Protein AF-A0A9W2YZ20-F1 (afdb_monomer)

InterPro domains:
  IPR019159 CCDC93, coiled-coil domain [PF09762] (128-561)
  IPR039116 Coiled-coil domain-containing protein 93 [PTHR1644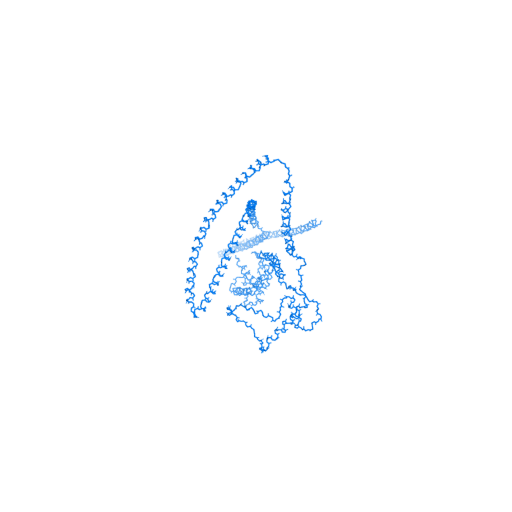1] (6-563)
  IPR048747 CCDC93, N-terminal domain [PF21673] (7-82)

Secondary structure (DSSP, 8-state):
--HHHHHHHHHHHHHHHTT----------TT--HHHHHHHHHHHHHHTTTTT-SS---HHHHHTT-HHHHHHHHHHHHHHHHHHHHHHHHHHHHHHHHHHHHH---HHHHHHHHHHHHHHHHHHHHHHHT-----EEES-STT---HHHHHHHHHHHTT--SS---------S------------------TTHHHHHHHHHHHHHHHTEEE---------GGGTTTTTGGGSHHHHHHHHHHHHHHHHHHSSSS-----HHHHHHHHHHHHHHHHHHHHHHHHHHHHHHHHHHHHHHHHHHHHHHHHHHHHHHHHHHHHHHHH--TTTHHHHHHHHHHHHHHHHHHHHHHHHHHHHHHHHHHHHHHHHHHHHHHHHHHHHHHHHHHHHHHHHHHHHHHHHHHHHHHHHHHHHHHHHHHHHHTS--HHHHHHHHHHHHHHHHHHHHHHHHHHHHHHHHHHHHHHHHHHHHHHHHHHHHHHHHHHHTTSHHHHHHHHHHHHHHHHHHHHHHHHHHHHHHHHHHHHHHHHHHHHHHHHHHHHHHHHHHHHHHHHHHHHHHHHHHHH-

Solvent-accessible surface area (backbone atoms only — not comparable to full-atom values): 32658 Å² total; per-residue (Å²): 139,73,66,63,58,57,57,52,49,53,53,50,50,29,41,50,61,56,74,45,92,69,98,61,88,82,68,88,52,98,77,65,50,73,66,57,54,48,54,48,39,44,50,52,50,63,46,40,63,77,72,64,51,93,65,83,69,56,47,66,41,62,76,66,64,40,59,82,63,48,46,63,46,51,56,49,40,51,53,51,24,50,54,42,44,66,74,44,43,65,58,52,51,53,50,51,52,54,58,44,60,74,81,46,80,54,75,67,56,55,54,46,59,65,47,47,57,60,52,51,50,51,50,50,51,52,53,61,72,69,48,90,60,72,48,38,45,78,80,73,80,88,78,66,87,50,70,66,64,53,52,42,51,54,36,41,20,56,71,38,75,75,88,70,75,83,75,72,90,78,80,95,79,88,82,89,85,81,91,78,89,85,86,86,81,81,88,84,90,84,70,76,68,69,53,50,55,55,49,52,52,54,50,50,56,51,53,74,60,40,49,74,62,82,86,75,88,86,85,85,77,76,74,78,68,61,72,77,65,63,74,68,60,67,65,58,59,57,60,58,56,60,55,57,57,63,54,59,63,59,64,69,73,76,76,81,84,92,87,61,81,68,65,50,48,55,53,49,50,51,50,48,49,52,48,48,52,53,48,48,52,50,45,52,54,50,51,53,49,48,52,55,51,49,53,51,49,52,54,52,47,55,51,47,53,52,50,48,56,50,48,52,51,50,52,51,55,47,52,56,52,57,70,67,62,43,90,83,49,53,66,58,51,52,52,48,52,52,50,50,54,50,49,53,51,49,51,50,51,51,50,53,50,53,49,51,53,52,50,52,51,50,52,52,50,52,52,52,51,51,54,52,57,61,50,58,70,60,48,60,65,52,50,53,50,49,55,53,49,52,52,50,51,52,54,51,51,51,51,50,51,53,51,51,52,52,50,52,51,50,52,51,51,50,54,53,48,49,52,59,51,68,71,48,75,47,75,66,53,51,50,50,50,53,51,51,49,52,53,49,51,51,51,52,50,51,53,49,52,51,52,50,50,51,53,50,52,49,52,52,52,51,52,51,50,52,52,52,52,50,49,52,52,50,51,47,54,49,59,71,45,43,66,66,24,69,72,38,76,70,43,37,53,53,49,51,55,51,48,52,52,51,54,49,51,50,52,52,51,49,53,53,53,53,51,53,51,51,55,54,49,52,51,50,51,54,51,50,52,56,50,52,55,51,51,51,52,51,54,49,52,53,50,53,54,50,52,50,52,52,52,52,52,51,48,52,55,51,52,51,52,66,72,74,106

Foldseek 3Di:
DQPLVVLLLLLVVLCVLLVDDQPADPPPDSDDDPVSLLVSLVSSQVCCVVVVPPAHDDSVCSVVVVCVRSVSSSVVSVVSSVVSCVVCVVVVVVVVVVVCVVPDDDPVRVVVVVVVVVVVVVVVVVCVVPPQDFFKDADDPPPDPDDVLVVQLVCVRSPHGPPDDPPPPDDPDDDDDDDDDDDDDDDDDDDPPVVVVVVVVSVVVSVVRIDGDDDDDDDDDPPVPPPPPPPPPVVVVVVVVVVVVVVVVVVVVPPDDDDDPPVVVVVVVVVVVVVVVVVVVVVVVVVVVVVVVVVVVVVVVVVVVVVVVVVVVVVVVVVVVVVVPDPVCPVVVVVVVVVVVVVVVVVVVVVVVVVVVVVVVVVVVVVVVVVVVVVVVVCPVVVVVVVVVVVVVVVVVVVVVVVVVVVVVVVVVVVVVVVVVVVDDDPVRVVVVVVVVVVVVVVVVVVVVVVVVVVVVVVVVVVVVVVVVVVVVVVVVCVVCVVVLVPDPVSVVVVVVVVVVVVVVVVVVVVVVVVVVVVVVVVVVVVVVVVVVVVVVVVVVVVVVVVVVVVVVVVVVVVVVVVVD

pLDDT: mean 76.67, std 17.97, range [24.78, 97.69]

Mean predicted aligned error: 24.22 Å

Radius of gyration: 71.65 Å; Cα contacts (8 Å, |Δi|>4): 114; chains: 1; bounding box: 175×68×192 Å

Organism: Biomphalaria glabrata (NCBI:txid6526)

Structure (mmCIF, N/CA/C/O backbone):
data_AF-A0A9W2YZ20-F1
#
_entry.id   AF-A0A9W2YZ20-F1
#
loop_
_atom_site.group_PDB
_atom_site.id
_atom_site.type_symbol
_atom_site.label_atom_id
_atom_site.label_alt_id
_atom_site.label_comp_id
_atom_site.label_asym_id
_atom_site.label_entity_id
_atom_site.label_seq_id
_atom_site.pdbx_PDB_ins_code
_atom_site.Cartn_x
_atom_site.Cartn_y
_atom_site.Cartn_z
_atom_site.occupancy
_atom_site.B_iso_or_equiv
_atom_site.auth_seq_id
_atom_site.auth_comp_id
_atom_site.auth_asym_id
_atom_site.auth_atom_id
_atom_site.pdbx_PDB_model_num
ATOM 1 N N . MET A 1 1 ? -12.465 -10.971 7.108 1.00 36.16 1 MET A N 1
ATOM 2 C CA . MET A 1 1 ? -13.712 -10.915 6.308 1.00 36.16 1 MET A CA 1
ATOM 3 C C . MET A 1 1 ? -13.503 -9.853 5.218 1.00 36.16 1 MET A C 1
ATOM 5 O O . MET A 1 1 ? -14.086 -8.783 5.273 1.00 36.16 1 MET A O 1
ATOM 9 N N . GLU A 1 2 ? -12.575 -10.107 4.285 1.00 44.47 2 GLU A N 1
ATOM 10 C CA . GLU A 1 2 ? -12.013 -9.107 3.337 1.00 44.47 2 GLU A CA 1
ATOM 11 C C . GLU A 1 2 ? -12.652 -9.134 1.937 1.00 44.47 2 GLU A C 1
ATOM 13 O O . GLU A 1 2 ? -12.306 -8.355 1.055 1.00 44.47 2 GLU A O 1
ATOM 18 N N . ILE A 1 3 ? -13.650 -9.992 1.744 1.00 47.81 3 ILE A N 1
ATOM 19 C CA . ILE A 1 3 ? -14.278 -10.264 0.448 1.00 47.81 3 ILE A CA 1
ATOM 20 C C . ILE A 1 3 ? -15.093 -9.079 -0.148 1.00 47.81 3 ILE A C 1
ATOM 22 O O . ILE A 1 3 ? -15.121 -8.975 -1.375 1.00 47.81 3 ILE A O 1
ATOM 26 N N . PRO A 1 4 ? -15.714 -8.133 0.606 1.00 61.47 4 PRO A N 1
ATOM 27 C CA . PRO A 1 4 ? -16.614 -7.153 -0.022 1.00 61.47 4 PRO A CA 1
ATOM 28 C C . PRO A 1 4 ? -15.904 -6.106 -0.897 1.00 61.47 4 PRO A C 1
ATOM 30 O O . PRO A 1 4 ? -16.497 -5.615 -1.852 1.00 61.47 4 PRO A O 1
ATOM 33 N N . LEU A 1 5 ? -14.635 -5.776 -0.629 1.00 62.09 5 LEU A N 1
ATOM 34 C CA . LEU A 1 5 ? -13.907 -4.755 -1.399 1.00 62.09 5 LEU A CA 1
ATOM 35 C C . LEU A 1 5 ? -13.444 -5.247 -2.776 1.00 62.09 5 LEU A C 1
ATOM 37 O O . LEU A 1 5 ? -13.383 -4.448 -3.706 1.00 62.09 5 LEU A O 1
ATOM 41 N N . GLN A 1 6 ? -13.153 -6.541 -2.935 1.00 69.38 6 GLN A N 1
ATOM 42 C CA . GLN A 1 6 ? -12.690 -7.087 -4.217 1.00 69.38 6 GLN A CA 1
ATOM 43 C C . GLN A 1 6 ? -13.807 -7.120 -5.262 1.00 69.38 6 GLN A C 1
ATOM 45 O O . GLN A 1 6 ? -13.591 -6.740 -6.410 1.00 69.38 6 GLN A O 1
ATOM 50 N N . VAL A 1 7 ? -15.013 -7.523 -4.855 1.00 74.25 7 VAL A N 1
ATOM 51 C CA . VAL A 1 7 ? -16.184 -7.555 -5.744 1.00 74.25 7 VAL A CA 1
ATOM 52 C C . VAL A 1 7 ? -16.580 -6.137 -6.146 1.00 74.25 7 VAL A C 1
ATOM 54 O O . VAL A 1 7 ? -16.752 -5.853 -7.327 1.00 74.25 7 VAL A O 1
ATOM 57 N N . VAL A 1 8 ? -16.645 -5.228 -5.171 1.00 77.06 8 VAL A N 1
ATOM 58 C CA . VAL A 1 8 ? -16.962 -3.815 -5.399 1.00 77.06 8 VAL A CA 1
ATOM 59 C C . VAL A 1 8 ? -15.910 -3.147 -6.291 1.00 77.06 8 VAL A C 1
ATOM 61 O O . VAL A 1 8 ? -16.271 -2.487 -7.259 1.00 77.06 8 VAL A O 1
ATOM 64 N N . GLY A 1 9 ? -14.618 -3.378 -6.040 1.00 77.50 9 GLY A N 1
ATOM 65 C CA . GLY A 1 9 ? -13.532 -2.870 -6.882 1.00 77.50 9 GLY A CA 1
ATOM 66 C C . GLY A 1 9 ? -13.578 -3.421 -8.310 1.00 77.50 9 GLY A C 1
ATOM 67 O O . GLY A 1 9 ? -13.406 -2.663 -9.264 1.00 77.50 9 GLY A O 1
ATOM 68 N N . GLY A 1 10 ? -13.882 -4.712 -8.472 1.00 80.44 10 GLY A N 1
ATOM 69 C CA . GLY A 1 10 ? -14.071 -5.334 -9.784 1.00 80.44 10 GLY A CA 1
ATOM 70 C C . GLY A 1 10 ? -15.254 -4.743 -10.557 1.00 80.44 10 GLY A C 1
ATOM 71 O O . GLY A 1 10 ? -15.136 -4.481 -11.755 1.00 80.44 10 GLY A O 1
ATOM 72 N N . MET A 1 11 ? -16.372 -4.467 -9.877 1.00 81.12 11 MET A N 1
ATOM 73 C CA . MET A 1 11 ? -17.533 -3.801 -10.479 1.00 81.12 11 MET A CA 1
ATOM 74 C C . MET A 1 11 ? -17.202 -2.369 -10.903 1.00 81.12 11 MET A C 1
ATOM 76 O O . MET A 1 11 ? -17.489 -1.998 -12.040 1.00 81.12 11 MET A O 1
ATOM 80 N N . THR A 1 12 ? -16.544 -1.585 -10.044 1.00 81.12 12 THR A N 1
ATOM 81 C CA . THR A 1 12 ? -16.123 -0.218 -10.381 1.00 81.12 12 THR A CA 1
ATOM 82 C C . THR A 1 12 ? -15.154 -0.202 -11.560 1.00 81.12 12 THR A C 1
ATOM 84 O O . THR A 1 12 ? -15.313 0.618 -12.457 1.00 81.12 12 THR A O 1
ATOM 87 N N . TRP A 1 13 ? -14.196 -1.133 -11.615 1.00 83.44 13 TRP A N 1
ATOM 88 C CA . TRP A 1 13 ? -13.266 -1.245 -12.742 1.00 83.44 13 TRP A CA 1
ATOM 89 C C . TRP A 1 13 ? -13.975 -1.551 -14.068 1.00 83.44 13 TRP A C 1
ATOM 91 O O . TRP A 1 13 ? -13.658 -0.951 -15.094 1.00 83.44 13 TRP A O 1
ATOM 101 N N . CYS A 1 14 ? -14.967 -2.448 -14.066 1.00 83.12 14 CYS A N 1
ATOM 102 C CA . CYS A 1 14 ? -15.756 -2.716 -15.272 1.00 83.12 14 CYS A CA 1
ATOM 103 C C . CYS A 1 14 ? -16.523 -1.465 -15.725 1.00 83.12 14 CYS A C 1
ATOM 105 O O . CYS A 1 14 ? -16.615 -1.192 -16.919 1.00 83.12 14 CYS A O 1
ATOM 107 N N . ILE A 1 15 ? -17.039 -0.687 -14.772 1.00 82.25 15 ILE A N 1
ATOM 108 C CA . ILE A 1 15 ? -17.795 0.538 -15.036 1.00 82.25 15 ILE A CA 1
ATOM 109 C C . ILE A 1 15 ? -16.904 1.648 -15.615 1.00 82.25 15 ILE A C 1
ATOM 111 O O . ILE A 1 15 ? -17.266 2.240 -16.633 1.00 82.25 15 ILE A O 1
ATOM 115 N N . THR A 1 16 ? -15.731 1.897 -15.027 1.00 80.06 16 THR A N 1
ATOM 116 C CA . THR A 1 16 ? -14.780 2.900 -15.537 1.00 80.06 16 THR A CA 1
ATOM 117 C C . THR A 1 16 ? -14.230 2.509 -16.904 1.00 80.06 16 THR A C 1
ATOM 119 O O . THR A 1 16 ? -14.081 3.359 -17.777 1.00 80.06 16 THR A O 1
ATOM 122 N N . THR A 1 17 ? -14.016 1.212 -17.140 1.00 79.56 17 THR A N 1
ATOM 123 C CA . THR A 1 17 ? -13.630 0.691 -18.462 1.00 79.56 17 THR A CA 1
ATOM 124 C C . THR A 1 17 ? -14.706 0.959 -19.521 1.00 79.56 17 THR A C 1
ATOM 126 O O . THR A 1 17 ? -14.380 1.177 -20.684 1.00 79.56 17 THR A O 1
ATOM 129 N N . CYS A 1 18 ? -15.983 1.007 -19.130 1.00 77.88 18 CYS A N 1
ATOM 130 C CA . CYS A 1 18 ? -17.091 1.362 -20.020 1.00 77.88 18 CYS A CA 1
ATOM 131 C C . CYS A 1 18 ? -17.250 2.883 -20.237 1.00 77.88 18 CYS A C 1
ATOM 133 O O . CYS A 1 18 ? -18.244 3.305 -20.824 1.00 77.88 18 CYS A O 1
ATOM 135 N N . ASN A 1 19 ? -16.289 3.703 -19.792 1.00 71.19 19 ASN A N 1
ATOM 136 C CA . ASN A 1 19 ? -16.256 5.158 -19.981 1.00 71.19 19 ASN A CA 1
ATOM 137 C C . ASN A 1 19 ? -17.413 5.918 -19.300 1.00 71.19 19 ASN A C 1
ATOM 139 O O . ASN A 1 19 ? -17.829 6.984 -19.755 1.00 71.19 19 ASN A O 1
ATOM 143 N N . PHE A 1 20 ? -17.944 5.363 -18.210 1.00 74.12 20 PHE A N 1
ATOM 144 C CA . PHE A 1 20 ? -18.898 6.047 -17.343 1.00 74.12 20 PHE A CA 1
ATOM 145 C C . PHE A 1 20 ? -18.199 6.506 -16.068 1.00 74.12 20 PHE A C 1
ATOM 147 O O . PHE A 1 20 ? -17.554 5.706 -15.387 1.00 74.12 20 PHE A O 1
ATOM 154 N N . ASP A 1 21 ? -18.384 7.780 -15.725 1.00 60.78 21 ASP A N 1
ATOM 155 C CA . ASP A 1 21 ? -17.860 8.335 -14.484 1.00 60.78 21 ASP A CA 1
ATOM 156 C C . ASP A 1 21 ? -18.626 7.779 -13.285 1.00 60.78 21 ASP A C 1
ATOM 158 O O . ASP A 1 21 ? -19.819 8.030 -13.082 1.00 60.78 21 ASP A O 1
ATOM 162 N N . VAL A 1 22 ? -17.898 7.019 -12.475 1.00 61.78 22 VAL A N 1
ATOM 163 C CA . VAL A 1 22 ? -18.241 6.756 -11.084 1.00 61.78 22 VAL A CA 1
ATOM 164 C C . VAL A 1 22 ? -17.373 7.696 -10.272 1.00 61.78 22 VAL A C 1
ATOM 166 O O . VAL A 1 22 ? -16.156 7.537 -10.230 1.00 61.78 22 VAL A O 1
ATOM 169 N N . ASP A 1 23 ? -18.016 8.692 -9.670 1.00 55.19 23 ASP A N 1
ATOM 170 C CA . ASP A 1 23 ? -17.395 9.756 -8.879 1.00 55.19 23 ASP A CA 1
ATOM 171 C C . ASP A 1 23 ? -16.921 9.181 -7.531 1.00 55.19 23 ASP A C 1
ATOM 173 O O . ASP A 1 23 ? -17.525 9.372 -6.473 1.00 55.19 23 ASP A O 1
ATOM 177 N N . VAL A 1 24 ? -15.912 8.314 -7.593 1.00 56.03 24 VAL A N 1
ATOM 178 C CA . VAL A 1 24 ? -15.371 7.580 -6.454 1.00 56.03 24 VAL A CA 1
ATOM 179 C C . VAL A 1 24 ? -13.860 7.563 -6.577 1.00 56.03 24 VAL A C 1
ATOM 181 O O . VAL A 1 24 ? -13.289 6.992 -7.504 1.00 56.03 24 VAL A O 1
ATOM 184 N N . ASP A 1 25 ? -13.228 8.164 -5.578 1.00 50.22 25 ASP A N 1
ATOM 185 C CA . ASP A 1 25 ? -11.787 8.193 -5.394 1.00 50.22 25 ASP A CA 1
ATOM 186 C C . ASP A 1 25 ? -11.270 6.753 -5.194 1.00 50.22 25 ASP A C 1
ATOM 188 O O . ASP A 1 25 ? -11.354 6.165 -4.114 1.00 50.22 25 ASP A O 1
ATOM 192 N N . LEU A 1 26 ? -10.806 6.145 -6.288 1.00 52.88 26 LEU A N 1
ATOM 193 C CA . LEU A 1 26 ? -10.355 4.752 -6.425 1.00 52.88 26 LEU A CA 1
ATOM 194 C C . LEU A 1 26 ? -8.972 4.506 -5.796 1.00 52.88 26 LEU A C 1
ATOM 196 O O . LEU A 1 26 ? -8.210 3.644 -6.237 1.00 52.88 26 LEU A O 1
ATOM 200 N N . LEU A 1 27 ? -8.619 5.244 -4.748 1.00 46.66 27 LEU A N 1
ATOM 201 C CA . LEU A 1 27 ? -7.473 4.886 -3.928 1.00 46.66 27 LEU A CA 1
ATOM 202 C C . LEU A 1 27 ? -7.903 3.720 -3.042 1.00 46.66 27 LEU A C 1
ATOM 204 O O . LEU A 1 27 ? -8.630 3.901 -2.067 1.00 46.66 27 LEU A O 1
ATOM 208 N N . PHE A 1 28 ? -7.476 2.510 -3.411 1.00 48.56 28 PHE A N 1
ATOM 209 C CA . PHE A 1 28 ? -7.589 1.316 -2.580 1.00 48.56 28 PHE A CA 1
ATOM 210 C C . PHE A 1 28 ? -7.045 1.631 -1.179 1.00 48.56 28 PHE A C 1
ATOM 212 O O . PHE A 1 28 ? -5.839 1.711 -0.961 1.00 48.56 28 PHE A O 1
ATOM 219 N N . GLN A 1 29 ? -7.954 1.867 -0.238 1.00 53.31 29 GLN A N 1
ATOM 220 C CA . GLN A 1 29 ? -7.653 2.023 1.175 1.00 53.31 29 GLN A CA 1
ATOM 221 C C . GLN A 1 29 ? -8.241 0.798 1.867 1.00 53.31 29 GLN A C 1
ATOM 223 O O . GLN A 1 29 ? -9.459 0.691 1.997 1.00 53.31 29 GLN A O 1
ATOM 228 N N . GLU A 1 30 ? -7.389 -0.127 2.317 1.00 51.31 30 GLU A N 1
ATOM 229 C CA . GLU A 1 30 ? -7.798 -1.368 3.008 1.00 51.31 30 GLU A CA 1
ATOM 230 C C . GLU A 1 30 ? -8.788 -1.114 4.162 1.00 51.31 30 GLU A C 1
ATOM 232 O O . GLU A 1 30 ? -9.662 -1.936 4.443 1.00 51.31 30 GLU A O 1
ATOM 237 N N . ASN A 1 31 ? -8.745 0.088 4.746 1.00 50.69 31 ASN A N 1
ATOM 238 C CA . ASN A 1 31 ? -9.576 0.520 5.864 1.00 50.69 31 ASN A CA 1
ATOM 239 C C . ASN A 1 31 ? -10.623 1.591 5.489 1.00 50.69 31 ASN A C 1
ATOM 241 O O . ASN A 1 31 ? -10.845 2.520 6.269 1.00 50.69 31 ASN A O 1
ATOM 245 N N . SER A 1 32 ? -11.284 1.503 4.322 1.00 60.28 32 SER A N 1
ATOM 246 C CA . SER A 1 32 ? -12.382 2.435 4.000 1.00 60.28 32 SER A CA 1
ATOM 247 C C . SER A 1 32 ? -13.470 2.398 5.081 1.00 60.28 32 SER A C 1
ATOM 249 O O . SER A 1 32 ? -13.939 1.326 5.488 1.00 60.28 32 SER A O 1
ATOM 251 N N . THR A 1 33 ? -13.889 3.578 5.540 1.00 64.75 33 THR A N 1
ATOM 252 C CA . THR A 1 33 ? -14.941 3.715 6.557 1.00 64.75 33 THR A CA 1
ATOM 253 C C . THR A 1 33 ? -16.263 3.118 6.061 1.00 64.75 33 THR A C 1
ATOM 255 O O . THR A 1 33 ? -16.555 3.137 4.865 1.00 64.75 33 THR A O 1
ATOM 258 N N . ILE A 1 34 ? -17.091 2.587 6.970 1.00 64.62 34 ILE A N 1
ATOM 259 C CA . ILE A 1 34 ? -18.379 1.957 6.614 1.00 64.62 34 ILE A CA 1
ATOM 260 C C . ILE A 1 34 ? -19.270 2.897 5.777 1.00 64.62 34 ILE A C 1
ATOM 262 O O . ILE A 1 34 ? -19.920 2.446 4.844 1.00 64.62 34 ILE A O 1
ATOM 266 N N . GLY A 1 35 ? -19.219 4.208 6.044 1.00 67.50 35 GLY A N 1
ATOM 267 C CA . GLY A 1 35 ? -19.945 5.227 5.282 1.00 67.50 35 GLY A CA 1
ATOM 268 C C . GLY A 1 35 ? -19.433 5.405 3.851 1.00 67.50 35 GLY A C 1
ATOM 269 O O . GLY A 1 35 ? -20.239 5.534 2.939 1.00 67.50 35 GLY A O 1
ATOM 270 N N . GLN A 1 36 ? -18.117 5.328 3.622 1.00 71.44 36 GLN A N 1
ATOM 271 C CA . GLN A 1 36 ? -17.555 5.336 2.264 1.00 71.44 36 GLN A CA 1
ATOM 272 C C . GLN A 1 36 ? -17.942 4.071 1.493 1.00 71.44 36 GLN A C 1
ATOM 274 O O . GLN A 1 36 ? -18.260 4.154 0.315 1.00 71.44 36 GLN A O 1
ATOM 279 N N . LYS A 1 37 ? -17.980 2.906 2.155 1.00 70.50 37 LYS A N 1
ATOM 280 C CA . LYS A 1 37 ? -18.425 1.645 1.531 1.00 70.50 37 LYS A CA 1
ATOM 281 C C . LYS A 1 37 ? -19.902 1.698 1.121 1.00 70.50 37 LYS A C 1
ATOM 283 O O . LYS A 1 37 ? -20.254 1.217 0.046 1.00 70.50 37 LYS A O 1
ATOM 288 N N . ILE A 1 38 ? -20.749 2.311 1.949 1.00 72.06 38 ILE A N 1
ATOM 289 C CA . ILE A 1 38 ? -22.172 2.519 1.644 1.00 72.06 38 ILE A CA 1
ATOM 290 C C . ILE A 1 38 ? -22.332 3.515 0.486 1.00 72.06 38 ILE A C 1
ATOM 292 O O . ILE A 1 38 ? -22.959 3.178 -0.510 1.00 72.06 38 ILE A O 1
ATOM 296 N N . ALA A 1 39 ? -21.672 4.674 0.537 1.00 74.56 39 ALA A N 1
ATOM 297 C CA . ALA A 1 39 ? -21.730 5.660 -0.547 1.00 74.56 39 ALA A CA 1
ATOM 298 C C . ALA A 1 39 ? -21.238 5.094 -1.894 1.00 74.56 39 ALA A C 1
ATOM 300 O O . ALA A 1 39 ? -21.798 5.382 -2.950 1.00 74.56 39 ALA A O 1
ATOM 301 N N . LEU A 1 40 ? -20.208 4.244 -1.863 1.00 76.00 40 LEU A N 1
ATOM 302 C CA . LEU A 1 40 ? -19.654 3.600 -3.052 1.00 76.00 40 LEU A CA 1
ATOM 303 C C . LEU A 1 40 ? -20.627 2.566 -3.639 1.00 76.00 40 LEU A C 1
ATOM 305 O O . LEU A 1 40 ? -20.871 2.559 -4.844 1.00 76.00 40 LEU A O 1
ATOM 309 N N . THR A 1 41 ? -21.233 1.728 -2.795 1.00 77.50 41 THR A N 1
ATOM 310 C CA . THR A 1 41 ? -22.243 0.754 -3.244 1.00 77.50 41 THR A CA 1
ATOM 311 C C . THR A 1 41 ? -23.512 1.433 -3.767 1.00 77.50 41 THR A C 1
ATOM 313 O O . THR A 1 41 ? -24.042 1.003 -4.789 1.00 77.50 41 THR A O 1
ATOM 316 N N . GLU A 1 42 ? -23.948 2.540 -3.165 1.00 81.38 42 GLU A N 1
ATOM 317 C CA . GLU A 1 42 ? -25.049 3.370 -3.677 1.00 81.38 42 GLU A CA 1
ATOM 318 C C . GLU A 1 42 ? -24.715 4.020 -5.028 1.00 81.38 42 GLU A C 1
ATOM 320 O O . GLU A 1 42 ? -25.546 4.011 -5.938 1.00 81.38 42 GLU A O 1
ATOM 325 N N . SER A 1 43 ? -23.487 4.519 -5.196 1.00 77.81 43 SER A N 1
ATOM 326 C CA . SER A 1 43 ? -23.016 5.104 -6.457 1.00 77.81 43 SER A CA 1
ATOM 327 C C . SER A 1 43 ? -22.992 4.074 -7.594 1.00 77.81 43 SER A C 1
ATOM 329 O O . SER A 1 43 ? -23.516 4.332 -8.679 1.00 77.81 43 SER A O 1
ATOM 331 N N . ILE A 1 44 ? -22.500 2.855 -7.335 1.00 79.19 44 ILE A N 1
ATOM 332 C CA . ILE A 1 44 ? -22.542 1.745 -8.305 1.00 79.19 44 ILE A CA 1
ATOM 333 C C . ILE A 1 44 ? -23.988 1.432 -8.713 1.00 79.19 44 ILE A C 1
ATOM 335 O O . ILE A 1 44 ? -24.293 1.339 -9.905 1.00 79.19 44 ILE A O 1
ATOM 339 N N . VAL A 1 45 ? -24.895 1.304 -7.739 1.00 81.69 45 VAL A N 1
ATOM 340 C CA . VAL A 1 45 ? -26.317 1.014 -7.989 1.00 81.69 45 VAL A CA 1
ATOM 341 C C . VAL A 1 45 ? -26.989 2.133 -8.792 1.00 81.69 45 VAL A C 1
ATOM 343 O O . VAL A 1 45 ? -27.835 1.848 -9.639 1.00 81.69 45 VAL A O 1
ATOM 346 N N . ALA A 1 46 ? -26.585 3.392 -8.603 1.00 82.00 46 ALA A N 1
ATOM 347 C CA . ALA A 1 46 ? -27.098 4.528 -9.368 1.00 82.00 46 ALA A CA 1
ATOM 348 C C . ALA A 1 46 ? -26.615 4.554 -10.834 1.00 82.00 46 ALA A C 1
ATOM 350 O O . ALA A 1 46 ? -27.325 5.059 -11.710 1.00 82.00 46 ALA A O 1
ATOM 351 N N . VAL A 1 47 ? -25.433 4.000 -11.125 1.00 81.62 47 VAL A N 1
ATOM 352 C CA . VAL A 1 47 ? -24.846 3.986 -12.478 1.00 81.62 47 VAL A CA 1
ATOM 353 C C . VAL A 1 47 ? -25.345 2.811 -13.327 1.00 81.62 47 VAL A C 1
ATOM 355 O O . VAL A 1 47 ? -25.517 2.965 -14.538 1.00 81.62 47 VAL A O 1
ATOM 358 N N . LEU A 1 48 ? -25.679 1.667 -12.725 1.00 82.12 48 LEU A N 1
ATOM 359 C CA . LEU A 1 48 ? -26.174 0.484 -13.450 1.00 82.12 48 LEU A CA 1
ATOM 360 C C . LEU A 1 48 ? -27.409 0.751 -14.349 1.00 82.12 48 LEU A C 1
ATOM 362 O O . LEU A 1 48 ? -27.414 0.291 -15.496 1.00 82.12 48 LEU A O 1
ATOM 366 N N . PRO A 1 49 ? -28.427 1.533 -13.924 1.00 82.25 49 PRO A N 1
ATOM 367 C CA . PRO A 1 49 ? -29.533 1.937 -14.793 1.00 82.25 49 PRO A CA 1
ATOM 368 C C . PRO A 1 49 ? -29.104 2.833 -15.960 1.00 82.25 49 PRO A C 1
ATOM 370 O O . PRO A 1 49 ? -29.669 2.724 -17.048 1.00 82.25 49 PRO A O 1
ATOM 373 N N . ARG A 1 50 ? -28.092 3.692 -15.769 1.00 81.62 50 ARG A N 1
ATOM 374 C CA . ARG A 1 50 ? -27.555 4.559 -16.836 1.00 81.62 50 ARG A CA 1
ATOM 375 C C . ARG A 1 50 ? -26.857 3.744 -17.923 1.00 81.62 50 ARG A C 1
ATOM 377 O O . ARG A 1 50 ? -26.973 4.080 -19.097 1.00 81.62 50 ARG A O 1
ATOM 384 N N . MET A 1 51 ? -26.226 2.631 -17.547 1.00 78.06 51 MET A N 1
ATOM 385 C CA . MET A 1 51 ? -25.647 1.670 -18.491 1.00 78.06 51 MET A CA 1
ATOM 386 C C . MET A 1 51 ? -26.671 0.747 -19.162 1.00 78.06 51 MET A C 1
ATOM 388 O O . MET A 1 51 ? -26.292 -0.068 -20.000 1.00 78.06 51 MET A O 1
ATOM 392 N N . LYS A 1 52 ? -27.962 0.855 -18.813 1.00 83.38 52 LYS A N 1
ATOM 393 C CA . LYS A 1 52 ? -29.027 -0.054 -19.267 1.00 83.38 52 LYS A CA 1
ATOM 394 C C . LYS A 1 52 ? -28.781 -1.516 -18.861 1.00 83.38 52 LYS A C 1
ATOM 396 O O . LYS A 1 52 ? -29.082 -2.431 -19.628 1.00 83.38 52 LYS A O 1
ATOM 401 N N . CYS A 1 53 ? -28.253 -1.746 -17.656 1.00 81.56 53 CYS A N 1
ATOM 402 C CA . CYS A 1 53 ? -28.147 -3.098 -17.109 1.00 81.56 53 CYS A CA 1
ATOM 403 C C . CYS A 1 53 ? -29.559 -3.702 -16.907 1.00 81.56 53 CYS A C 1
ATOM 405 O O . CYS A 1 53 ? -30.410 -3.051 -16.294 1.00 81.56 53 CYS A O 1
ATOM 407 N N . PRO A 1 54 ? -29.833 -4.929 -17.393 1.00 82.94 54 PRO A N 1
ATOM 408 C CA . PRO A 1 54 ? -31.144 -5.575 -17.263 1.00 82.94 54 PRO A CA 1
ATOM 409 C C . PRO A 1 54 ? -31.419 -6.130 -15.855 1.00 82.94 54 PRO A C 1
ATOM 411 O O . PRO A 1 54 ? -32.560 -6.461 -15.536 1.00 82.94 54 PRO A O 1
ATOM 414 N N . HIS A 1 55 ? -30.395 -6.233 -15.007 1.00 84.25 55 HIS A N 1
ATOM 415 C CA . HIS A 1 55 ? -30.492 -6.793 -13.662 1.00 84.25 55 HIS A CA 1
ATOM 416 C C . HIS A 1 55 ? -30.487 -5.678 -12.611 1.00 84.25 55 HIS A C 1
ATOM 418 O O . HIS A 1 55 ? -29.605 -4.818 -12.610 1.00 84.25 55 HIS A O 1
ATOM 424 N N . ARG A 1 56 ? -31.483 -5.688 -11.714 1.00 79.50 56 ARG A N 1
ATOM 425 C CA . ARG A 1 56 ? -31.581 -4.740 -10.596 1.00 79.50 56 ARG A CA 1
ATOM 426 C C . ARG A 1 56 ? -30.907 -5.310 -9.357 1.00 79.50 56 ARG A C 1
ATOM 428 O O . ARG A 1 56 ? -31.068 -6.489 -9.062 1.00 79.50 56 ARG A O 1
ATOM 435 N N . ILE A 1 57 ? -30.182 -4.453 -8.649 1.00 84.31 57 ILE A N 1
ATOM 436 C CA . ILE A 1 57 ? -29.480 -4.791 -7.416 1.00 84.31 57 ILE A CA 1
ATOM 437 C C . ILE A 1 57 ? -29.585 -3.625 -6.438 1.00 84.31 57 ILE A C 1
ATOM 439 O O . ILE A 1 57 ? -29.532 -2.466 -6.853 1.00 84.31 57 ILE A O 1
ATOM 443 N N . GLU A 1 58 ? -29.760 -3.928 -5.158 1.00 83.56 58 GLU A N 1
ATOM 444 C CA . GLU A 1 58 ? -29.846 -2.940 -4.084 1.00 83.56 58 GLU A CA 1
ATOM 445 C C . GLU A 1 58 ? -28.520 -2.827 -3.309 1.00 83.56 58 GLU A C 1
ATOM 447 O O . GLU A 1 58 ? -27.769 -3.806 -3.217 1.00 83.56 58 GLU A O 1
ATOM 452 N N . PRO A 1 59 ? -28.217 -1.668 -2.687 1.00 80.56 59 PRO A N 1
ATOM 453 C CA . PRO A 1 59 ? -26.957 -1.467 -1.961 1.00 80.56 59 PRO A CA 1
ATOM 454 C C . PRO A 1 59 ? -26.733 -2.493 -0.838 1.00 80.56 59 PRO A C 1
ATOM 456 O O . PRO A 1 59 ? -25.619 -2.991 -0.654 1.00 80.56 59 PRO A O 1
ATOM 459 N N . HIS A 1 60 ? -27.803 -2.885 -0.134 1.00 79.50 60 HIS A N 1
ATOM 460 C CA . HIS A 1 60 ? -27.726 -3.870 0.948 1.00 79.50 60 HIS A CA 1
ATOM 461 C C . HIS A 1 60 ? -27.346 -5.274 0.444 1.00 79.50 60 HIS A C 1
ATOM 463 O O . HIS A 1 60 ? -26.749 -6.045 1.194 1.00 79.50 60 HIS A O 1
ATOM 469 N N . GLN A 1 61 ? -27.682 -5.619 -0.804 1.00 80.25 61 GLN A N 1
ATOM 470 C CA . GLN A 1 61 ? -27.384 -6.930 -1.393 1.00 80.25 61 GLN A CA 1
ATOM 471 C C . GLN A 1 61 ? -25.890 -7.055 -1.704 1.00 80.25 61 GLN A C 1
ATOM 473 O O . GLN A 1 61 ? -25.294 -8.106 -1.479 1.00 80.25 61 GLN A O 1
ATOM 478 N N . ILE A 1 62 ? -25.264 -5.954 -2.132 1.00 75.81 62 ILE A N 1
ATOM 479 C CA . ILE A 1 62 ? -23.816 -5.873 -2.367 1.00 75.81 62 ILE A CA 1
ATOM 480 C C . ILE A 1 62 ? -23.057 -5.913 -1.034 1.00 75.81 62 ILE A C 1
ATOM 482 O O . ILE A 1 62 ? -22.072 -6.639 -0.898 1.00 75.81 62 ILE A O 1
ATOM 486 N N . GLN A 1 63 ? -23.540 -5.185 -0.021 1.00 72.56 63 GLN A N 1
ATOM 487 C CA . GLN A 1 63 ? -22.926 -5.171 1.311 1.00 72.56 63 GLN A CA 1
ATOM 488 C C . GLN A 1 63 ? -23.119 -6.497 2.072 1.00 72.56 63 GLN A C 1
ATOM 490 O O . GLN A 1 63 ? -22.233 -6.910 2.819 1.00 72.56 63 GLN A O 1
ATOM 495 N N . GLY A 1 64 ? -24.257 -7.166 1.867 1.00 76.62 64 GLY A N 1
ATOM 496 C CA . GLY A 1 64 ? -24.619 -8.450 2.471 1.00 76.62 64 GLY A CA 1
ATOM 497 C C . GLY A 1 64 ? -24.045 -9.685 1.769 1.00 76.62 64 GLY A C 1
ATOM 498 O O . GLY A 1 64 ? -24.318 -10.792 2.222 1.00 76.62 64 GLY A O 1
ATOM 499 N N . LEU A 1 65 ? -23.247 -9.508 0.703 1.00 74.75 65 LEU A N 1
ATOM 500 C CA . LEU A 1 65 ? -22.660 -10.589 -0.103 1.00 74.75 65 LEU A CA 1
ATOM 501 C C . LEU A 1 65 ? -23.710 -11.562 -0.672 1.00 74.75 65 LEU A C 1
ATOM 503 O O . LEU A 1 65 ? -23.528 -12.780 -0.656 1.00 74.75 65 LEU A O 1
ATOM 507 N N . ASP A 1 66 ? -24.810 -11.030 -1.201 1.00 82.69 66 ASP A N 1
ATOM 508 C CA . ASP A 1 66 ? -25.836 -11.832 -1.864 1.00 82.69 66 ASP A CA 1
ATOM 509 C C . ASP A 1 66 ? -25.393 -12.223 -3.286 1.00 82.69 66 ASP A C 1
ATOM 511 O O . ASP A 1 66 ? -25.738 -11.593 -4.291 1.00 82.69 66 ASP A O 1
ATOM 515 N N . PHE A 1 67 ? -24.577 -13.276 -3.368 1.00 80.25 67 PHE A N 1
ATOM 516 C CA . PHE A 1 67 ? -23.990 -13.753 -4.622 1.00 80.25 67 PHE A CA 1
ATOM 517 C C . PHE A 1 67 ? -25.024 -14.170 -5.675 1.00 80.25 67 PHE A C 1
ATOM 519 O O . PHE A 1 67 ? -24.699 -14.161 -6.861 1.00 80.25 67 PHE A O 1
ATOM 526 N N . ILE A 1 68 ? -26.261 -14.487 -5.278 1.00 83.44 68 ILE A N 1
ATOM 527 C CA . ILE A 1 68 ? -27.335 -14.879 -6.201 1.00 83.44 68 ILE A CA 1
ATOM 528 C C . ILE A 1 68 ? -27.722 -13.692 -7.090 1.00 83.44 68 ILE A C 1
ATOM 530 O O . ILE A 1 68 ? -27.890 -13.849 -8.299 1.00 83.44 68 ILE A O 1
ATOM 534 N N . HIS A 1 69 ? -27.804 -12.497 -6.504 1.00 82.50 69 HIS A N 1
ATOM 535 C CA . HIS A 1 69 ? -28.188 -11.273 -7.210 1.00 82.50 69 HIS A CA 1
ATOM 536 C C . HIS A 1 69 ? -26.981 -10.501 -7.763 1.00 82.50 69 HIS A C 1
ATOM 538 O O . HIS A 1 69 ? -27.091 -9.846 -8.799 1.00 82.50 69 HIS A O 1
ATOM 544 N N . ILE A 1 70 ? -25.809 -10.613 -7.128 1.00 85.44 70 ILE A N 1
ATOM 545 C CA . ILE A 1 70 ? -24.565 -9.984 -7.604 1.00 85.44 70 ILE A CA 1
ATOM 546 C C . ILE A 1 70 ? -24.054 -10.649 -8.891 1.00 85.44 70 ILE A C 1
ATOM 548 O O . ILE A 1 70 ? -23.607 -9.958 -9.809 1.00 85.44 70 ILE A O 1
ATOM 552 N N . PHE A 1 71 ? -24.108 -11.981 -8.979 1.00 86.31 71 PHE A N 1
ATOM 553 C CA . PHE A 1 71 ? -23.470 -12.726 -10.067 1.00 86.31 71 PHE A CA 1
ATOM 554 C C . PHE A 1 71 ? -23.966 -12.337 -11.478 1.00 86.31 71 PHE A C 1
ATOM 556 O O . PHE A 1 71 ? -23.116 -12.044 -12.324 1.00 86.31 71 PHE A O 1
ATOM 563 N N . PRO A 1 72 ? -25.285 -12.226 -11.754 1.00 86.94 72 PRO A N 1
ATOM 564 C CA . PRO A 1 72 ? -25.780 -11.806 -13.070 1.00 86.94 72 PRO A CA 1
ATOM 565 C C . PRO A 1 72 ? -25.324 -10.397 -13.474 1.00 86.94 72 PRO A C 1
ATOM 567 O O . PRO A 1 72 ? -25.026 -10.145 -14.642 1.00 86.94 72 PRO A O 1
ATOM 570 N N . VAL A 1 73 ? -25.228 -9.476 -12.508 1.00 85.81 73 VAL A N 1
ATOM 571 C CA . VAL A 1 73 ? -24.766 -8.099 -12.742 1.00 85.81 73 VAL A CA 1
ATOM 572 C C . VAL A 1 73 ? -23.282 -8.087 -13.103 1.00 85.81 73 VAL A C 1
ATOM 574 O O . VAL A 1 73 ? -22.891 -7.429 -14.065 1.00 85.81 73 VAL A O 1
ATOM 577 N N . VAL A 1 74 ? -22.455 -8.840 -12.372 1.00 86.44 74 VAL A N 1
ATOM 578 C CA . VAL A 1 74 ? -21.013 -8.946 -12.644 1.00 86.44 74 VAL A CA 1
ATOM 579 C C . VAL A 1 74 ? -20.760 -9.611 -13.996 1.00 86.44 74 VAL A C 1
ATOM 581 O O . VAL A 1 74 ? -19.964 -9.104 -14.782 1.00 86.44 74 VAL A O 1
ATOM 584 N N . GLN A 1 75 ? -21.464 -10.701 -14.312 1.00 87.69 75 GLN A N 1
ATOM 585 C CA . GLN A 1 75 ? -21.340 -11.382 -15.603 1.00 87.69 75 GLN A CA 1
ATOM 586 C C . GLN A 1 75 ? -21.674 -10.444 -16.772 1.00 87.69 75 GLN A C 1
ATOM 588 O O . GLN A 1 75 ? -20.966 -10.425 -17.781 1.00 87.69 75 GLN A O 1
ATOM 593 N N . TRP A 1 76 ? -22.728 -9.637 -16.624 1.00 90.44 76 TRP A N 1
ATOM 594 C CA . TRP A 1 76 ? -23.105 -8.643 -17.622 1.00 90.44 76 TRP A CA 1
ATOM 595 C C . TRP A 1 76 ? -22.065 -7.520 -17.747 1.00 90.44 76 TRP A C 1
ATOM 597 O O . TRP A 1 76 ? -21.657 -7.200 -18.861 1.00 90.44 76 TRP A O 1
ATOM 607 N N . LEU A 1 77 ? -21.585 -6.971 -16.625 1.00 87.06 77 LEU A N 1
ATOM 608 C CA . LEU A 1 77 ? -20.560 -5.921 -16.604 1.00 87.06 77 LEU A CA 1
ATOM 609 C C . LEU A 1 77 ? -19.255 -6.369 -17.267 1.00 87.06 77 LEU A C 1
ATOM 611 O O . LEU A 1 77 ? -18.689 -5.619 -18.057 1.00 87.06 77 LEU A O 1
ATOM 615 N N . VAL A 1 78 ? -18.796 -7.592 -16.991 1.00 88.06 78 VAL A N 1
ATOM 616 C CA . VAL A 1 78 ? -17.578 -8.142 -17.605 1.00 88.06 78 VAL A CA 1
ATOM 617 C C . VAL A 1 78 ? -17.762 -8.299 -19.112 1.00 88.06 78 VAL A C 1
ATOM 619 O O . VAL A 1 78 ? -16.890 -7.894 -19.879 1.00 88.06 78 VAL A O 1
ATOM 622 N N . LYS A 1 79 ? -18.911 -8.825 -19.554 1.00 88.75 79 LYS A N 1
ATOM 623 C CA . LYS A 1 79 ? -19.218 -8.940 -20.984 1.00 88.75 79 LYS A CA 1
ATOM 624 C C . LYS A 1 79 ? -19.227 -7.564 -21.661 1.00 88.75 79 LYS A C 1
ATOM 626 O O . LYS A 1 79 ? -18.599 -7.391 -22.700 1.00 88.75 79 LYS A O 1
ATOM 631 N N . LYS A 1 80 ? -19.867 -6.574 -21.034 1.00 85.69 80 LYS A N 1
ATOM 632 C CA . LYS A 1 80 ? -19.947 -5.202 -21.548 1.00 85.69 80 LYS A CA 1
ATOM 633 C C . LYS A 1 80 ? -18.583 -4.503 -21.586 1.00 85.69 80 LYS A C 1
ATOM 635 O O . LYS A 1 80 ? -18.290 -3.796 -22.548 1.00 85.69 80 LYS A O 1
ATOM 640 N N . ALA A 1 81 ? -17.734 -4.729 -20.585 1.00 86.44 81 ALA A N 1
ATOM 641 C CA . ALA A 1 81 ? -16.380 -4.183 -20.536 1.00 86.44 81 ALA A CA 1
ATOM 642 C C . ALA A 1 81 ? -15.480 -4.760 -21.642 1.00 86.44 81 ALA A C 1
ATOM 644 O O . ALA A 1 81 ? -14.684 -4.024 -22.220 1.00 86.44 81 ALA A O 1
ATOM 645 N N . ILE A 1 82 ? -15.625 -6.050 -21.971 1.00 85.81 82 ILE A N 1
ATOM 646 C CA . ILE A 1 82 ? -14.896 -6.679 -23.085 1.00 85.81 82 ILE A CA 1
ATOM 647 C C . ILE A 1 82 ? -15.352 -6.093 -24.427 1.00 85.81 82 ILE A C 1
ATOM 649 O O . ILE A 1 82 ? -14.503 -5.648 -25.192 1.00 85.81 82 ILE A O 1
ATOM 653 N N . GLU A 1 83 ? -16.665 -6.003 -24.668 1.00 86.06 83 GLU A N 1
ATOM 654 C CA . GLU A 1 83 ? -17.226 -5.391 -25.887 1.00 86.06 83 GLU A CA 1
ATOM 655 C C . GLU A 1 83 ? -16.723 -3.947 -26.073 1.00 86.06 83 GLU A C 1
ATOM 657 O O . GLU A 1 83 ? -16.227 -3.576 -27.132 1.00 86.06 83 GLU A O 1
ATOM 662 N N . THR A 1 84 ? -16.760 -3.140 -25.008 1.00 82.12 84 THR A N 1
ATOM 663 C CA . THR A 1 84 ? -16.325 -1.733 -25.068 1.00 82.12 84 THR A CA 1
ATOM 664 C C . THR A 1 84 ? -14.813 -1.610 -25.289 1.00 82.12 84 THR A C 1
ATOM 666 O O . THR A 1 84 ? -14.344 -0.681 -25.946 1.00 82.12 84 THR A O 1
ATOM 669 N N . ARG A 1 85 ? -14.023 -2.557 -24.767 1.00 82.62 85 ARG A N 1
ATOM 670 C CA . ARG A 1 85 ? -12.574 -2.610 -24.990 1.00 82.62 85 ARG A CA 1
ATOM 671 C C . ARG A 1 85 ? -12.223 -3.010 -26.422 1.00 82.62 85 ARG A C 1
ATOM 673 O O . ARG A 1 85 ? -11.225 -2.512 -26.935 1.00 82.62 85 ARG A O 1
ATOM 680 N N . GLU A 1 86 ? -13.004 -3.881 -27.051 1.00 82.75 86 GLU A N 1
ATOM 681 C CA . GLU A 1 86 ? -12.849 -4.211 -28.472 1.00 82.75 86 GLU A CA 1
ATOM 682 C C . GLU A 1 86 ? -13.199 -3.009 -29.360 1.00 82.75 86 GLU A C 1
ATOM 684 O O . GLU A 1 86 ? -12.446 -2.695 -30.276 1.00 82.75 86 GLU A O 1
ATOM 689 N N . GLU A 1 87 ? -14.266 -2.272 -29.039 1.00 81.06 87 GLU A N 1
ATOM 690 C CA . GLU A 1 87 ? -14.681 -1.083 -29.798 1.00 81.06 87 GLU A CA 1
ATOM 691 C C . GLU A 1 87 ? -13.715 0.108 -29.641 1.00 81.06 87 GLU A C 1
ATOM 693 O O . GLU A 1 87 ? -13.417 0.811 -30.606 1.00 81.06 87 GLU A O 1
ATOM 698 N N . MET A 1 88 ? -13.214 0.352 -28.427 1.00 76.06 88 MET A N 1
ATOM 699 C CA . MET A 1 88 ? -12.422 1.548 -28.095 1.00 76.06 88 MET A CA 1
ATOM 700 C C . MET A 1 88 ? -10.904 1.290 -28.063 1.00 76.06 88 MET A C 1
ATOM 702 O O . MET A 1 88 ? -10.107 2.228 -27.969 1.00 76.06 88 MET A O 1
ATOM 706 N N . GLY A 1 89 ? -10.476 0.027 -28.132 1.00 78.06 89 GLY A N 1
ATOM 707 C CA . GLY A 1 89 ? -9.081 -0.381 -27.951 1.00 78.06 89 GLY A CA 1
ATOM 708 C C . GLY A 1 89 ? -8.126 0.235 -28.971 1.00 78.06 89 GLY A C 1
ATOM 709 O O . GLY A 1 89 ? -7.067 0.744 -28.593 1.00 78.06 89 GLY A O 1
ATOM 710 N N . ASP A 1 90 ? -8.521 0.260 -30.244 1.00 81.31 90 ASP A N 1
ATOM 711 C CA . ASP A 1 90 ? -7.712 0.839 -31.321 1.00 81.31 90 ASP A CA 1
ATOM 712 C C . ASP A 1 90 ? -7.579 2.357 -31.179 1.00 81.31 90 ASP A C 1
ATOM 714 O O . ASP A 1 90 ? -6.488 2.915 -31.339 1.00 81.31 90 ASP A O 1
ATOM 718 N N . TYR A 1 91 ? -8.666 3.028 -30.787 1.00 82.25 91 TYR A N 1
ATOM 719 C CA . TYR A 1 91 ? -8.657 4.463 -30.527 1.00 82.25 91 TYR A CA 1
ATOM 720 C C . TYR A 1 91 ? -7.734 4.813 -29.355 1.00 82.25 91 TYR A C 1
ATOM 722 O O . TYR A 1 91 ? -6.837 5.643 -29.512 1.00 82.25 91 TYR A O 1
ATOM 730 N N . ILE A 1 92 ? -7.870 4.129 -28.213 1.00 81.69 92 ILE A N 1
ATOM 731 C CA . ILE A 1 92 ? -7.009 4.343 -27.039 1.00 81.69 92 ILE A CA 1
ATOM 732 C C . ILE A 1 92 ? -5.546 4.083 -27.396 1.00 81.69 92 ILE A C 1
ATOM 734 O O . ILE A 1 92 ? -4.684 4.888 -27.051 1.00 81.69 92 ILE A O 1
ATOM 738 N N . ARG A 1 93 ? -5.253 3.011 -28.141 1.00 83.25 93 ARG A N 1
ATOM 739 C CA . ARG A 1 93 ? -3.890 2.695 -28.581 1.00 83.25 93 ARG A CA 1
ATOM 740 C C . ARG A 1 93 ? -3.310 3.795 -29.467 1.00 83.25 93 ARG A C 1
ATOM 742 O O . ARG A 1 93 ? -2.182 4.226 -29.233 1.00 83.25 93 ARG A O 1
ATOM 749 N N . SER A 1 94 ? -4.072 4.272 -30.451 1.00 83.62 94 SER A N 1
ATOM 750 C CA . SER A 1 94 ? -3.644 5.370 -31.327 1.00 83.62 94 SER A CA 1
ATOM 751 C C . SER A 1 94 ? -3.395 6.664 -30.541 1.00 83.62 94 SER A C 1
ATOM 753 O O . SER A 1 94 ? -2.385 7.339 -30.749 1.00 83.62 94 SER A O 1
ATOM 755 N N . PHE A 1 95 ? -4.254 6.963 -29.563 1.00 84.25 95 PHE A N 1
ATOM 756 C CA . PHE A 1 95 ? -4.116 8.113 -28.680 1.00 84.25 95 PHE A CA 1
ATOM 757 C C . PHE A 1 95 ? -2.879 7.994 -27.779 1.00 84.25 95 PHE A C 1
ATOM 759 O O . PHE A 1 95 ? -2.112 8.949 -27.663 1.00 84.25 95 PHE A O 1
ATOM 766 N N . SER A 1 96 ? -2.625 6.819 -27.194 1.00 83.56 96 SER A N 1
ATOM 767 C CA . SER A 1 96 ? -1.424 6.557 -26.394 1.00 83.56 96 SER A CA 1
ATOM 768 C C . SER A 1 96 ? -0.141 6.690 -27.213 1.00 83.56 96 SER A C 1
ATOM 770 O O . SER A 1 96 ? 0.803 7.319 -26.741 1.00 83.56 96 SER A O 1
ATOM 772 N N . ILE A 1 97 ? -0.112 6.170 -28.446 1.00 84.50 97 ILE A N 1
ATOM 773 C CA . ILE A 1 97 ? 1.031 6.337 -29.360 1.00 84.50 97 ILE A CA 1
ATOM 774 C C . ILE A 1 97 ? 1.239 7.823 -29.678 1.00 84.50 97 ILE A C 1
ATOM 776 O O . ILE A 1 97 ? 2.361 8.315 -29.606 1.00 84.50 97 ILE A O 1
ATOM 780 N N . SER A 1 98 ? 0.165 8.570 -29.953 1.00 83.50 98 SER A N 1
ATOM 781 C CA . SER A 1 98 ? 0.245 10.014 -30.202 1.00 83.50 98 SER A CA 1
ATOM 782 C C . SER A 1 98 ? 0.794 10.790 -29.000 1.00 83.50 98 SER A C 1
ATOM 784 O O . SER A 1 98 ? 1.642 11.662 -29.172 1.00 83.50 98 SER A O 1
ATOM 786 N N . GLN A 1 99 ? 0.346 10.474 -27.782 1.00 83.88 99 GLN A N 1
ATOM 787 C CA . GLN A 1 99 ? 0.834 11.132 -26.567 1.00 83.88 99 GLN A CA 1
ATOM 788 C C . GLN A 1 99 ? 2.287 10.766 -26.260 1.00 83.88 99 GLN A C 1
ATOM 790 O O . GLN A 1 99 ? 3.065 11.639 -25.884 1.00 83.88 99 GLN A O 1
ATOM 795 N N . PHE A 1 100 ? 2.672 9.506 -26.471 1.00 83.81 100 PHE A N 1
ATOM 796 C CA . PHE A 1 100 ? 4.051 9.059 -26.303 1.00 83.81 100 PHE A CA 1
ATOM 797 C C . PHE A 1 100 ? 4.990 9.772 -27.283 1.00 83.81 100 PHE A C 1
ATOM 799 O O . PHE A 1 100 ? 5.973 10.374 -26.856 1.00 83.81 100 PHE A O 1
ATOM 806 N N . ASN A 1 101 ? 4.624 9.815 -28.566 1.00 82.56 101 ASN A N 1
ATOM 807 C CA . ASN A 1 101 ? 5.429 10.431 -29.624 1.00 82.56 101 ASN A CA 1
ATOM 808 C C . ASN A 1 101 ? 5.598 11.955 -29.470 1.00 82.56 101 ASN A C 1
ATOM 810 O O . ASN A 1 101 ? 6.486 12.539 -30.090 1.00 82.56 101 ASN A O 1
ATOM 814 N N . LYS A 1 102 ? 4.771 12.629 -28.654 1.00 81.62 102 LYS A N 1
ATOM 815 C CA . LYS A 1 102 ? 4.955 14.057 -28.330 1.00 81.62 102 LYS A CA 1
ATOM 816 C C . LYS A 1 102 ? 6.113 14.301 -27.365 1.00 81.62 102 LYS A C 1
ATOM 818 O O . LYS A 1 102 ? 6.750 15.347 -27.445 1.00 81.62 102 LYS A O 1
ATOM 823 N N . SER A 1 103 ? 6.350 13.381 -26.433 1.00 79.38 103 SER A N 1
ATOM 824 C CA . SER A 1 103 ? 7.316 13.563 -25.339 1.00 79.38 103 SER A CA 1
ATOM 825 C C . SER A 1 103 ? 8.562 12.694 -25.487 1.00 79.38 103 SER A C 1
ATOM 827 O O . SER A 1 103 ? 9.606 13.027 -24.932 1.00 79.38 103 SER A O 1
ATOM 829 N N . HIS A 1 104 ? 8.470 11.603 -26.246 1.00 75.12 104 HIS A N 1
ATOM 830 C CA . HIS A 1 104 ? 9.535 10.631 -26.434 1.00 75.12 104 HIS A CA 1
ATOM 831 C C . HIS A 1 104 ? 9.667 10.245 -27.907 1.00 75.12 104 HIS A C 1
ATOM 833 O O . HIS A 1 104 ? 8.680 10.152 -28.631 1.00 75.12 104 HIS A O 1
ATOM 839 N N . LYS A 1 105 ? 10.908 10.019 -28.343 1.00 77.38 105 LYS A N 1
ATOM 840 C CA . LYS A 1 105 ? 11.245 9.513 -29.678 1.00 77.38 105 LYS A CA 1
ATOM 841 C C . LYS A 1 105 ? 11.849 8.127 -29.545 1.00 77.38 105 LYS A C 1
ATOM 843 O O . LYS A 1 105 ? 12.612 7.883 -28.608 1.00 77.38 105 LYS A O 1
ATOM 848 N N . MET A 1 106 ? 11.521 7.235 -30.472 1.00 78.00 106 MET A N 1
ATOM 849 C CA . MET A 1 106 ? 12.147 5.920 -30.504 1.00 78.00 106 MET A CA 1
ATOM 850 C C . MET A 1 106 ? 13.542 6.014 -31.144 1.00 78.00 106 MET A C 1
ATOM 852 O O . MET A 1 106 ? 13.770 6.871 -31.999 1.00 78.00 106 MET A O 1
ATOM 856 N N . PRO A 1 107 ? 14.485 5.121 -30.789 1.00 76.56 107 PRO A N 1
ATOM 857 C CA . PRO A 1 107 ? 15.795 5.058 -31.444 1.00 76.56 107 PRO A CA 1
ATOM 858 C C . PRO A 1 107 ? 15.707 4.873 -32.969 1.00 76.56 107 PRO A C 1
ATOM 860 O O . PRO A 1 107 ? 16.542 5.389 -33.707 1.00 76.56 107 PRO A O 1
ATOM 863 N N . GLU A 1 108 ? 14.673 4.174 -33.447 1.00 75.00 108 GLU A N 1
ATOM 864 C CA . GLU A 1 108 ? 14.377 4.013 -34.876 1.00 75.00 108 GLU A CA 1
ATOM 865 C C . GLU A 1 108 ? 13.979 5.344 -35.542 1.00 75.00 108 GLU A C 1
ATOM 867 O O . GLU A 1 108 ? 14.439 5.628 -36.648 1.00 75.00 108 GLU A O 1
ATOM 872 N N . ASP A 1 109 ? 13.224 6.205 -34.848 1.00 77.31 109 ASP A N 1
ATOM 873 C CA . ASP A 1 109 ? 12.829 7.530 -35.350 1.00 77.31 109 ASP A CA 1
ATOM 874 C C . ASP A 1 109 ? 14.037 8.475 -35.467 1.00 77.31 109 ASP A C 1
ATOM 876 O O . ASP A 1 109 ? 14.135 9.266 -36.406 1.00 77.31 109 ASP A O 1
ATOM 880 N N . GLU A 1 110 ? 14.995 8.387 -34.537 1.00 76.56 110 GLU A N 1
ATOM 881 C CA . GLU A 1 110 ? 16.237 9.168 -34.608 1.00 76.56 110 GLU A CA 1
ATOM 882 C C . GLU A 1 110 ? 17.148 8.723 -35.756 1.00 76.56 110 GLU A C 1
ATOM 884 O O . GLU A 1 110 ? 17.781 9.560 -36.405 1.00 76.56 110 GLU A O 1
ATOM 889 N N . LEU A 1 111 ? 17.228 7.415 -36.018 1.00 79.62 111 LEU A N 1
ATOM 890 C CA . LEU A 1 111 ? 17.960 6.881 -37.167 1.00 79.62 111 LEU A CA 1
ATOM 891 C C . LEU A 1 111 ? 17.302 7.305 -38.484 1.00 79.62 111 LEU A C 1
ATOM 893 O O . LEU A 1 111 ? 18.008 7.682 -39.423 1.00 79.62 111 LEU A O 1
ATOM 897 N N . PHE A 1 112 ? 15.969 7.306 -38.538 1.00 79.44 112 PHE A N 1
ATOM 898 C CA . PHE A 1 112 ? 15.213 7.769 -39.696 1.00 79.44 112 PHE A CA 1
ATOM 899 C C . PHE A 1 112 ? 15.431 9.264 -39.969 1.00 79.44 112 PHE A C 1
ATOM 901 O O . PHE A 1 112 ? 15.764 9.628 -41.095 1.00 79.44 112 PHE A O 1
ATOM 908 N N . GLU A 1 113 ? 15.342 10.133 -38.956 1.00 77.44 113 GLU A N 1
ATOM 909 C CA . GLU A 1 113 ? 15.598 11.573 -39.128 1.00 77.44 113 GLU A CA 1
ATOM 910 C C . GLU A 1 113 ? 17.050 11.859 -39.560 1.00 77.44 113 GLU A C 1
ATOM 912 O O . GLU A 1 113 ? 17.272 12.695 -40.433 1.00 77.44 113 GLU A O 1
ATOM 917 N N . LYS A 1 114 ? 18.039 11.102 -39.060 1.00 78.31 114 LYS A N 1
ATOM 918 C CA . LYS A 1 114 ? 19.438 11.197 -39.534 1.00 78.31 114 LYS A CA 1
ATOM 919 C C . LYS A 1 114 ? 19.616 10.726 -40.985 1.00 78.31 114 LYS A C 1
ATOM 921 O O . LYS A 1 114 ? 20.481 11.233 -41.697 1.00 78.31 114 LYS A O 1
ATOM 926 N N . GLY A 1 115 ? 18.837 9.739 -41.432 1.00 79.88 115 GLY A N 1
ATOM 927 C CA . GLY A 1 115 ? 18.865 9.228 -42.809 1.00 79.88 115 GLY A CA 1
ATOM 928 C C . GLY A 1 115 ? 18.092 10.095 -43.810 1.00 79.88 115 GLY A C 1
ATOM 929 O O . GLY A 1 115 ? 18.407 10.104 -45.003 1.00 79.88 115 GLY A O 1
ATOM 930 N N . LYS A 1 116 ? 17.101 10.848 -43.332 1.00 83.19 116 LYS A N 1
ATOM 931 C CA . LYS A 1 116 ? 16.205 11.685 -44.136 1.00 83.19 116 LYS A CA 1
ATOM 932 C C . LYS A 1 116 ? 16.934 12.815 -44.853 1.00 83.19 116 LYS A C 1
ATOM 934 O O . LYS A 1 116 ? 16.683 13.029 -46.033 1.00 83.19 116 LYS A O 1
ATOM 939 N N . GLU A 1 117 ? 17.870 13.486 -44.188 1.00 80.31 117 GLU A N 1
ATOM 940 C CA . GLU A 1 117 ? 18.650 14.577 -44.789 1.00 80.31 117 GLU A CA 1
ATOM 941 C C . GLU A 1 117 ? 19.509 14.077 -45.962 1.00 80.31 117 GLU A C 1
ATOM 943 O O . GLU A 1 117 ? 19.418 14.601 -47.070 1.00 80.31 117 GLU A O 1
ATOM 948 N N . LYS A 1 118 ? 20.217 12.955 -45.772 1.00 82.81 118 LYS A N 1
ATOM 949 C CA . LYS A 1 118 ? 20.982 12.281 -46.838 1.00 82.81 118 LYS A CA 1
ATOM 950 C C . LYS A 1 118 ? 20.089 11.806 -47.988 1.00 82.81 118 LYS A C 1
ATOM 952 O O . LYS A 1 118 ? 20.474 11.852 -49.157 1.00 82.81 118 LYS A O 1
ATOM 957 N N . SER A 1 119 ? 18.882 11.343 -47.668 1.00 82.69 119 SER A N 1
ATOM 958 C CA . SER A 1 119 ? 17.896 10.907 -48.666 1.00 82.69 119 SER A CA 1
ATOM 959 C C . SER A 1 119 ? 17.346 12.086 -49.484 1.00 82.69 119 SER A C 1
ATOM 961 O O . SER A 1 119 ? 17.102 11.955 -50.681 1.00 82.69 119 SER A O 1
ATOM 963 N N . LEU A 1 120 ? 17.190 13.262 -48.870 1.00 83.62 120 LEU A N 1
ATOM 964 C CA . LEU A 1 120 ? 16.793 14.489 -49.565 1.00 83.62 120 LEU A CA 1
ATOM 965 C C . LEU A 1 120 ? 17.922 15.041 -50.445 1.00 83.62 120 LEU A C 1
ATOM 967 O O . LEU A 1 120 ? 17.662 15.435 -51.581 1.00 83.62 120 LEU A O 1
ATOM 971 N N . GLU A 1 121 ? 19.168 15.017 -49.965 1.00 84.88 121 GLU A N 1
ATOM 972 C CA . GLU A 1 121 ? 20.348 15.395 -50.756 1.00 84.88 121 GLU A CA 1
ATOM 973 C C . GLU A 1 121 ? 20.514 14.507 -51.988 1.00 84.88 121 GLU A C 1
ATOM 975 O O . GLU A 1 121 ? 20.684 15.002 -53.100 1.00 84.88 121 GLU A O 1
ATOM 980 N N . THR A 1 122 ? 20.409 13.188 -51.818 1.00 85.25 122 THR A N 1
ATOM 981 C CA . THR A 1 122 ? 20.480 12.246 -52.944 1.00 85.25 122 THR A CA 1
ATOM 982 C C . THR A 1 122 ? 19.350 12.474 -53.945 1.00 85.25 122 THR A C 1
ATOM 984 O O . THR A 1 122 ? 19.611 12.493 -55.147 1.00 85.25 122 THR A O 1
ATOM 987 N N . LEU A 1 123 ? 18.122 12.741 -53.487 1.00 85.69 123 LEU A N 1
ATOM 988 C CA . LEU A 1 123 ? 17.008 13.089 -54.372 1.00 85.69 123 LEU A CA 1
ATOM 989 C C . LEU A 1 123 ? 17.250 14.411 -55.122 1.00 85.69 123 LEU A C 1
ATOM 991 O O . LEU A 1 123 ? 16.932 14.501 -56.308 1.00 85.69 123 LEU A O 1
ATOM 995 N N . SER A 1 124 ? 17.836 15.418 -54.465 1.00 84.50 124 SER A N 1
ATOM 996 C CA . SER A 1 124 ? 18.211 16.688 -55.102 1.00 84.50 124 SER A CA 1
ATOM 997 C C . SER A 1 124 ? 19.306 16.489 -56.148 1.00 84.50 124 SER A C 1
ATOM 999 O O . SER A 1 124 ? 19.169 16.970 -57.269 1.00 84.50 124 SER A O 1
ATOM 1001 N N . ASN A 1 125 ? 20.342 15.712 -55.830 1.00 86.19 125 ASN A N 1
ATOM 1002 C CA . ASN A 1 125 ? 21.439 15.405 -56.747 1.00 86.19 125 ASN A CA 1
ATOM 1003 C C . ASN A 1 125 ? 20.947 14.637 -57.977 1.00 86.19 125 ASN A C 1
ATOM 1005 O O . ASN A 1 125 ? 21.301 14.977 -59.101 1.00 86.19 125 ASN A O 1
ATOM 1009 N N . V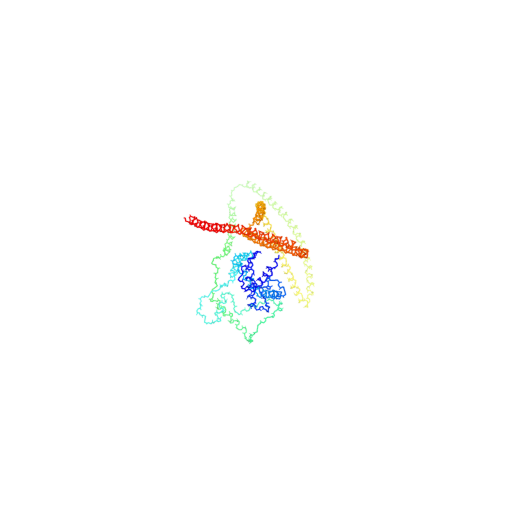AL A 1 126 ? 20.082 13.636 -57.789 1.00 86.50 126 VAL A N 1
ATOM 1010 C CA . VAL A 1 126 ? 19.441 12.925 -58.904 1.00 86.50 126 VAL A CA 1
ATOM 1011 C C . VAL A 1 126 ? 18.606 13.902 -59.729 1.00 86.50 126 VAL A C 1
ATOM 1013 O O . VAL A 1 126 ? 18.748 13.956 -60.948 1.00 86.50 126 VAL A O 1
ATOM 1016 N N . LYS A 1 127 ? 17.782 14.735 -59.084 1.00 83.50 127 LYS A N 1
ATOM 1017 C CA . LYS A 1 127 ? 16.994 15.750 -59.788 1.00 83.50 127 LYS A CA 1
ATOM 1018 C C . LYS A 1 127 ? 17.880 16.682 -60.612 1.00 83.50 127 LYS A C 1
ATOM 1020 O O . LYS A 1 127 ? 17.491 16.980 -61.732 1.00 83.50 127 LYS A O 1
ATOM 1025 N N . ASP A 1 128 ? 19.033 17.100 -60.089 1.00 82.06 128 ASP A N 1
ATOM 1026 C CA . ASP A 1 128 ? 19.994 17.998 -60.736 1.00 82.06 128 ASP A CA 1
ATOM 1027 C C . ASP A 1 128 ? 20.720 17.355 -61.921 1.00 82.06 128 ASP A C 1
ATOM 1029 O O . ASP A 1 128 ? 20.825 17.976 -62.979 1.00 82.06 128 ASP A O 1
ATOM 1033 N N . VAL A 1 129 ? 21.162 16.103 -61.775 1.00 82.88 129 VAL A N 1
ATOM 1034 C CA . VAL A 1 129 ? 21.831 15.333 -62.837 1.00 82.88 129 VAL A CA 1
ATOM 1035 C C . VAL A 1 129 ? 20.892 15.076 -64.014 1.00 82.88 129 VAL A C 1
ATOM 1037 O O . VAL A 1 129 ? 21.306 15.176 -65.166 1.00 82.88 129 VAL A O 1
ATOM 1040 N N . TYR A 1 130 ? 19.618 14.794 -63.740 1.00 77.31 130 TYR A N 1
ATOM 1041 C CA . TYR A 1 130 ? 18.613 14.530 -64.770 1.00 77.31 130 TYR A CA 1
ATOM 1042 C C . TYR A 1 130 ? 17.816 15.784 -65.184 1.00 77.31 130 TYR A C 1
ATOM 1044 O O . TYR A 1 130 ? 16.768 15.659 -65.825 1.00 77.31 130 TYR A O 1
ATOM 1052 N N . LYS A 1 131 ? 18.289 17.004 -64.866 1.00 78.06 131 LYS A N 1
ATOM 1053 C CA . LYS A 1 131 ? 17.663 18.241 -65.367 1.00 78.06 131 LYS A CA 1
ATOM 1054 C C . LYS A 1 131 ? 17.759 18.298 -66.897 1.00 78.06 131 LYS A C 1
ATOM 1056 O O . LYS A 1 131 ? 18.856 18.148 -67.435 1.00 78.06 131 LYS A O 1
ATOM 1061 N N . PRO A 1 132 ? 16.658 18.588 -67.614 1.00 73.50 132 PRO A N 1
ATOM 1062 C CA . PRO A 1 132 ? 16.710 18.813 -69.053 1.00 73.50 132 PRO A CA 1
ATOM 1063 C C . PRO A 1 132 ? 17.656 19.976 -69.382 1.00 73.50 132 PRO A C 1
ATOM 1065 O O . PRO A 1 132 ? 17.400 21.120 -69.003 1.00 73.50 132 PRO A O 1
ATOM 1068 N N . GLN A 1 133 ? 18.753 19.688 -70.083 1.00 71.31 133 GLN A N 1
ATOM 1069 C CA . GLN A 1 133 ? 19.692 20.700 -70.566 1.00 71.31 133 GLN A CA 1
ATOM 1070 C C . GLN A 1 133 ? 19.346 21.089 -72.002 1.00 71.31 133 GLN A C 1
ATOM 1072 O O . GLN A 1 133 ? 19.163 20.233 -72.868 1.00 71.31 133 GLN A O 1
ATOM 1077 N N . ARG A 1 134 ? 19.254 22.396 -72.249 1.00 73.94 134 ARG A N 1
ATOM 1078 C CA . ARG A 1 134 ? 18.978 22.956 -73.574 1.00 73.94 134 ARG A CA 1
ATOM 1079 C C . ARG A 1 134 ? 20.269 22.916 -74.404 1.00 73.94 134 ARG A C 1
ATOM 1081 O O . ARG A 1 134 ? 21.258 23.520 -74.003 1.00 73.94 134 ARG A O 1
ATOM 1088 N N . LYS A 1 135 ? 20.271 22.199 -75.529 1.00 73.69 135 LYS A N 1
ATOM 1089 C CA . LYS A 1 135 ? 21.408 22.066 -76.462 1.00 73.69 135 LYS A CA 1
ATOM 1090 C C . LYS A 1 135 ? 21.450 23.177 -77.512 1.00 73.69 135 LYS A C 1
ATOM 1092 O O . LYS A 1 135 ? 22.530 23.592 -77.926 1.00 73.69 135 LYS A O 1
ATOM 1097 N N . TYR A 1 136 ? 20.285 23.674 -77.917 1.00 76.38 136 TYR A N 1
ATOM 1098 C CA . TYR A 1 136 ? 20.166 24.689 -78.961 1.00 76.38 136 TYR A CA 1
ATOM 1099 C C . TYR A 1 136 ? 19.345 25.880 -78.471 1.00 76.38 136 TYR A C 1
ATOM 1101 O O . TYR A 1 136 ? 18.393 25.718 -77.704 1.00 76.38 136 TYR A O 1
ATOM 1109 N N . ARG A 1 137 ? 19.705 27.090 -78.908 1.00 70.12 137 ARG A N 1
ATOM 1110 C CA . ARG A 1 137 ? 18.988 28.327 -78.570 1.00 70.12 137 ARG A CA 1
ATOM 1111 C C . ARG A 1 137 ? 18.461 28.988 -79.842 1.00 70.12 137 ARG A C 1
ATOM 1113 O O . ARG A 1 137 ? 19.160 29.074 -80.846 1.00 70.12 137 ARG A O 1
ATOM 1120 N N . ARG A 1 138 ? 17.223 29.482 -79.784 1.00 67.81 138 ARG A N 1
ATOM 1121 C CA . ARG A 1 138 ? 16.624 30.281 -80.860 1.00 67.81 138 ARG A CA 1
ATOM 1122 C C . ARG A 1 138 ? 16.980 31.756 -80.730 1.00 67.81 138 ARG A C 1
ATOM 1124 O O . ARG A 1 138 ? 17.040 32.276 -79.614 1.00 67.81 138 ARG A O 1
ATOM 1131 N N . HIS A 1 139 ? 17.144 32.414 -81.874 1.00 55.94 139 HIS A N 1
ATOM 1132 C CA . HIS A 1 139 ? 17.334 33.862 -81.955 1.00 55.94 139 HIS A CA 1
ATOM 1133 C C . HIS A 1 139 ? 16.029 34.633 -82.226 1.00 55.94 139 HIS A C 1
ATOM 1135 O O . HIS A 1 139 ? 15.857 35.701 -81.650 1.00 55.94 139 HIS A O 1
ATOM 1141 N N . ASP A 1 140 ? 15.075 34.060 -82.972 1.00 61.53 140 ASP A N 1
ATOM 1142 C CA . ASP A 1 140 ? 13.836 34.745 -83.373 1.00 61.53 140 ASP A CA 1
ATOM 1143 C C . ASP A 1 140 ? 12.587 34.011 -82.848 1.00 61.53 140 ASP A C 1
ATOM 1145 O O . ASP A 1 140 ? 12.098 33.062 -83.460 1.00 61.53 140 ASP A O 1
ATOM 1149 N N . VAL A 1 141 ? 12.057 34.444 -81.699 1.00 57.31 141 VAL A N 1
ATOM 1150 C CA . VAL A 1 141 ? 10.847 33.858 -81.080 1.00 57.31 141 VAL A CA 1
ATOM 1151 C C . VAL A 1 141 ? 9.560 34.310 -81.797 1.00 57.31 141 VAL A C 1
ATOM 1153 O O . VAL A 1 141 ? 8.579 33.573 -81.823 1.00 57.31 141 VAL A O 1
ATOM 1156 N N . ASP A 1 142 ? 9.587 35.470 -82.460 1.00 58.03 142 ASP A N 1
ATOM 1157 C CA . ASP A 1 142 ? 8.383 36.177 -82.930 1.00 58.03 142 ASP A CA 1
ATOM 1158 C C . ASP A 1 142 ? 7.906 35.810 -84.351 1.00 58.03 142 ASP A C 1
ATOM 1160 O O . ASP A 1 142 ? 6.886 36.322 -84.816 1.00 58.03 142 ASP A O 1
ATOM 1164 N N . LYS A 1 143 ? 8.612 34.925 -85.070 1.00 59.56 143 LYS A N 1
ATOM 1165 C CA . LYS A 1 143 ? 8.283 34.574 -86.471 1.00 59.56 143 LYS A CA 1
ATOM 1166 C C . LYS A 1 143 ? 7.494 33.271 -86.645 1.00 59.56 143 LYS A C 1
ATOM 1168 O O . LYS A 1 143 ? 7.004 33.012 -87.741 1.00 59.56 143 LYS A O 1
ATOM 1173 N N . LEU A 1 144 ? 7.331 32.467 -85.594 1.00 59.97 144 LEU A N 1
ATOM 1174 C CA . LEU A 1 144 ? 6.633 31.176 -85.652 1.00 59.97 144 LEU A CA 1
ATOM 1175 C C . LEU A 1 144 ? 5.189 31.342 -85.158 1.00 59.97 144 LEU A C 1
ATOM 1177 O O . LEU A 1 144 ? 4.942 31.376 -83.955 1.00 59.97 144 LEU A O 1
ATOM 1181 N N . LYS A 1 145 ? 4.239 31.481 -86.092 1.00 58.88 145 LYS A N 1
ATOM 1182 C CA . LYS A 1 145 ? 2.800 31.598 -85.780 1.00 58.88 145 LYS A CA 1
ATOM 1183 C C . LYS A 1 145 ? 2.097 30.249 -85.617 1.00 58.88 145 LYS A C 1
ATOM 1185 O O . LYS A 1 145 ? 1.009 30.215 -85.055 1.00 58.88 145 LYS A O 1
ATOM 1190 N N . ASP A 1 146 ? 2.711 29.179 -86.106 1.00 73.38 146 ASP A N 1
ATOM 1191 C CA . ASP A 1 146 ? 2.119 27.848 -86.167 1.00 73.38 146 ASP A CA 1
ATOM 1192 C C . ASP A 1 146 ? 2.519 26.988 -84.950 1.00 73.38 146 ASP A C 1
ATOM 1194 O O . ASP A 1 146 ? 3.666 27.022 -84.481 1.00 73.38 146 ASP A O 1
ATOM 1198 N N . GLU A 1 147 ? 1.547 26.277 -84.372 1.00 68.81 147 GLU A N 1
ATOM 1199 C CA . GLU A 1 147 ? 1.693 25.620 -83.065 1.00 68.81 147 GLU A CA 1
ATOM 1200 C C . GLU A 1 147 ? 2.582 24.378 -83.142 1.00 68.81 147 GLU A C 1
ATOM 1202 O O . GLU A 1 147 ? 3.417 24.166 -82.256 1.00 68.81 147 GLU A O 1
ATOM 1207 N N . GLU A 1 148 ? 2.470 23.613 -84.226 1.00 72.50 148 GLU A N 1
ATOM 1208 C CA . GLU A 1 148 ? 3.258 22.399 -84.459 1.00 72.50 148 GLU A CA 1
ATOM 1209 C C . GLU A 1 148 ? 4.744 22.724 -84.606 1.00 72.50 148 GLU A C 1
ATOM 1211 O O . GLU A 1 148 ? 5.598 22.130 -83.942 1.00 72.50 148 GLU A O 1
ATOM 1216 N N . THR A 1 149 ? 5.065 23.768 -85.372 1.00 71.62 149 THR A N 1
ATOM 1217 C CA . THR A 1 149 ? 6.444 24.218 -85.575 1.00 71.62 149 THR A CA 1
ATOM 1218 C C . THR A 1 149 ? 7.053 24.741 -84.274 1.00 71.62 149 THR A C 1
ATOM 1220 O O . THR A 1 149 ? 8.249 24.561 -84.032 1.00 71.62 149 THR A O 1
ATOM 1223 N N . ARG A 1 150 ? 6.252 25.353 -83.387 1.00 73.00 150 ARG A N 1
ATOM 1224 C CA . ARG A 1 150 ? 6.692 25.818 -82.060 1.00 73.00 150 ARG A CA 1
ATOM 1225 C C . ARG A 1 150 ? 7.026 24.658 -81.119 1.00 73.00 150 ARG A C 1
ATOM 1227 O O . ARG A 1 150 ? 8.006 24.773 -80.380 1.00 73.00 150 ARG A O 1
ATOM 1234 N N . VAL A 1 151 ? 6.245 23.576 -81.167 1.00 76.56 151 VAL A N 1
ATOM 1235 C CA . VAL A 1 151 ? 6.452 22.345 -80.382 1.00 76.56 151 VAL A CA 1
ATOM 1236 C C . VAL A 1 151 ? 7.666 21.564 -80.885 1.00 76.56 151 VAL A C 1
ATOM 1238 O O . VAL A 1 151 ? 8.537 21.204 -80.092 1.00 76.56 151 VAL A O 1
ATOM 1241 N N . GLN A 1 152 ? 7.782 21.355 -82.198 1.00 71.50 152 GLN A N 1
ATOM 1242 C CA . GLN A 1 152 ? 8.935 20.673 -82.793 1.00 71.50 152 GLN A CA 1
ATOM 1243 C C . GLN A 1 152 ? 10.235 21.400 -82.458 1.00 71.50 152 GLN A C 1
ATOM 1245 O O . GLN A 1 152 ? 11.210 20.798 -82.017 1.00 71.50 152 GLN A O 1
ATOM 1250 N N . SER A 1 153 ? 10.227 22.723 -82.569 1.00 72.62 153 SER A N 1
ATOM 1251 C CA . SER A 1 153 ? 11.394 23.526 -82.240 1.00 72.62 153 SER A CA 1
ATOM 1252 C C . SER A 1 153 ? 11.718 23.540 -80.741 1.00 72.62 153 SER A C 1
ATOM 1254 O O . SER A 1 153 ? 12.883 23.701 -80.396 1.00 72.62 153 SER A O 1
ATOM 1256 N N . THR A 1 154 ? 10.760 23.400 -79.808 1.00 77.19 154 THR A N 1
ATOM 1257 C CA . THR A 1 154 ? 11.087 23.346 -78.361 1.00 77.19 154 THR A CA 1
ATOM 1258 C C . THR A 1 154 ? 11.649 21.986 -78.005 1.00 77.19 154 THR A C 1
ATOM 1260 O O . THR A 1 154 ? 12.575 21.904 -77.208 1.00 77.19 154 THR A O 1
ATOM 1263 N N . LEU A 1 155 ? 11.159 20.921 -78.630 1.00 78.44 155 LEU A N 1
ATOM 1264 C CA . LEU A 1 155 ? 11.753 19.596 -78.493 1.00 78.44 155 LEU A CA 1
ATOM 1265 C C . LEU A 1 155 ? 13.187 19.574 -79.037 1.00 78.44 155 LEU A C 1
ATOM 1267 O O . LEU A 1 155 ? 14.089 19.056 -78.368 1.00 78.44 155 LEU A O 1
ATOM 1271 N N . LEU A 1 156 ? 13.414 20.232 -80.178 1.00 77.62 156 LEU A N 1
ATOM 1272 C CA . LEU A 1 156 ? 14.728 20.343 -80.806 1.00 77.62 156 LEU A CA 1
ATOM 1273 C C . LEU A 1 156 ? 15.730 21.079 -79.908 1.00 77.62 156 LEU A C 1
ATOM 1275 O O . LEU A 1 156 ? 16.874 20.652 -79.788 1.00 77.62 156 LEU A O 1
ATOM 1279 N N . GLU A 1 157 ? 15.294 22.109 -79.174 1.00 79.25 157 GLU A N 1
ATOM 1280 C CA . GLU A 1 157 ? 16.126 22.811 -78.184 1.00 79.25 157 GLU A CA 1
ATOM 1281 C C . GLU A 1 157 ? 16.679 21.901 -77.087 1.00 79.25 157 GLU A C 1
ATOM 1283 O O . GLU A 1 157 ? 17.781 22.145 -76.602 1.00 79.25 157 GLU A O 1
ATOM 1288 N N . TYR A 1 158 ? 15.959 20.842 -76.718 1.00 76.88 158 TYR A N 1
ATOM 1289 C CA . TYR A 1 158 ? 16.403 19.835 -75.749 1.00 76.88 158 TYR A CA 1
ATOM 1290 C C . TYR A 1 158 ? 16.951 18.563 -76.424 1.00 76.88 158 TYR A C 1
ATOM 1292 O O . TYR A 1 158 ? 17.218 17.565 -75.753 1.00 76.88 158 TYR A O 1
ATOM 1300 N N . GLY A 1 159 ? 17.169 18.599 -77.744 1.00 69.69 159 GLY A N 1
ATOM 1301 C CA . GLY A 1 159 ? 17.771 17.517 -78.522 1.00 69.69 159 GLY A CA 1
ATOM 1302 C C . GLY A 1 159 ? 16.839 16.341 -78.819 1.00 69.69 159 GLY A C 1
ATOM 1303 O O . GLY A 1 159 ? 17.337 15.250 -79.083 1.00 69.69 159 GLY A O 1
ATOM 1304 N N . ARG A 1 160 ? 15.515 16.533 -78.751 1.00 66.44 160 ARG A N 1
ATOM 1305 C CA . ARG A 1 160 ? 14.523 15.543 -79.192 1.00 66.44 160 ARG A CA 1
ATOM 1306 C C . ARG A 1 160 ? 13.909 15.987 -80.518 1.00 66.44 160 ARG A C 1
ATOM 1308 O O . ARG A 1 160 ? 13.371 17.082 -80.607 1.00 66.44 160 ARG A O 1
ATOM 1315 N N . GLN A 1 161 ? 13.972 15.136 -81.534 1.00 60.81 161 GLN A N 1
ATOM 1316 C CA . GLN A 1 161 ? 13.254 15.331 -82.794 1.00 60.81 161 GLN A CA 1
ATOM 1317 C C . GLN A 1 161 ? 11.892 14.632 -82.691 1.00 60.81 161 GLN A C 1
ATOM 1319 O O . GLN A 1 161 ? 11.809 13.508 -82.196 1.00 60.81 161 GLN A O 1
ATOM 1324 N N . TYR A 1 162 ? 10.821 15.321 -83.082 1.00 50.28 162 TYR A N 1
ATOM 1325 C CA . TYR A 1 162 ? 9.494 14.724 -83.255 1.00 50.28 162 TYR A CA 1
ATOM 1326 C C . TYR A 1 162 ? 9.443 14.124 -84.670 1.00 50.28 162 TYR A C 1
ATOM 1328 O O . TYR A 1 162 ? 9.978 14.750 -85.578 1.00 50.28 162 TYR A O 1
ATOM 1336 N N . GLY A 1 163 ? 8.871 12.931 -84.853 1.00 56.84 163 GLY A N 1
ATOM 1337 C CA . GLY A 1 163 ? 8.668 12.322 -86.182 1.00 56.84 163 GLY A CA 1
ATOM 1338 C C . GLY A 1 163 ? 9.687 11.259 -86.616 1.00 56.84 163 GLY A C 1
ATOM 1339 O O . GLY A 1 163 ? 9.320 10.334 -87.326 1.00 56.84 163 GLY A O 1
ATOM 1340 N N . VAL A 1 164 ? 10.927 11.261 -86.111 1.00 43.28 164 VAL A N 1
ATOM 1341 C CA . VAL A 1 164 ? 11.887 10.185 -86.431 1.00 43.28 164 VAL A CA 1
ATOM 1342 C C . VAL A 1 164 ? 11.755 9.060 -85.409 1.00 43.28 164 VAL A C 1
ATOM 1344 O O . VAL A 1 164 ? 12.406 9.049 -84.361 1.00 43.28 164 VAL A O 1
ATOM 1347 N N . SER A 1 165 ? 10.893 8.086 -85.703 1.00 34.66 165 SER A N 1
ATOM 1348 C CA . SER A 1 165 ? 11.031 6.759 -85.111 1.00 34.66 165 SER A CA 1
ATOM 1349 C C . SER A 1 165 ? 12.452 6.277 -85.395 1.00 34.66 165 SER A C 1
ATOM 1351 O O . SER A 1 165 ? 12.825 6.121 -86.556 1.00 34.66 165 SER A O 1
ATOM 1353 N N . HIS A 1 166 ? 13.254 6.070 -84.350 1.00 34.75 166 HIS A N 1
ATOM 1354 C CA . HIS A 1 166 ? 14.541 5.389 -84.450 1.00 34.75 166 HIS A CA 1
ATOM 1355 C C . HIS A 1 166 ? 14.250 3.955 -84.917 1.00 34.75 166 HIS A C 1
ATOM 1357 O O . HIS A 1 166 ? 14.001 3.052 -84.119 1.00 34.75 166 HIS A O 1
ATOM 1363 N N . VAL A 1 167 ? 14.169 3.759 -86.233 1.00 31.73 167 VAL A N 1
ATOM 1364 C CA . VAL A 1 167 ? 14.195 2.438 -86.845 1.00 31.73 167 VAL A CA 1
ATOM 1365 C C . VAL A 1 167 ? 15.654 2.019 -86.793 1.00 31.73 167 VAL A C 1
ATOM 1367 O O . VAL A 1 167 ? 16.406 2.198 -87.749 1.00 31.73 167 VAL A O 1
ATOM 1370 N N . ASP A 1 168 ? 16.061 1.494 -85.639 1.00 30.62 168 ASP A N 1
ATOM 1371 C CA . ASP A 1 168 ? 17.269 0.691 -85.541 1.00 30.62 168 ASP A CA 1
ATOM 1372 C C . ASP A 1 168 ? 17.072 -0.526 -86.455 1.00 30.62 168 ASP A C 1
ATOM 1374 O O . ASP A 1 168 ? 16.463 -1.538 -86.098 1.00 30.62 168 ASP A O 1
ATOM 1378 N N . LYS A 1 169 ? 17.560 -0.402 -87.693 1.00 35.06 169 LYS A N 1
ATOM 1379 C CA . LYS A 1 169 ? 17.880 -1.533 -88.561 1.00 35.06 169 LYS A CA 1
ATOM 1380 C C . LYS A 1 169 ? 19.081 -2.240 -87.945 1.00 35.06 169 LYS A C 1
ATOM 1382 O O . LYS A 1 169 ? 20.195 -2.009 -88.377 1.00 35.06 169 LYS A O 1
ATOM 1387 N N . ASP A 1 170 ? 18.833 -3.018 -86.899 1.00 32.09 170 ASP A N 1
ATOM 1388 C CA . ASP A 1 170 ? 19.557 -4.243 -86.563 1.00 32.09 170 ASP A CA 1
ATOM 1389 C C . ASP A 1 170 ? 18.987 -4.827 -85.268 1.00 32.09 170 ASP A C 1
ATOM 1391 O O . ASP A 1 170 ? 19.221 -4.306 -84.183 1.00 32.09 170 ASP A O 1
ATOM 1395 N N . GLN A 1 171 ? 18.234 -5.923 -85.434 1.00 28.28 171 GLN A N 1
ATOM 1396 C CA . GLN A 1 171 ? 17.865 -6.985 -84.476 1.00 28.28 171 GLN A CA 1
ATOM 1397 C C . GLN A 1 171 ? 16.399 -7.405 -84.656 1.00 28.28 171 GLN A C 1
ATOM 1399 O O . GLN A 1 171 ? 15.519 -7.143 -83.838 1.00 28.28 171 GLN A O 1
ATOM 1404 N N . LYS A 1 172 ? 16.133 -8.162 -85.726 1.00 30.84 172 LYS A N 1
ATOM 1405 C CA . LYS A 1 172 ? 15.069 -9.169 -85.681 1.00 30.84 172 LYS A CA 1
ATOM 1406 C C . LYS A 1 172 ? 15.625 -10.382 -84.944 1.00 30.84 172 LYS A C 1
ATOM 1408 O O . LYS A 1 172 ? 16.343 -11.166 -85.544 1.00 30.84 172 LYS A O 1
ATOM 1413 N N . GLU A 1 173 ? 15.309 -10.497 -83.659 1.00 29.39 173 GLU A N 1
ATOM 1414 C CA . GLU A 1 173 ? 14.642 -11.669 -83.075 1.00 29.39 173 GLU A CA 1
ATOM 1415 C C . GLU A 1 173 ? 14.572 -11.560 -81.542 1.00 29.39 173 GLU A C 1
ATOM 1417 O O . GLU A 1 173 ? 15.542 -11.225 -80.872 1.00 29.39 173 GLU A O 1
ATOM 1422 N N . SER A 1 174 ? 13.405 -11.930 -81.003 1.00 29.23 174 SER A N 1
ATOM 1423 C CA . SER A 1 174 ? 13.075 -12.138 -79.582 1.00 29.23 174 SER A CA 1
ATOM 1424 C C . SER A 1 174 ? 12.547 -10.943 -78.762 1.00 29.23 174 SER A C 1
ATOM 1426 O O . SER A 1 174 ? 13.176 -10.427 -77.850 1.00 29.23 174 SER A O 1
ATOM 1428 N N . ALA A 1 175 ? 11.271 -10.606 -78.978 1.00 27.00 175 ALA A N 1
ATOM 1429 C CA . ALA A 1 175 ? 10.415 -10.066 -77.912 1.00 27.00 175 ALA A CA 1
ATOM 1430 C C . ALA A 1 175 ? 8.933 -10.403 -78.156 1.00 27.00 175 ALA A C 1
ATOM 1432 O O . ALA A 1 175 ? 8.073 -9.535 -78.293 1.00 27.00 175 ALA A O 1
ATOM 1433 N N . ALA A 1 176 ? 8.606 -11.696 -78.201 1.00 34.34 176 ALA A N 1
ATOM 1434 C CA . ALA A 1 176 ? 7.230 -12.130 -78.001 1.00 34.34 176 ALA A CA 1
ATOM 1435 C C . ALA A 1 176 ? 6.904 -12.094 -76.496 1.00 34.34 176 ALA A C 1
ATOM 1437 O O . ALA A 1 176 ? 7.536 -12.800 -75.716 1.00 34.34 176 ALA A O 1
ATOM 1438 N N . LYS A 1 177 ? 5.856 -11.331 -76.145 1.00 34.84 177 LYS A N 1
ATOM 1439 C CA . LYS A 1 177 ? 5.133 -11.220 -74.852 1.00 34.84 177 LYS A CA 1
ATOM 1440 C C . LYS A 1 177 ? 5.430 -9.968 -74.015 1.00 34.84 177 LYS A C 1
ATOM 1442 O O . LYS A 1 177 ? 6.154 -10.015 -73.028 1.00 34.84 177 LYS A O 1
ATOM 1447 N N . LYS A 1 178 ? 4.633 -8.925 -74.261 1.00 28.19 178 LYS A N 1
ATOM 1448 C CA . LYS A 1 178 ? 3.753 -8.344 -73.229 1.00 28.19 178 LYS A CA 1
ATOM 1449 C C . LYS A 1 178 ? 2.625 -7.548 -73.893 1.00 28.19 178 LYS A C 1
ATOM 1451 O O . LYS A 1 178 ? 2.812 -6.431 -74.351 1.00 28.19 178 LYS A O 1
ATOM 1456 N N . LYS A 1 179 ? 1.444 -8.171 -73.954 1.00 31.25 179 LYS A N 1
ATOM 1457 C CA . LYS A 1 179 ? 0.160 -7.493 -74.173 1.00 31.25 179 LYS A CA 1
ATOM 1458 C C . LYS A 1 179 ? -0.167 -6.687 -72.913 1.00 31.25 179 LYS A C 1
ATOM 1460 O O . LYS A 1 179 ? -0.183 -7.259 -71.827 1.00 31.25 179 LYS A O 1
ATOM 1465 N N . GLY A 1 180 ? -0.469 -5.405 -73.081 1.00 26.45 180 GLY A N 1
ATOM 1466 C CA . GLY A 1 180 ? -0.995 -4.520 -72.044 1.00 26.45 180 GLY A CA 1
ATOM 1467 C C . GLY A 1 180 ? -1.682 -3.319 -72.691 1.00 26.45 180 GLY A C 1
ATOM 1468 O O . GLY A 1 180 ? -1.013 -2.416 -73.163 1.00 26.45 180 GLY A O 1
ATOM 1469 N N . LEU A 1 181 ? -3.010 -3.416 -72.762 1.00 27.12 181 LEU A N 1
ATOM 1470 C CA . LEU A 1 181 ? -4.046 -2.475 -73.207 1.00 27.12 181 LEU A CA 1
ATOM 1471 C C . LEU A 1 181 ? -3.709 -0.969 -73.222 1.00 27.12 181 LEU A C 1
ATOM 1473 O O . LEU A 1 181 ? -3.316 -0.426 -72.197 1.00 27.12 181 LEU A O 1
ATOM 1477 N N . LEU A 1 182 ? -4.102 -0.296 -74.314 1.00 25.64 182 LEU A N 1
ATOM 1478 C CA . LEU A 1 182 ? -5.067 0.823 -74.335 1.00 25.64 182 LEU A CA 1
ATOM 1479 C C . LEU A 1 182 ? -5.607 1.003 -75.780 1.00 25.64 182 LEU A C 1
ATOM 1481 O O . LEU A 1 182 ? -4.816 0.906 -76.719 1.00 25.64 182 LEU A O 1
ATOM 1485 N N . PRO A 1 183 ? -6.930 1.174 -75.994 1.00 32.59 183 PRO A N 1
ATOM 1486 C CA . PRO A 1 183 ? -7.550 1.147 -77.318 1.00 32.59 183 PRO A CA 1
ATOM 1487 C C . PRO A 1 183 ? -7.818 2.552 -77.878 1.00 32.59 183 PRO A C 1
ATOM 1489 O O . PRO A 1 183 ? -8.223 3.447 -77.143 1.00 32.59 183 PRO A O 1
ATOM 1492 N N . GLY A 1 184 ? -7.719 2.684 -79.203 1.00 24.78 184 GLY A N 1
ATOM 1493 C CA . GLY A 1 184 ? -8.374 3.754 -79.957 1.00 24.78 184 GLY A CA 1
ATOM 1494 C C . GLY A 1 184 ? -7.431 4.785 -80.565 1.00 24.78 184 GLY A C 1
ATOM 1495 O O . GLY A 1 184 ? -7.104 5.774 -79.931 1.00 24.78 184 GLY A O 1
ATOM 1496 N N . MET A 1 185 ? -7.073 4.596 -81.832 1.00 27.17 185 MET A N 1
ATOM 1497 C CA . MET A 1 185 ? -7.487 5.530 -82.878 1.00 27.17 185 MET A CA 1
ATOM 1498 C C . MET A 1 185 ? -7.327 4.838 -84.231 1.00 27.17 185 MET A C 1
ATOM 1500 O O . MET A 1 185 ? -6.426 4.032 -84.454 1.00 27.17 185 MET A O 1
ATOM 1504 N N . THR A 1 186 ? -8.298 5.091 -85.084 1.00 27.72 186 THR A N 1
ATOM 1505 C CA . THR A 1 186 ? -8.485 4.561 -86.424 1.00 27.72 186 THR A CA 1
ATOM 1506 C C . THR A 1 186 ? -7.357 4.952 -87.375 1.00 27.72 186 THR A C 1
ATOM 1508 O O . THR A 1 186 ? -6.988 6.115 -87.454 1.00 27.72 186 THR A O 1
ATOM 1511 N N . LYS A 1 187 ? -6.870 3.940 -88.098 1.00 31.25 187 LYS A N 1
ATOM 1512 C CA . LYS A 1 187 ? -6.498 3.935 -89.519 1.00 31.25 187 LYS A CA 1
ATOM 1513 C C . LYS A 1 187 ? -6.685 5.276 -90.245 1.00 31.25 187 LYS A C 1
ATOM 1515 O O . LYS A 1 187 ? -7.826 5.656 -90.468 1.00 31.25 187 LYS A O 1
ATOM 1520 N N . ASP A 1 188 ? -5.583 5.847 -90.718 1.00 25.47 188 ASP A N 1
ATOM 1521 C CA . ASP A 1 188 ? -5.466 6.291 -92.105 1.00 25.47 188 ASP A CA 1
ATOM 1522 C C . ASP A 1 188 ? -4.040 6.014 -92.589 1.00 25.47 188 ASP A C 1
ATOM 1524 O O . ASP A 1 188 ? -3.058 6.250 -91.894 1.00 25.47 188 ASP A O 1
ATOM 1528 N N . THR A 1 189 ? -3.977 5.366 -93.744 1.00 33.62 189 THR A N 1
ATOM 1529 C CA . THR A 1 189 ? -2.783 4.922 -94.457 1.00 33.62 189 THR A CA 1
ATOM 1530 C C . THR A 1 189 ? -2.820 5.614 -95.805 1.00 33.62 189 THR A C 1
ATOM 1532 O O . THR A 1 189 ? -3.536 5.110 -96.671 1.00 33.62 189 THR A O 1
ATOM 1535 N N . VAL A 1 190 ? -2.115 6.732 -95.980 1.00 34.75 190 VAL A N 1
ATOM 1536 C CA . VAL A 1 190 ? -1.738 7.278 -97.294 1.00 34.75 190 VAL A CA 1
ATOM 1537 C C . VAL A 1 190 ? -0.526 8.214 -97.098 1.00 34.75 190 VAL A C 1
ATOM 1539 O O . VAL A 1 190 ? -0.594 9.082 -96.239 1.00 34.75 190 VAL A O 1
ATOM 1542 N N . ASP A 1 191 ? 0.530 7.996 -97.892 1.00 35.88 191 ASP A N 1
ATOM 1543 C CA . ASP A 1 191 ? 1.684 8.880 -98.183 1.00 35.88 191 ASP A CA 1
ATOM 1544 C C . ASP A 1 191 ? 2.775 9.128 -97.110 1.00 35.88 191 ASP A C 1
ATOM 1546 O O . ASP A 1 191 ? 3.033 10.254 -96.713 1.00 35.88 191 ASP A O 1
ATOM 1550 N N . ASP A 1 192 ? 3.519 8.083 -96.712 1.00 45.12 192 ASP A N 1
ATOM 1551 C CA . ASP A 1 192 ? 4.650 8.197 -95.758 1.00 45.12 192 ASP A CA 1
ATOM 1552 C C . ASP A 1 192 ? 6.031 8.530 -96.385 1.00 45.12 192 ASP A C 1
ATOM 1554 O O . ASP A 1 192 ? 6.981 8.779 -95.644 1.00 45.12 192 ASP A O 1
ATOM 1558 N N . GLU A 1 193 ? 6.206 8.523 -97.715 1.00 45.78 193 GLU A N 1
ATOM 1559 C CA . GLU A 1 193 ? 7.528 8.809 -98.326 1.00 45.78 193 GLU A CA 1
ATOM 1560 C C . GLU A 1 193 ? 7.714 10.295 -98.689 1.00 45.78 193 GLU A C 1
ATOM 1562 O O . GLU A 1 193 ? 8.760 10.862 -98.370 1.00 45.78 193 GLU A O 1
ATOM 1567 N N . ASP A 1 194 ? 6.693 10.962 -99.242 1.00 47.78 194 ASP A N 1
ATOM 1568 C CA . ASP A 1 194 ? 6.780 12.386 -99.616 1.00 47.78 194 ASP A CA 1
ATOM 1569 C C . ASP A 1 194 ? 6.678 13.333 -98.395 1.00 47.78 194 ASP A C 1
ATOM 1571 O O . ASP A 1 194 ? 7.326 14.385 -98.362 1.00 47.78 194 ASP A O 1
ATOM 1575 N N . ASP A 1 195 ? 5.928 12.956 -97.350 1.00 53.66 195 ASP A N 1
ATOM 1576 C CA . ASP A 1 195 ? 5.804 13.753 -96.118 1.00 53.66 195 ASP A CA 1
ATOM 1577 C C . ASP A 1 195 ? 7.054 13.654 -95.220 1.00 53.66 195 ASP A C 1
ATOM 1579 O O . ASP A 1 195 ? 7.413 14.626 -94.549 1.00 53.66 195 ASP A O 1
ATOM 1583 N N . ALA A 1 196 ? 7.782 12.530 -95.258 1.00 55.19 196 ALA A N 1
ATOM 1584 C CA . ALA A 1 196 ? 9.020 12.347 -94.496 1.00 55.19 196 ALA A CA 1
ATOM 1585 C C . ALA A 1 196 ? 10.172 13.217 -95.031 1.00 55.19 196 ALA A C 1
ATOM 1587 O O . ALA A 1 196 ? 10.918 13.810 -94.246 1.00 55.19 196 ALA A O 1
ATOM 1588 N N . GLU A 1 197 ? 10.299 13.345 -96.357 1.00 56.28 197 GLU A N 1
ATOM 1589 C CA . GLU A 1 197 ? 11.291 14.230 -96.982 1.00 56.28 197 GLU A CA 1
ATOM 1590 C C . GLU A 1 197 ? 10.952 15.710 -96.735 1.00 56.28 197 GLU A C 1
ATOM 1592 O O . GLU A 1 197 ? 11.832 16.501 -96.372 1.00 56.28 197 GLU A O 1
ATOM 1597 N N . ALA A 1 198 ? 9.669 16.081 -96.824 1.00 59.19 198 ALA A N 1
ATOM 1598 C CA . ALA A 1 198 ? 9.204 17.434 -96.522 1.00 59.19 198 ALA A CA 1
ATOM 1599 C C . ALA A 1 198 ? 9.395 17.815 -95.038 1.00 59.19 198 ALA A C 1
ATOM 1601 O O . ALA A 1 198 ? 9.731 18.966 -94.726 1.00 59.19 198 ALA A O 1
ATOM 1602 N N . GLU A 1 199 ? 9.219 16.873 -94.104 1.00 58.38 199 GLU A N 1
ATOM 1603 C CA . GLU A 1 199 ? 9.531 17.076 -92.685 1.00 58.38 199 GLU A CA 1
ATOM 1604 C C . GLU A 1 199 ? 11.042 17.175 -92.425 1.00 58.38 199 GLU A C 1
ATOM 1606 O O . GLU A 1 199 ? 11.468 18.041 -91.652 1.00 58.38 199 GLU A O 1
ATOM 1611 N N . GLU A 1 200 ? 11.878 16.371 -93.092 1.00 61.12 200 GLU A N 1
ATOM 1612 C CA . GLU A 1 200 ? 13.338 16.441 -92.941 1.00 61.12 200 GLU A CA 1
ATOM 1613 C C . GLU A 1 200 ? 13.900 17.781 -93.451 1.00 61.12 200 GLU A C 1
ATOM 1615 O O . GLU A 1 200 ? 14.769 18.387 -92.809 1.00 61.12 200 GLU A O 1
ATOM 1620 N N . GLU A 1 201 ? 13.367 18.303 -94.560 1.00 64.00 201 GLU A N 1
ATOM 1621 C CA . GLU A 1 201 ? 13.709 19.636 -95.064 1.00 64.00 201 GLU A CA 1
ATOM 1622 C C . GLU A 1 201 ? 13.264 20.753 -94.110 1.00 64.00 201 GLU A C 1
ATOM 1624 O O . GLU A 1 201 ? 14.043 21.678 -93.837 1.00 64.00 201 GLU A O 1
ATOM 1629 N N . ARG A 1 202 ? 12.062 20.654 -93.519 1.00 65.19 202 ARG A N 1
ATOM 1630 C CA . ARG A 1 202 ? 11.599 21.602 -92.486 1.00 65.19 202 ARG A CA 1
ATOM 1631 C C . ARG A 1 202 ? 12.491 21.568 -91.247 1.00 65.19 202 ARG A C 1
ATOM 1633 O O . ARG A 1 202 ? 12.833 22.631 -90.728 1.00 65.19 202 ARG A O 1
ATOM 1640 N N . ILE A 1 203 ? 12.921 20.386 -90.799 1.00 63.22 203 ILE A N 1
ATOM 1641 C CA . ILE A 1 203 ? 13.836 20.225 -89.658 1.00 63.22 203 ILE A CA 1
ATOM 1642 C C . ILE A 1 203 ? 15.225 20.793 -89.985 1.00 63.22 203 ILE A C 1
ATOM 1644 O O . ILE A 1 203 ? 15.801 21.481 -89.142 1.00 63.22 203 ILE A O 1
ATOM 1648 N N . LYS A 1 204 ? 15.756 20.593 -91.201 1.00 66.56 204 LYS A N 1
ATOM 1649 C CA . LYS A 1 204 ? 17.024 21.211 -91.648 1.00 66.56 204 LYS A CA 1
ATOM 1650 C C . LYS A 1 204 ? 16.939 22.738 -91.698 1.00 66.56 204 LYS A C 1
ATOM 1652 O O . LYS A 1 204 ? 17.857 23.409 -91.221 1.00 66.56 204 LYS A O 1
ATOM 1657 N N . ALA A 1 205 ? 15.835 23.294 -92.197 1.00 67.94 205 ALA A N 1
ATOM 1658 C CA . ALA A 1 205 ? 15.598 24.738 -92.197 1.00 67.94 205 ALA A CA 1
ATOM 1659 C C . ALA A 1 205 ? 15.506 25.306 -90.767 1.00 67.94 205 ALA A C 1
ATOM 1661 O O . ALA A 1 205 ? 16.064 26.367 -90.479 1.00 67.94 205 ALA A O 1
ATOM 1662 N N . LEU A 1 206 ? 14.874 24.571 -89.844 1.00 66.12 206 LEU A N 1
ATOM 1663 C CA . LEU A 1 206 ? 14.798 24.926 -88.423 1.00 66.12 206 LEU A CA 1
ATOM 1664 C C . LEU A 1 206 ? 16.166 24.841 -87.726 1.00 66.12 206 LEU A C 1
ATOM 1666 O O . LEU A 1 206 ? 16.529 25.758 -86.992 1.00 66.12 206 LEU A O 1
ATOM 1670 N N . MET A 1 207 ? 16.954 23.796 -88.003 1.00 62.56 207 MET A N 1
ATOM 1671 C CA . MET A 1 207 ? 18.327 23.632 -87.501 1.00 62.56 207 MET A CA 1
ATOM 1672 C C . MET A 1 207 ? 19.254 24.751 -87.992 1.00 62.56 207 MET A C 1
ATOM 1674 O O . MET A 1 207 ? 20.085 25.231 -87.225 1.00 62.56 207 MET A O 1
ATOM 1678 N N . SER A 1 208 ? 19.078 25.228 -89.229 1.00 67.50 208 SER A N 1
ATOM 1679 C CA . SER A 1 208 ? 19.820 26.377 -89.767 1.00 67.50 208 SER A CA 1
ATOM 1680 C C . SER A 1 208 ? 19.526 27.694 -89.032 1.00 67.50 208 SER A C 1
ATOM 1682 O O . SER A 1 208 ? 20.352 28.605 -89.077 1.00 67.50 208 SER A O 1
ATOM 1684 N N . GLY A 1 209 ? 18.366 27.822 -88.379 1.00 62.72 209 GLY A N 1
ATOM 1685 C CA . GLY A 1 209 ? 17.980 28.997 -87.588 1.00 62.72 209 GLY A CA 1
ATOM 1686 C C . GLY A 1 209 ? 18.391 28.937 -86.110 1.00 62.72 209 GLY A C 1
ATOM 1687 O O . GLY A 1 209 ? 18.091 29.866 -85.354 1.00 62.72 209 GLY A O 1
ATOM 1688 N N . MET A 1 210 ? 19.047 27.855 -85.672 1.00 65.06 210 MET A N 1
ATOM 1689 C CA . MET A 1 210 ? 19.417 27.616 -84.275 1.00 65.06 210 MET A CA 1
ATOM 1690 C C . MET A 1 210 ? 20.934 27.610 -84.094 1.00 65.06 210 MET A C 1
ATOM 1692 O O . MET A 1 210 ? 21.661 26.931 -84.813 1.00 65.06 210 MET A O 1
ATOM 1696 N N . SER A 1 211 ? 21.423 28.329 -83.083 1.00 65.25 211 SER A N 1
ATOM 1697 C CA . SER A 1 211 ? 22.828 28.259 -82.683 1.00 65.25 211 SER A CA 1
ATOM 1698 C C . SER A 1 211 ? 23.020 27.143 -81.652 1.00 65.25 211 SER A C 1
ATOM 1700 O O . SER A 1 211 ? 22.247 27.006 -80.694 1.00 65.25 211 SER A O 1
ATOM 1702 N N . ALA A 1 212 ? 24.042 26.310 -81.866 1.00 58.91 212 ALA A N 1
ATOM 1703 C CA . ALA A 1 212 ? 24.491 25.342 -80.872 1.00 58.91 212 ALA A CA 1
ATOM 1704 C C . ALA A 1 212 ? 25.084 26.103 -79.682 1.00 58.91 212 ALA A C 1
ATOM 1706 O O . ALA A 1 212 ? 25.911 26.998 -79.857 1.00 58.91 212 ALA A O 1
ATOM 1707 N N . MET A 1 213 ? 24.644 25.780 -78.468 1.00 52.84 213 MET A N 1
ATOM 1708 C CA . MET A 1 213 ? 25.147 26.449 -77.275 1.00 52.84 213 MET A CA 1
ATOM 1709 C C . MET A 1 213 ? 26.515 25.860 -76.904 1.00 52.84 213 MET A C 1
ATOM 1711 O O . MET A 1 213 ? 26.601 24.740 -76.404 1.00 52.84 213 MET A O 1
ATOM 1715 N N . GLU A 1 214 ? 27.590 26.610 -77.157 1.00 43.75 214 GLU A N 1
ATOM 1716 C CA . GLU A 1 214 ? 28.941 26.269 -76.703 1.00 43.75 214 GLU A CA 1
ATOM 1717 C C . GLU A 1 214 ? 29.011 26.333 -75.173 1.00 43.75 214 GLU A C 1
ATOM 1719 O O . GLU A 1 214 ? 28.965 27.403 -74.564 1.00 43.75 214 GLU A O 1
ATOM 1724 N N . MET A 1 215 ? 29.153 25.178 -74.525 1.00 42.88 215 MET A N 1
ATOM 1725 C CA . MET A 1 215 ? 29.647 25.136 -73.155 1.00 42.88 215 MET A CA 1
ATOM 1726 C C . MET A 1 215 ? 31.171 25.009 -73.176 1.00 42.88 215 MET A C 1
ATOM 1728 O O . MET A 1 215 ? 31.695 23.917 -73.386 1.00 42.88 215 MET A O 1
ATOM 1732 N N . LYS A 1 216 ? 31.824 26.134 -72.850 1.00 37.00 216 LYS A N 1
ATOM 1733 C CA . LYS A 1 216 ? 33.259 26.371 -72.573 1.00 37.00 216 LYS A CA 1
ATOM 1734 C C . LYS A 1 216 ? 34.074 26.938 -73.740 1.00 37.00 216 LYS A C 1
ATOM 1736 O O . LYS A 1 216 ? 34.580 26.211 -74.586 1.00 37.00 216 LYS A O 1
ATOM 1741 N N . GLU A 1 217 ? 34.299 28.248 -73.672 1.00 35.75 217 GLU A N 1
ATOM 1742 C CA . GLU A 1 217 ? 35.377 28.944 -74.371 1.00 35.75 217 GLU A CA 1
ATOM 1743 C C . GLU A 1 217 ? 36.754 28.348 -74.016 1.00 35.75 217 GLU A C 1
ATOM 1745 O O . GLU A 1 217 ? 37.083 28.145 -72.844 1.00 35.75 217 GLU A O 1
ATOM 1750 N N . GLY A 1 218 ? 37.582 28.145 -75.044 1.00 41.41 218 GLY A N 1
ATOM 1751 C CA . GLY A 1 218 ? 39.039 28.090 -74.924 1.00 41.41 218 GLY A CA 1
ATOM 1752 C C . GLY A 1 218 ? 39.674 26.697 -74.921 1.00 41.41 218 GLY A C 1
ATOM 1753 O O . GLY A 1 218 ? 39.898 26.123 -73.856 1.00 41.41 218 GLY A O 1
ATOM 1754 N N . LYS A 1 219 ? 40.077 26.220 -76.114 1.00 37.25 219 LYS A N 1
ATOM 1755 C CA . LYS A 1 219 ? 41.404 25.622 -76.421 1.00 37.25 219 LYS A CA 1
ATOM 1756 C C . LYS A 1 219 ? 41.459 25.078 -77.859 1.00 37.25 219 LYS A C 1
ATOM 1758 O O . LYS A 1 219 ? 40.766 24.126 -78.194 1.00 37.25 219 LYS A O 1
ATOM 1763 N N . VAL A 1 220 ? 42.353 25.637 -78.677 1.00 38.16 220 VAL A N 1
ATOM 1764 C CA . VAL A 1 220 ? 42.789 25.076 -79.972 1.00 38.16 220 VAL A CA 1
ATOM 1765 C C . VAL A 1 220 ? 44.028 24.198 -79.733 1.00 38.16 220 VAL A C 1
ATOM 1767 O O . VAL A 1 220 ? 44.919 24.586 -78.978 1.00 38.16 220 VAL A O 1
ATOM 1770 N N . ALA A 1 221 ? 44.079 22.999 -80.322 1.00 38.28 221 ALA A N 1
ATOM 1771 C CA . ALA A 1 221 ? 45.100 21.985 -80.041 1.00 38.28 221 ALA A CA 1
ATOM 1772 C C . ALA A 1 221 ? 46.451 22.266 -80.738 1.00 38.28 221 ALA A C 1
ATOM 1774 O O . ALA A 1 221 ? 46.529 22.420 -81.954 1.00 38.28 221 ALA A O 1
ATOM 1775 N N . ALA A 1 222 ? 47.534 22.260 -79.957 1.00 45.41 222 ALA A N 1
ATOM 1776 C CA . ALA A 1 222 ? 48.903 22.600 -80.360 1.00 45.41 222 ALA A CA 1
ATOM 1777 C C . ALA A 1 222 ? 49.602 21.591 -81.303 1.00 45.41 222 ALA A C 1
ATOM 1779 O O . ALA A 1 222 ? 50.741 21.825 -81.704 1.00 45.41 222 ALA A O 1
ATOM 1780 N N . SER A 1 223 ? 48.961 20.480 -81.691 1.00 55.44 223 SER A N 1
ATOM 1781 C CA . SER A 1 223 ? 49.595 19.470 -82.555 1.00 55.44 223 SER A CA 1
ATOM 1782 C C . SER A 1 223 ? 49.691 19.887 -84.030 1.00 55.44 223 SER A C 1
ATOM 1784 O O . SER A 1 223 ? 50.546 19.374 -84.746 1.00 55.44 223 SER A O 1
ATOM 1786 N N . ALA A 1 224 ? 48.900 20.867 -84.483 1.00 47.25 224 ALA A N 1
ATOM 1787 C CA . ALA A 1 224 ? 48.893 21.298 -85.885 1.00 47.25 224 ALA A CA 1
ATOM 1788 C C . ALA A 1 224 ? 50.114 22.157 -86.288 1.00 47.25 224 ALA A C 1
ATOM 1790 O O . ALA A 1 224 ? 50.397 22.305 -87.473 1.00 47.25 224 ALA A O 1
ATOM 1791 N N . VAL A 1 225 ? 50.871 22.698 -85.324 1.00 47.44 225 VAL A N 1
ATOM 1792 C CA . VAL A 1 225 ? 51.994 23.625 -85.591 1.00 47.44 225 VAL A CA 1
ATOM 1793 C C . VAL A 1 225 ? 53.358 22.909 -85.678 1.00 47.44 225 VAL A C 1
ATOM 1795 O O . VAL A 1 225 ? 54.292 23.436 -86.280 1.00 47.44 225 VAL A O 1
ATOM 1798 N N . GLY A 1 226 ? 53.490 21.678 -85.164 1.00 49.88 226 GLY A N 1
ATOM 1799 C CA . GLY A 1 226 ? 54.772 20.950 -85.124 1.00 49.88 226 GLY A CA 1
ATOM 1800 C C . GLY A 1 226 ? 55.234 20.355 -86.463 1.00 49.88 226 GLY A C 1
ATOM 1801 O O . GLY A 1 226 ? 56.432 20.311 -86.744 1.00 49.88 226 GLY A O 1
ATOM 1802 N N . SER A 1 227 ? 54.304 19.941 -87.324 1.00 55.62 227 SER A N 1
ATOM 1803 C CA . SER A 1 227 ? 54.629 19.195 -88.551 1.00 55.62 227 SER A CA 1
ATOM 1804 C C . SER A 1 227 ? 55.224 20.053 -89.677 1.00 55.62 227 SER A C 1
ATOM 1806 O O . SER A 1 227 ? 55.872 19.519 -90.573 1.00 55.62 227 SER A O 1
ATOM 1808 N N . LEU A 1 228 ? 55.067 21.382 -89.637 1.00 46.53 228 LEU A N 1
ATOM 1809 C CA . LEU A 1 228 ? 55.506 22.276 -90.719 1.00 46.53 228 LEU A CA 1
ATOM 1810 C C . LEU A 1 228 ? 56.991 22.690 -90.620 1.00 46.53 228 LEU A C 1
ATOM 1812 O O . LEU A 1 228 ? 57.583 23.115 -91.610 1.00 46.53 228 LEU A O 1
ATOM 1816 N N . VAL A 1 229 ? 57.618 22.548 -89.445 1.00 52.69 229 VAL A N 1
ATOM 1817 C CA . VAL A 1 229 ? 58.996 23.025 -89.187 1.00 52.69 229 VAL A CA 1
ATOM 1818 C C . VAL A 1 229 ? 60.053 21.921 -89.373 1.00 52.69 229 VAL A C 1
ATOM 1820 O O . VAL A 1 229 ? 61.210 22.220 -89.660 1.00 52.69 229 VAL A O 1
ATOM 1823 N N . GLY A 1 230 ? 59.671 20.641 -89.297 1.00 53.34 230 GLY A N 1
ATOM 1824 C CA . GLY A 1 230 ? 60.604 19.508 -89.410 1.00 53.34 230 GLY A CA 1
ATOM 1825 C C . GLY A 1 230 ? 61.120 19.212 -90.826 1.00 53.34 230 GLY A C 1
ATOM 1826 O O . GLY A 1 230 ? 62.216 18.683 -90.979 1.00 53.34 230 GLY A O 1
ATOM 1827 N N . LEU A 1 231 ? 60.373 19.586 -91.869 1.00 53.16 231 LEU A N 1
ATOM 1828 C CA . LEU A 1 231 ? 60.679 19.204 -93.256 1.00 53.16 231 LEU A CA 1
ATOM 1829 C C . LEU A 1 231 ? 61.807 20.024 -93.916 1.00 53.16 231 LEU A C 1
ATOM 1831 O O . LEU A 1 231 ? 62.337 19.596 -94.932 1.00 53.16 231 LEU A O 1
ATOM 1835 N N . LYS A 1 232 ? 62.232 21.163 -93.344 1.00 49.12 232 LYS A N 1
ATOM 1836 C CA . LYS A 1 232 ? 63.252 22.050 -93.953 1.00 49.12 232 LYS A CA 1
ATOM 1837 C C . LYS A 1 232 ? 64.672 21.928 -93.379 1.00 49.12 232 LYS A C 1
ATOM 1839 O O . LYS A 1 232 ? 65.574 22.605 -93.861 1.00 49.12 232 LYS A O 1
ATOM 1844 N N . SER A 1 233 ? 64.906 21.079 -92.374 1.00 54.28 233 SER A N 1
ATOM 1845 C CA . SER A 1 233 ? 66.237 20.928 -91.754 1.00 54.28 233 SER A CA 1
ATOM 1846 C C . SER A 1 233 ? 67.128 19.882 -92.442 1.00 54.28 233 SER A C 1
ATOM 1848 O O . SER A 1 233 ? 68.349 20.030 -92.451 1.00 54.28 233 SER A O 1
ATOM 1850 N N . GLN A 1 234 ? 66.541 18.856 -93.070 1.00 56.66 234 GLN A N 1
ATOM 1851 C CA . GLN A 1 234 ? 67.288 17.744 -93.677 1.00 56.66 234 GLN A CA 1
ATOM 1852 C C . GLN A 1 234 ? 67.930 18.092 -95.032 1.00 56.66 234 GLN A C 1
ATOM 1854 O O . GLN A 1 234 ? 68.961 17.523 -95.390 1.00 56.66 234 GLN A O 1
ATOM 1859 N N . GLU A 1 235 ? 67.379 19.056 -95.772 1.00 51.22 235 GLU A N 1
ATOM 1860 C CA . GLU A 1 235 ? 67.915 19.465 -97.081 1.00 51.22 235 GLU A CA 1
ATOM 1861 C C . GLU A 1 235 ? 69.150 20.378 -96.965 1.00 51.22 235 GLU A C 1
ATOM 1863 O O . GLU A 1 235 ? 70.019 20.360 -97.835 1.00 51.22 235 GLU A O 1
ATOM 1868 N N . ILE A 1 236 ? 69.310 21.100 -95.849 1.00 56.38 236 ILE A N 1
ATOM 1869 C CA . ILE A 1 236 ? 70.447 22.012 -95.622 1.00 56.38 236 ILE A CA 1
ATOM 1870 C C . ILE A 1 236 ? 71.734 21.236 -95.275 1.00 56.38 236 ILE A C 1
ATOM 1872 O O . ILE A 1 236 ? 72.838 21.657 -95.624 1.00 56.38 236 ILE A O 1
ATOM 1876 N N . GLN A 1 237 ? 71.615 20.061 -94.648 1.00 57.72 237 GLN A N 1
ATOM 1877 C CA . GLN A 1 237 ? 72.764 19.258 -94.209 1.00 57.72 237 GLN A CA 1
ATOM 1878 C C . GLN A 1 237 ? 73.491 18.552 -95.366 1.00 57.72 237 GLN A C 1
ATOM 1880 O O . GLN A 1 237 ? 74.714 18.421 -95.336 1.00 57.72 237 GLN A O 1
ATOM 1885 N N . LYS A 1 238 ? 72.761 18.138 -96.412 1.00 60.53 238 LYS A N 1
ATOM 1886 C CA . LYS A 1 238 ? 73.352 17.477 -97.589 1.00 60.53 238 LYS A CA 1
ATOM 1887 C C . LYS A 1 238 ? 74.171 18.454 -98.442 1.00 60.53 238 LYS A C 1
ATOM 1889 O O . LYS A 1 238 ? 75.297 18.131 -98.815 1.00 60.53 238 LYS A O 1
ATOM 1894 N N . ILE A 1 239 ? 73.680 19.681 -98.635 1.00 57.34 239 ILE A N 1
ATOM 1895 C CA . ILE A 1 239 ? 74.338 20.713 -99.461 1.00 57.34 239 ILE A CA 1
ATOM 1896 C C . ILE A 1 239 ? 75.647 21.221 -98.822 1.00 57.34 239 ILE A C 1
ATOM 1898 O O . ILE A 1 239 ? 76.610 21.515 -99.529 1.00 57.34 239 ILE A O 1
ATOM 1902 N N . ALA A 1 240 ? 75.734 21.255 -97.487 1.00 55.69 240 ALA A N 1
ATOM 1903 C CA . ALA A 1 240 ? 76.958 21.647 -96.781 1.00 55.69 240 ALA A CA 1
ATOM 1904 C C . ALA A 1 240 ? 78.106 20.624 -96.929 1.00 55.69 240 ALA A C 1
ATOM 1906 O O . ALA A 1 240 ? 79.275 21.008 -96.977 1.00 55.69 240 ALA A O 1
ATOM 1907 N N . SER A 1 241 ? 77.788 19.328 -97.034 1.00 65.50 241 SER A N 1
ATOM 1908 C CA . SER A 1 241 ? 78.795 18.260 -97.137 1.00 65.50 241 SER A CA 1
ATOM 1909 C C . SER A 1 241 ? 79.462 18.175 -98.518 1.00 65.50 241 SER A C 1
ATOM 1911 O O . SER A 1 241 ? 80.671 17.962 -98.610 1.00 65.50 241 SER A O 1
ATOM 1913 N N . GLU A 1 242 ? 78.715 18.441 -99.593 1.00 58.44 242 GLU A N 1
ATOM 1914 C CA . GLU A 1 242 ? 79.232 18.373 -100.968 1.00 58.44 242 GLU A CA 1
ATOM 1915 C C . GLU A 1 242 ? 80.129 19.570 -101.340 1.00 58.44 242 GLU A C 1
ATOM 1917 O O . GLU A 1 242 ? 81.025 19.440 -102.178 1.00 58.44 242 GLU A O 1
ATOM 1922 N N . PHE A 1 243 ? 79.951 20.727 -100.689 1.00 55.62 243 PHE A N 1
ATOM 1923 C CA . PHE A 1 243 ? 80.812 21.901 -100.889 1.00 55.62 243 PHE A CA 1
ATOM 1924 C C . PHE A 1 243 ? 82.194 21.740 -100.234 1.00 55.62 243 PHE A C 1
ATOM 1926 O O . PHE A 1 243 ? 83.200 22.143 -100.817 1.00 55.62 243 PHE A O 1
ATOM 1933 N N . ALA A 1 244 ? 82.263 21.091 -99.067 1.00 61.97 244 ALA A N 1
ATOM 1934 C CA . ALA A 1 244 ? 83.520 20.845 -98.356 1.00 61.97 244 ALA A CA 1
ATOM 1935 C C . ALA A 1 244 ? 84.432 19.856 -99.105 1.00 61.97 244 ALA A C 1
ATOM 1937 O O . ALA A 1 244 ? 85.652 20.022 -99.136 1.00 61.97 244 ALA A O 1
ATOM 1938 N N . GLN A 1 245 ? 83.843 18.849 -99.756 1.00 58.88 245 GLN A N 1
ATOM 1939 C CA . GLN A 1 245 ? 84.599 17.806 -100.449 1.00 58.88 245 GLN A CA 1
ATOM 1940 C C . GLN A 1 245 ? 85.226 18.309 -101.763 1.00 58.88 245 GLN A C 1
ATOM 1942 O O . GLN A 1 245 ? 86.378 17.996 -102.054 1.00 58.88 245 GLN A O 1
ATOM 1947 N N . LYS A 1 246 ? 84.533 19.183 -102.508 1.00 59.31 246 LYS A N 1
ATOM 1948 C CA . LYS A 1 246 ? 85.058 19.791 -103.749 1.00 59.31 246 LYS A CA 1
ATOM 1949 C C . LYS A 1 246 ? 86.121 20.874 -103.520 1.00 59.31 246 LYS A C 1
ATOM 1951 O O . LYS A 1 246 ? 86.873 21.191 -104.440 1.00 59.31 246 LYS A O 1
ATOM 1956 N N . GLN A 1 247 ? 86.208 21.436 -102.313 1.00 53.56 247 GLN A N 1
ATOM 1957 C CA . GLN A 1 247 ? 87.229 22.428 -101.957 1.00 53.56 247 GLN A CA 1
ATOM 1958 C C . GLN A 1 247 ? 88.570 21.760 -101.591 1.00 53.56 247 GLN A C 1
ATOM 1960 O O . GLN A 1 247 ? 89.627 22.271 -101.955 1.00 53.56 247 GLN A O 1
ATOM 1965 N N . ALA A 1 248 ? 88.529 20.564 -100.990 1.00 56.50 248 ALA A N 1
ATOM 1966 C CA . ALA A 1 248 ? 89.716 19.782 -100.630 1.00 56.50 248 ALA A CA 1
ATOM 1967 C C . ALA A 1 248 ? 90.448 19.160 -101.840 1.00 56.50 248 ALA A C 1
ATOM 1969 O O . ALA A 1 248 ? 91.669 19.001 -101.805 1.00 56.50 248 ALA A O 1
ATOM 1970 N N . GLU A 1 249 ? 89.737 18.847 -102.930 1.00 55.59 249 GLU A N 1
ATOM 1971 C CA . GLU A 1 249 ? 90.344 18.292 -104.154 1.00 55.59 249 GLU A CA 1
ATOM 1972 C C . GLU A 1 249 ? 91.085 19.345 -105.003 1.00 55.59 249 GLU A C 1
ATOM 1974 O O . GLU A 1 249 ? 92.021 18.992 -105.717 1.00 55.59 249 GLU A O 1
ATOM 1979 N N . ARG A 1 250 ? 90.748 20.642 -104.889 1.00 49.75 250 ARG A N 1
ATOM 1980 C CA . ARG A 1 250 ? 91.446 21.733 -105.607 1.00 49.75 250 ARG A CA 1
ATOM 1981 C C . ARG A 1 250 ? 92.753 22.182 -104.942 1.00 49.75 250 ARG A C 1
ATOM 1983 O O . ARG A 1 250 ? 93.666 22.608 -105.643 1.00 49.75 250 ARG A O 1
ATOM 1990 N N . GLU A 1 251 ? 92.884 22.056 -103.620 1.00 53.56 251 GLU A N 1
ATOM 1991 C CA . GLU A 1 251 ? 94.093 22.481 -102.889 1.00 53.56 251 GLU A CA 1
ATOM 1992 C C . GLU A 1 251 ? 95.265 21.488 -102.987 1.00 53.56 251 GLU A C 1
ATOM 1994 O O . GLU A 1 251 ?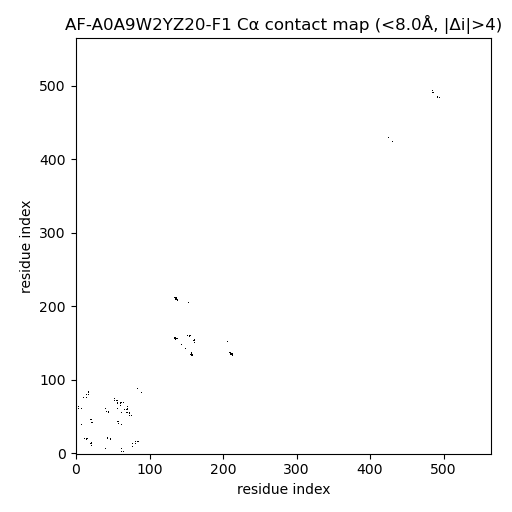 96.421 21.872 -102.789 1.00 53.56 251 GLU A O 1
ATOM 1999 N N . GLN A 1 252 ? 95.007 20.217 -103.317 1.00 51.53 252 GLN A N 1
ATOM 2000 C CA . GLN A 1 252 ? 96.061 19.200 -103.445 1.00 51.53 252 GLN A CA 1
ATOM 2001 C C . GLN A 1 252 ? 96.740 19.191 -104.823 1.00 51.53 252 GLN A C 1
ATOM 2003 O O . GLN A 1 252 ? 97.869 18.713 -104.940 1.00 51.53 252 GLN A O 1
ATOM 2008 N N . THR A 1 253 ? 96.113 19.776 -105.847 1.00 46.72 253 THR A N 1
ATOM 2009 C CA . THR A 1 253 ? 96.659 19.842 -107.212 1.00 46.72 253 THR A CA 1
ATOM 2010 C C . THR A 1 253 ? 97.593 21.035 -107.467 1.00 46.72 253 THR A C 1
ATOM 2012 O O . THR A 1 253 ? 98.337 21.008 -108.440 1.00 46.72 253 THR A O 1
ATOM 2015 N N . GLU A 1 254 ? 97.634 22.050 -106.593 1.00 45.41 254 GLU A N 1
ATOM 2016 C CA . GLU A 1 254 ? 98.423 23.287 -106.801 1.00 45.41 254 GLU A CA 1
ATOM 2017 C C . GLU A 1 254 ? 99.788 23.343 -106.072 1.00 45.41 254 GLU A C 1
ATOM 2019 O O . GLU A 1 254 ? 100.507 24.334 -106.184 1.00 45.41 254 GLU A O 1
ATOM 2024 N N . LYS A 1 255 ? 100.210 22.298 -105.340 1.00 48.03 255 LYS A N 1
ATOM 2025 C CA . LYS A 1 255 ? 101.445 22.324 -104.511 1.00 48.03 255 LYS A CA 1
ATOM 2026 C C . LYS A 1 255 ? 102.493 21.251 -104.832 1.00 48.03 255 LYS A C 1
ATOM 2028 O O . LYS A 1 255 ? 103.181 20.771 -103.930 1.00 48.03 255 LYS A O 1
ATOM 2033 N N . GLN A 1 256 ? 102.674 20.891 -106.103 1.00 41.12 256 GLN A N 1
ATOM 2034 C CA . GLN A 1 256 ? 103.774 20.006 -106.517 1.00 41.12 256 GLN A CA 1
ATOM 2035 C C . GLN A 1 256 ? 104.483 20.476 -107.791 1.00 41.12 256 GLN A C 1
ATOM 2037 O O . GLN A 1 256 ? 104.491 19.787 -108.801 1.00 41.12 256 GLN A O 1
ATOM 2042 N N . GLU A 1 257 ? 105.183 21.609 -107.714 1.00 36.22 257 GLU A N 1
ATOM 2043 C CA . GLU A 1 257 ? 106.298 21.886 -108.622 1.00 36.22 257 GLU A CA 1
ATOM 2044 C C . GLU A 1 257 ? 107.504 22.430 -107.840 1.00 36.22 257 GLU A C 1
ATOM 2046 O O . GLU A 1 257 ? 107.386 23.397 -107.092 1.00 36.22 257 GLU A O 1
ATOM 2051 N N . ARG A 1 258 ? 108.680 21.830 -108.103 1.00 40.25 258 ARG A N 1
ATOM 2052 C CA . ARG A 1 258 ? 110.059 22.241 -107.733 1.00 40.25 258 ARG A CA 1
ATOM 2053 C C . ARG A 1 258 ? 110.644 21.680 -106.418 1.00 40.25 258 ARG A C 1
ATOM 2055 O O . ARG A 1 258 ? 110.468 22.254 -105.353 1.00 40.25 258 ARG A O 1
ATOM 2062 N N . GLN A 1 259 ? 111.460 20.616 -106.557 1.00 38.41 259 GLN A N 1
ATOM 2063 C CA . GLN A 1 259 ? 112.857 20.441 -106.062 1.00 38.41 259 GLN A CA 1
ATOM 2064 C C . GLN A 1 259 ? 113.201 18.991 -105.615 1.00 38.41 259 GLN A C 1
ATOM 2066 O O . GLN A 1 259 ? 112.636 18.470 -104.660 1.00 38.41 259 GLN A O 1
ATOM 2071 N N . GLY A 1 260 ? 114.229 18.388 -106.245 1.00 45.97 260 GLY A N 1
ATOM 2072 C CA . GLY A 1 260 ? 115.124 17.381 -105.631 1.00 45.97 260 GLY A CA 1
ATOM 2073 C C . GLY A 1 260 ? 114.818 15.881 -105.828 1.00 45.97 260 GLY A C 1
ATOM 2074 O O . GLY A 1 260 ? 114.476 15.181 -104.872 1.00 45.97 260 GLY A O 1
ATOM 2075 N N . GLY A 1 261 ? 115.055 15.348 -107.034 1.00 60.72 261 GLY A N 1
ATOM 2076 C CA . GLY A 1 261 ? 114.633 14.010 -107.499 1.00 60.72 261 GLY A CA 1
ATOM 2077 C C . GLY A 1 261 ? 115.135 12.742 -106.778 1.00 60.72 261 GLY A C 1
ATOM 2078 O O . GLY A 1 261 ? 114.647 11.662 -107.088 1.00 60.72 261 GLY A O 1
ATOM 2079 N N . VAL A 1 262 ? 116.042 12.801 -105.794 1.00 58.38 262 VAL A N 1
ATOM 2080 C CA . VAL A 1 262 ? 116.578 11.572 -105.148 1.00 58.38 262 VAL A CA 1
ATOM 2081 C C . VAL A 1 262 ? 116.016 11.332 -103.737 1.00 58.38 262 VAL A C 1
ATOM 2083 O O . VAL A 1 262 ? 115.783 10.188 -103.344 1.00 58.38 262 VAL A O 1
ATOM 2086 N N . GLN A 1 263 ? 115.704 12.389 -102.980 1.00 60.25 263 GLN A N 1
ATOM 2087 C CA . GLN A 1 263 ? 115.027 12.260 -101.678 1.00 60.25 263 GLN A CA 1
ATOM 2088 C C . GLN A 1 263 ? 113.500 12.177 -101.826 1.00 60.25 263 GLN A C 1
ATOM 2090 O O . GLN A 1 263 ? 112.853 11.473 -101.045 1.00 60.25 263 GLN A O 1
ATOM 2095 N N . GLN A 1 264 ? 112.937 12.797 -102.873 1.00 58.69 264 GLN A N 1
ATOM 2096 C CA . GLN A 1 264 ? 111.549 12.582 -103.285 1.00 58.69 264 GLN A CA 1
ATOM 2097 C C . GLN A 1 264 ? 111.315 11.120 -103.672 1.00 58.69 264 GLN A C 1
ATOM 2099 O O . GLN A 1 264 ? 110.391 10.518 -103.147 1.00 58.69 264 GLN A O 1
ATOM 2104 N N . HIS A 1 265 ? 112.196 10.493 -104.463 1.00 61.91 265 HIS A N 1
ATOM 2105 C CA . HIS A 1 265 ? 112.023 9.087 -104.840 1.00 61.91 265 HIS A CA 1
ATOM 2106 C C . HIS A 1 265 ? 112.061 8.137 -103.635 1.00 61.91 265 HIS A C 1
ATOM 2108 O O . HIS A 1 265 ? 111.254 7.218 -103.582 1.00 61.91 265 HIS A O 1
ATOM 2114 N N . LYS A 1 266 ? 112.927 8.355 -102.629 1.00 67.19 266 LYS A N 1
ATOM 2115 C CA . LYS A 1 266 ? 112.943 7.529 -101.399 1.00 67.19 266 LYS A CA 1
ATOM 2116 C C . LYS A 1 266 ? 111.688 7.708 -100.539 1.00 67.19 266 LYS A C 1
ATOM 2118 O O . LYS A 1 266 ? 111.194 6.720 -100.012 1.00 67.19 266 LYS A O 1
ATOM 2123 N N . ARG A 1 267 ? 111.150 8.929 -100.423 1.00 66.12 267 ARG A N 1
ATOM 2124 C CA . ARG A 1 267 ? 109.880 9.183 -99.712 1.00 66.12 267 ARG A CA 1
ATOM 2125 C C . ARG A 1 267 ? 108.665 8.686 -100.497 1.00 66.12 267 ARG A C 1
ATOM 2127 O O . ARG A 1 267 ? 107.737 8.168 -99.896 1.00 66.12 267 ARG A O 1
ATOM 2134 N N . ILE A 1 268 ? 108.699 8.778 -101.825 1.00 69.19 268 ILE A N 1
ATOM 2135 C CA . ILE A 1 268 ? 107.672 8.245 -102.725 1.00 69.19 268 ILE A CA 1
ATOM 2136 C C . ILE A 1 268 ? 107.720 6.717 -102.729 1.00 69.19 268 ILE A C 1
ATOM 2138 O O . ILE A 1 268 ? 106.674 6.103 -102.651 1.00 69.19 268 ILE A O 1
ATOM 2142 N N . THR A 1 269 ? 108.891 6.072 -102.727 1.00 73.12 269 THR A N 1
ATOM 2143 C CA . THR A 1 269 ? 108.976 4.600 -102.651 1.00 73.12 269 THR A CA 1
ATOM 2144 C C . THR A 1 269 ? 108.609 4.053 -101.279 1.00 73.12 269 THR A C 1
ATOM 2146 O O . THR A 1 269 ? 108.005 2.988 -101.226 1.00 73.12 269 THR A O 1
ATOM 2149 N N . THR A 1 270 ? 108.901 4.740 -100.169 1.00 75.25 270 THR A N 1
ATOM 2150 C CA . THR A 1 270 ? 108.384 4.323 -98.852 1.00 75.25 270 THR A CA 1
ATOM 2151 C C . THR A 1 270 ? 106.890 4.602 -98.709 1.00 75.25 270 THR A C 1
ATOM 2153 O O . THR A 1 270 ? 106.183 3.753 -98.175 1.00 75.25 270 THR A O 1
ATOM 2156 N N . ALA A 1 271 ? 106.382 5.722 -99.233 1.00 76.94 271 ALA A N 1
ATOM 2157 C CA . ALA A 1 271 ? 104.947 5.998 -99.286 1.00 76.94 271 ALA A CA 1
ATOM 2158 C C . ALA A 1 271 ? 104.206 5.000 -100.190 1.00 76.94 271 ALA A C 1
ATOM 2160 O O . ALA A 1 271 ? 103.189 4.467 -99.769 1.00 76.94 271 ALA A O 1
ATOM 2161 N N . LEU A 1 272 ? 104.748 4.672 -101.368 1.00 77.81 272 LEU A N 1
ATOM 2162 C CA . LEU A 1 272 ? 104.213 3.660 -102.282 1.00 77.81 272 LEU A CA 1
ATOM 2163 C C . LEU A 1 272 ? 104.299 2.261 -101.678 1.00 77.81 272 LEU A C 1
ATOM 2165 O O . LEU A 1 272 ? 103.332 1.527 -101.778 1.00 77.81 272 LEU A O 1
ATOM 2169 N N . LYS A 1 273 ? 105.393 1.880 -101.001 1.00 80.69 273 LYS A N 1
ATOM 2170 C CA . LYS A 1 273 ? 105.462 0.593 -100.281 1.00 80.69 273 LYS A CA 1
ATOM 2171 C C . LYS A 1 273 ? 104.429 0.515 -99.163 1.00 80.69 273 LYS A C 1
ATOM 2173 O O . LYS A 1 273 ? 103.744 -0.491 -99.054 1.00 80.69 273 LYS A O 1
ATOM 2178 N N . LYS A 1 274 ? 104.251 1.593 -98.398 1.00 81.88 274 LYS A N 1
ATOM 2179 C CA . LYS A 1 274 ? 103.219 1.675 -97.357 1.00 81.88 274 LYS A CA 1
ATOM 2180 C C . LYS A 1 274 ? 101.806 1.688 -97.952 1.00 81.88 274 LYS A C 1
ATOM 2182 O O . LYS A 1 274 ? 100.885 1.142 -97.359 1.00 81.88 274 LYS A O 1
ATOM 2187 N N . GLN A 1 275 ? 101.630 2.273 -99.137 1.00 82.94 275 GLN A N 1
ATOM 2188 C CA . GLN A 1 275 ? 100.380 2.236 -99.892 1.00 82.94 275 GLN A CA 1
ATOM 2189 C C . GLN A 1 275 ? 100.116 0.840 -100.466 1.00 82.94 275 GLN A C 1
ATOM 2191 O O . GLN A 1 275 ? 98.969 0.415 -100.457 1.00 82.94 275 GLN A O 1
ATOM 2196 N N . ILE A 1 276 ? 101.150 0.113 -100.900 1.00 81.81 276 ILE A N 1
ATOM 2197 C CA . ILE A 1 276 ? 101.070 -1.284 -101.342 1.00 81.81 276 ILE A CA 1
ATOM 2198 C C . ILE A 1 276 ? 100.724 -2.192 -100.161 1.00 81.81 276 ILE A C 1
ATOM 2200 O O . ILE A 1 276 ? 99.801 -2.980 -100.297 1.00 81.81 276 ILE A O 1
ATOM 2204 N N . GLU A 1 277 ? 101.364 -2.048 -98.998 1.00 83.94 277 GLU A N 1
ATOM 2205 C CA . GLU A 1 277 ? 100.993 -2.795 -97.783 1.00 83.94 277 GLU A CA 1
ATOM 2206 C C . GLU A 1 277 ? 99.564 -2.469 -97.335 1.00 83.94 277 GLU A C 1
ATOM 2208 O O . GLU A 1 277 ? 98.797 -3.370 -97.009 1.00 83.94 277 GLU A O 1
ATOM 2213 N N . ALA A 1 278 ? 99.154 -1.197 -97.384 1.00 82.25 278 ALA A N 1
ATOM 2214 C CA . ALA A 1 278 ? 97.775 -0.810 -97.093 1.00 82.25 278 ALA A CA 1
ATOM 2215 C C . ALA A 1 278 ? 96.778 -1.363 -98.130 1.00 82.25 278 ALA A C 1
ATOM 2217 O O . ALA A 1 278 ? 95.656 -1.713 -97.774 1.00 82.25 278 ALA A O 1
ATOM 2218 N N . GLN A 1 279 ? 97.159 -1.452 -99.408 1.00 82.06 279 GLN A N 1
ATOM 2219 C CA . GLN A 1 279 ? 96.353 -2.069 -100.468 1.00 82.06 279 GLN A CA 1
ATOM 2220 C C . GLN A 1 279 ? 96.298 -3.595 -100.323 1.00 82.06 279 GLN A C 1
ATOM 2222 O O . GLN A 1 279 ? 95.235 -4.167 -100.525 1.00 82.06 279 GLN A O 1
ATOM 2227 N N . GLN A 1 280 ? 97.3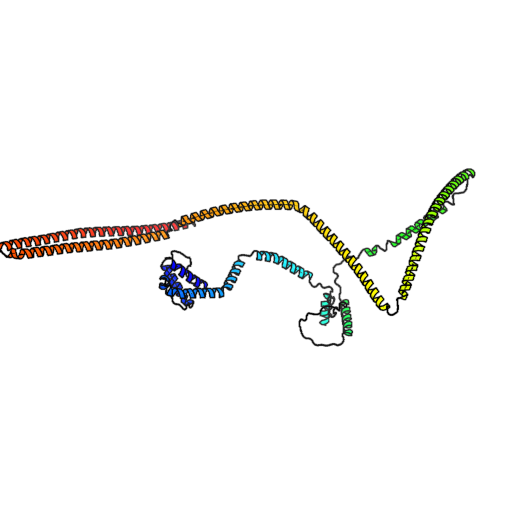93 -4.247 -99.924 1.00 84.94 280 GLN A N 1
ATOM 2228 C CA . GLN A 1 280 ? 97.453 -5.686 -99.655 1.00 84.94 280 GLN A CA 1
ATOM 2229 C C . GLN A 1 280 ? 96.626 -6.049 -98.423 1.00 84.94 280 GLN A C 1
ATOM 2231 O O . GLN A 1 280 ? 95.797 -6.942 -98.506 1.00 84.94 280 GLN A O 1
ATOM 2236 N N . SER A 1 281 ? 96.734 -5.287 -97.331 1.00 82.94 281 SER A N 1
ATOM 2237 C CA . SER A 1 281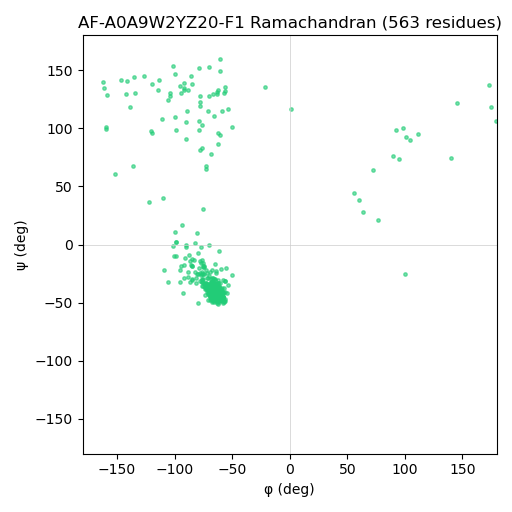 ? 95.870 -5.450 -96.156 1.00 82.94 281 SER A CA 1
ATOM 2238 C C . SER A 1 281 ? 94.390 -5.257 -96.509 1.00 82.94 281 SER A C 1
ATOM 2240 O O . SER A 1 281 ? 93.558 -6.065 -96.103 1.00 82.94 281 SER A O 1
ATOM 2242 N N . LYS A 1 282 ? 94.049 -4.259 -97.339 1.00 85.75 282 LYS A N 1
ATOM 2243 C CA . LYS A 1 282 ? 92.681 -4.101 -97.863 1.00 85.75 282 LYS A CA 1
ATOM 2244 C C . LYS A 1 282 ? 92.258 -5.261 -98.762 1.00 85.75 282 LYS A C 1
ATOM 2246 O O . LYS A 1 282 ? 91.096 -5.652 -98.712 1.00 85.75 282 LYS A O 1
ATOM 2251 N N . TYR A 1 283 ? 93.160 -5.798 -99.582 1.00 87.69 283 TYR A N 1
ATOM 2252 C CA . TYR A 1 283 ? 92.893 -6.950 -100.442 1.00 87.69 283 TYR A CA 1
ATOM 2253 C C . TYR A 1 283 ? 92.653 -8.217 -99.619 1.00 87.69 283 TYR A C 1
ATOM 2255 O O . TYR A 1 283 ? 91.714 -8.950 -99.911 1.00 87.69 283 TYR A O 1
ATOM 2263 N N . ASP A 1 284 ? 93.428 -8.445 -98.560 1.00 86.75 284 ASP A N 1
ATOM 2264 C CA . ASP A 1 284 ? 93.258 -9.585 -97.659 1.00 86.75 284 ASP A CA 1
ATOM 2265 C C . ASP A 1 284 ? 91.950 -9.477 -96.866 1.00 86.75 284 ASP A C 1
ATOM 2267 O O . ASP A 1 284 ? 91.199 -10.451 -96.782 1.00 86.75 284 ASP A O 1
ATOM 2271 N N . GLU A 1 285 ? 91.604 -8.282 -96.374 1.00 87.06 285 GLU A N 1
ATOM 2272 C CA . GLU A 1 285 ? 90.296 -8.021 -95.761 1.00 87.06 285 GLU A CA 1
ATOM 2273 C C . GLU A 1 285 ? 89.138 -8.217 -96.752 1.00 87.06 285 GLU A C 1
ATOM 2275 O O . GLU A 1 285 ? 88.115 -8.809 -96.402 1.00 87.06 285 GLU A O 1
ATOM 2280 N N . LEU A 1 286 ? 89.279 -7.746 -97.995 1.00 86.44 286 LEU A N 1
ATOM 2281 C CA . LEU A 1 286 ? 88.281 -7.934 -99.054 1.00 86.44 286 LEU A CA 1
ATOM 2282 C C . LEU A 1 286 ? 88.153 -9.401 -99.468 1.00 86.44 286 LEU A C 1
ATOM 2284 O O . LEU A 1 286 ? 87.041 -9.875 -99.672 1.00 86.44 286 LEU A O 1
ATOM 2288 N N . SER A 1 287 ? 89.261 -10.133 -99.550 1.00 88.56 287 SER A N 1
ATOM 2289 C CA . SER A 1 287 ? 89.298 -11.562 -99.865 1.00 88.56 287 SER A CA 1
ATOM 2290 C C . SER A 1 287 ? 88.650 -12.388 -98.752 1.00 88.56 287 SER A C 1
ATOM 2292 O O . SER A 1 287 ? 87.849 -13.285 -99.027 1.00 88.56 287 SER A O 1
ATOM 2294 N N . ALA A 1 288 ? 88.906 -12.043 -97.485 1.00 87.69 288 ALA A N 1
ATOM 2295 C CA . ALA A 1 288 ? 88.240 -12.652 -96.338 1.00 87.69 288 ALA A CA 1
ATOM 2296 C C . ALA A 1 288 ? 86.728 -12.373 -96.345 1.00 87.69 288 ALA A C 1
ATOM 2298 O O . ALA A 1 288 ? 85.935 -13.308 -96.210 1.00 87.69 288 ALA A O 1
ATOM 2299 N N . LYS A 1 289 ? 86.318 -11.120 -96.592 1.00 88.50 289 LYS A N 1
ATOM 2300 C CA . LYS A 1 289 ? 84.900 -10.751 -96.741 1.00 88.50 289 LYS A CA 1
ATOM 2301 C C . LYS A 1 289 ? 84.244 -11.463 -97.919 1.00 88.50 289 LYS A C 1
ATOM 2303 O O . LYS A 1 289 ? 83.126 -11.934 -97.774 1.00 88.50 289 LYS A O 1
ATOM 2308 N N . HIS A 1 290 ? 84.931 -11.597 -99.053 1.00 88.38 290 HIS A N 1
ATOM 2309 C CA . HIS A 1 290 ? 84.418 -12.323 -100.212 1.00 88.38 290 HIS A CA 1
ATOM 2310 C C . HIS A 1 290 ? 84.203 -13.802 -99.889 1.00 88.38 290 HIS A C 1
ATOM 2312 O O . HIS A 1 290 ? 83.172 -14.353 -100.251 1.00 88.38 290 HIS A O 1
ATOM 2318 N N . LYS A 1 291 ? 85.137 -14.459 -99.189 1.00 90.12 291 LYS A N 1
ATOM 2319 C CA . LYS A 1 291 ? 84.961 -15.860 -98.772 1.00 90.12 291 LYS A CA 1
ATOM 2320 C C . LYS A 1 291 ? 83.770 -16.031 -97.826 1.00 90.12 291 LYS A C 1
ATOM 2322 O O . LYS A 1 291 ? 82.989 -16.952 -98.030 1.00 90.12 291 LYS A O 1
ATOM 2327 N N . GLN A 1 292 ? 83.609 -15.132 -96.853 1.00 88.88 292 GLN A N 1
ATOM 2328 C CA . GLN A 1 292 ? 82.460 -15.134 -95.937 1.00 88.88 292 GLN A CA 1
ATOM 2329 C C . GLN A 1 292 ? 81.132 -14.869 -96.662 1.00 88.88 292 GLN A C 1
ATOM 2331 O O . GLN A 1 292 ? 80.140 -15.549 -96.418 1.00 88.88 292 GLN A O 1
ATOM 2336 N N . LEU A 1 293 ? 81.107 -13.905 -97.585 1.00 87.00 293 LEU A N 1
ATOM 2337 C CA . LEU A 1 293 ? 79.934 -13.625 -98.416 1.00 87.00 293 LEU A CA 1
ATOM 2338 C C . LEU A 1 293 ? 79.613 -14.783 -99.356 1.00 87.00 293 LEU A C 1
ATOM 2340 O O . LEU A 1 293 ? 78.444 -15.067 -99.580 1.00 87.00 293 LEU A O 1
ATOM 2344 N N . TYR A 1 294 ? 80.625 -15.464 -99.892 1.00 89.25 294 TYR A N 1
ATOM 2345 C CA . TYR A 1 294 ? 80.426 -16.594 -100.788 1.00 89.25 294 TYR A CA 1
ATOM 2346 C C . TYR A 1 294 ? 79.870 -17.815 -100.052 1.00 89.25 294 TYR A C 1
ATOM 2348 O O . TYR A 1 294 ? 78.950 -18.445 -100.562 1.00 89.25 294 TYR A O 1
ATOM 2356 N N . SER A 1 295 ? 80.353 -18.123 -98.840 1.00 91.00 295 SER A N 1
ATOM 2357 C CA . SER A 1 295 ? 79.747 -19.188 -98.028 1.00 91.00 295 SER A CA 1
ATOM 2358 C C . SER A 1 295 ? 78.296 -18.859 -97.671 1.00 91.00 295 SER A C 1
ATOM 2360 O O . SER A 1 295 ? 77.425 -19.699 -97.864 1.00 91.00 295 SER A O 1
ATOM 2362 N N . ALA A 1 296 ? 78.012 -17.614 -97.270 1.00 87.94 296 ALA A N 1
ATOM 2363 C CA . ALA A 1 296 ? 76.643 -17.169 -97.006 1.00 87.94 296 ALA A CA 1
ATOM 2364 C C . ALA A 1 296 ? 75.755 -17.205 -98.266 1.00 87.94 296 ALA A C 1
ATOM 2366 O O . ALA A 1 296 ? 74.583 -17.562 -98.192 1.00 87.94 296 ALA A O 1
ATOM 2367 N N . TYR A 1 297 ? 76.295 -16.862 -99.439 1.00 89.38 297 TYR A N 1
ATOM 2368 C CA . TYR A 1 297 ? 75.587 -16.960 -100.718 1.00 89.38 297 TYR A CA 1
ATOM 2369 C C . TYR A 1 297 ? 75.221 -18.409 -101.067 1.00 89.38 297 TYR A C 1
ATOM 2371 O O . TYR A 1 297 ? 74.107 -18.669 -101.509 1.00 89.38 297 TYR A O 1
ATOM 2379 N N . VAL A 1 298 ? 76.133 -19.360 -100.857 1.00 92.12 298 VAL A N 1
ATOM 2380 C CA . VAL A 1 298 ? 75.858 -20.783 -101.110 1.00 92.12 298 VAL A CA 1
ATOM 2381 C C . VAL A 1 298 ? 74.788 -21.306 -100.151 1.00 92.12 298 VAL A C 1
ATOM 2383 O O . VAL A 1 298 ? 73.822 -21.908 -100.606 1.00 92.12 298 VAL A O 1
ATOM 2386 N N . GLU A 1 299 ? 74.899 -21.001 -98.856 1.00 90.00 299 GLU A N 1
ATOM 2387 C CA . GLU A 1 299 ? 73.895 -21.389 -97.854 1.00 90.00 299 GLU A CA 1
ATOM 2388 C C . GLU A 1 299 ? 72.515 -20.793 -98.169 1.00 90.00 299 GLU A C 1
ATOM 2390 O O . GLU A 1 299 ? 71.502 -21.491 -98.148 1.00 90.00 299 GLU A O 1
ATOM 2395 N N . THR A 1 300 ? 72.457 -19.505 -98.513 1.00 84.12 300 THR A N 1
ATOM 2396 C CA . THR A 1 300 ? 71.193 -18.852 -98.887 1.00 84.12 300 THR A CA 1
ATOM 2397 C C . THR A 1 300 ? 70.620 -19.382 -100.195 1.00 84.12 300 THR A C 1
ATOM 2399 O O . THR A 1 300 ? 69.401 -19.474 -100.311 1.00 84.12 300 THR A O 1
ATOM 2402 N N . LYS A 1 301 ? 71.459 -19.780 -101.156 1.00 90.12 301 LYS A N 1
ATOM 2403 C CA . LYS A 1 301 ? 71.003 -20.408 -102.397 1.00 90.12 301 LYS A CA 1
ATOM 2404 C C . LYS A 1 301 ? 70.410 -21.794 -102.143 1.00 90.12 301 LYS A C 1
ATOM 2406 O O . LYS A 1 301 ? 69.328 -22.072 -102.637 1.00 90.12 301 LYS A O 1
ATOM 2411 N N . GLU A 1 302 ? 71.052 -22.621 -101.320 1.00 90.88 302 GLU A N 1
ATOM 2412 C CA . GLU A 1 302 ? 70.495 -23.926 -100.936 1.00 90.88 302 GLU A CA 1
ATOM 2413 C C . GLU A 1 302 ? 69.168 -23.787 -100.176 1.00 90.88 302 GLU A C 1
ATOM 2415 O O . GLU A 1 302 ? 68.261 -24.600 -100.350 1.00 90.88 302 GLU A O 1
ATOM 2420 N N . MET A 1 303 ? 69.029 -22.755 -99.339 1.00 86.19 303 MET A N 1
ATOM 2421 C CA . MET A 1 303 ? 67.757 -22.447 -98.678 1.00 86.19 303 MET A CA 1
ATOM 2422 C C . MET A 1 303 ? 66.697 -21.962 -99.673 1.00 86.19 303 MET A C 1
ATOM 2424 O O . MET A 1 303 ? 65.538 -22.345 -99.542 1.00 86.19 303 MET A O 1
ATOM 2428 N N . LEU A 1 304 ? 67.076 -21.161 -100.673 1.00 85.81 304 LEU A N 1
ATOM 2429 C CA . LEU A 1 304 ? 66.167 -20.721 -101.732 1.00 85.81 304 LEU A CA 1
ATOM 2430 C C . LEU A 1 304 ? 65.660 -21.908 -102.558 1.00 85.81 304 LEU A C 1
ATOM 2432 O O . LEU A 1 304 ? 64.457 -22.004 -102.776 1.00 85.81 304 LEU A O 1
ATOM 2436 N N . ASP A 1 305 ? 66.551 -22.819 -102.955 1.00 87.81 305 ASP A N 1
ATOM 2437 C CA . ASP A 1 305 ? 66.198 -23.996 -103.753 1.00 87.81 305 ASP A CA 1
ATOM 2438 C C . ASP A 1 305 ? 65.218 -24.903 -102.978 1.00 87.81 305 ASP A C 1
ATOM 2440 O O . ASP A 1 305 ? 64.205 -25.335 -103.526 1.00 87.81 305 ASP A O 1
ATOM 2444 N N . LYS A 1 306 ? 65.433 -25.102 -101.666 1.00 90.69 306 LYS A N 1
ATOM 2445 C CA . LYS A 1 306 ? 64.489 -25.836 -100.797 1.00 90.69 306 LYS A CA 1
ATOM 2446 C C . LYS A 1 306 ? 63.126 -25.153 -100.696 1.00 90.69 306 LYS A C 1
ATOM 2448 O O . LYS A 1 306 ? 62.102 -25.818 -100.813 1.00 90.69 306 LYS A O 1
ATOM 2453 N N . VAL A 1 307 ? 63.104 -23.834 -100.500 1.00 87.12 307 VAL A N 1
ATOM 2454 C CA . VAL A 1 307 ? 61.852 -23.062 -100.441 1.00 87.12 307 VAL A CA 1
ATOM 2455 C C . VAL A 1 307 ? 61.127 -23.094 -101.789 1.00 87.12 307 VAL A C 1
ATOM 2457 O O . VAL A 1 307 ? 59.903 -23.162 -101.814 1.00 87.12 307 VAL A O 1
ATOM 2460 N N . GLN A 1 308 ? 61.848 -23.091 -102.912 1.00 84.44 308 GLN A N 1
ATOM 2461 C CA . GLN A 1 308 ? 61.254 -23.240 -104.242 1.00 84.44 308 GLN A CA 1
ATOM 2462 C C . GLN A 1 308 ? 60.663 -24.637 -104.454 1.00 84.44 308 GLN A C 1
ATOM 2464 O O . GLN A 1 308 ? 59.572 -24.746 -105.005 1.00 84.44 308 GLN A O 1
ATOM 2469 N N . GLU A 1 309 ? 61.325 -25.700 -103.992 1.00 88.62 309 GLU A N 1
ATOM 2470 C CA . GLU A 1 309 ? 60.757 -27.053 -104.026 1.00 88.62 309 GLU A CA 1
ATOM 2471 C C . GLU A 1 309 ? 59.491 -27.177 -103.168 1.00 88.62 309 GLU A C 1
ATOM 2473 O O . GLU A 1 309 ? 58.529 -27.817 -103.589 1.00 88.62 309 GLU A O 1
ATOM 2478 N N . GLU A 1 310 ? 59.470 -26.568 -101.980 1.00 86.12 310 GLU A N 1
ATOM 2479 C CA . GLU A 1 310 ? 58.279 -26.523 -101.124 1.00 86.12 310 GLU A CA 1
ATOM 2480 C C . GLU A 1 310 ? 57.159 -25.679 -101.744 1.00 86.12 310 GLU A C 1
ATOM 2482 O O . GLU A 1 310 ? 56.016 -26.126 -101.765 1.00 86.12 310 GLU A O 1
ATOM 2487 N N . SER A 1 311 ? 57.476 -24.514 -102.318 1.00 79.94 311 SER A N 1
ATOM 2488 C CA . SER A 1 311 ? 56.501 -23.678 -103.031 1.00 79.94 311 SER A CA 1
ATOM 2489 C C . SER A 1 311 ? 55.882 -24.431 -104.203 1.00 79.94 311 SER A C 1
ATOM 2491 O O . SER A 1 311 ? 54.667 -24.466 -104.313 1.00 79.94 311 SER A O 1
ATOM 2493 N N . ASN A 1 312 ? 56.691 -25.113 -105.020 1.00 85.25 312 ASN A N 1
ATOM 2494 C CA . ASN A 1 312 ? 56.188 -25.875 -106.164 1.00 85.25 312 ASN A CA 1
ATOM 2495 C C . ASN A 1 312 ? 55.270 -27.031 -105.739 1.00 85.25 312 ASN A C 1
ATOM 2497 O O . ASN A 1 312 ? 54.326 -27.355 -106.453 1.00 85.25 312 ASN A O 1
ATOM 2501 N N . LYS A 1 313 ? 55.537 -27.667 -104.590 1.00 88.00 313 LYS A N 1
ATOM 2502 C CA . LYS A 1 313 ? 54.638 -28.688 -104.025 1.00 88.00 313 LYS A CA 1
ATOM 2503 C C . LYS A 1 313 ? 53.317 -28.074 -103.576 1.00 88.00 313 LYS A C 1
ATOM 2505 O O . LYS A 1 313 ? 52.270 -28.630 -103.879 1.00 88.00 313 LYS A O 1
ATOM 2510 N N . ILE A 1 314 ? 53.366 -26.926 -102.901 1.00 84.19 314 ILE A N 1
ATOM 2511 C CA . ILE A 1 314 ? 52.163 -26.193 -102.491 1.00 84.19 314 ILE A CA 1
ATOM 2512 C C . ILE A 1 314 ? 51.364 -25.759 -103.723 1.00 84.19 314 ILE A C 1
ATOM 2514 O O . ILE A 1 314 ? 50.153 -25.928 -103.736 1.00 84.19 314 ILE A O 1
ATOM 2518 N N . ASP A 1 315 ? 52.019 -25.264 -104.773 1.00 79.50 315 ASP A N 1
ATOM 2519 C CA . ASP A 1 315 ? 51.356 -24.851 -106.012 1.00 79.50 315 ASP A CA 1
ATOM 2520 C C . ASP A 1 315 ? 50.673 -26.043 -106.708 1.00 79.50 315 ASP A C 1
ATOM 2522 O O . ASP A 1 315 ? 49.541 -25.914 -107.168 1.00 79.50 315 ASP A O 1
ATOM 2526 N N . GLN A 1 316 ? 51.296 -27.228 -106.706 1.00 80.94 316 GLN A N 1
ATOM 2527 C CA . GLN A 1 316 ? 50.674 -28.464 -107.205 1.00 80.94 316 GLN A CA 1
ATOM 2528 C C . GLN A 1 316 ? 49.461 -28.887 -106.366 1.00 80.94 316 GLN A C 1
ATOM 2530 O O . GLN A 1 316 ? 48.415 -29.212 -106.923 1.00 80.94 316 GLN A O 1
ATOM 2535 N N . GLU A 1 317 ? 49.566 -28.847 -105.036 1.00 81.56 317 GLU A N 1
ATOM 2536 C CA . GLU A 1 317 ? 48.441 -29.142 -104.139 1.00 81.56 317 GLU A CA 1
ATOM 2537 C C . GLU A 1 317 ? 47.301 -28.117 -104.298 1.00 81.56 317 GLU A C 1
ATOM 2539 O O . GLU A 1 317 ? 46.126 -28.479 -104.241 1.00 81.56 317 GLU A O 1
ATOM 2544 N N . MET A 1 318 ? 47.622 -26.845 -104.552 1.00 74.19 318 MET A N 1
ATOM 2545 C CA . MET A 1 318 ? 46.641 -25.798 -104.852 1.00 74.19 318 MET A CA 1
ATOM 2546 C C . MET A 1 318 ? 45.950 -26.034 -106.200 1.00 74.19 318 MET A C 1
ATOM 2548 O O . MET A 1 318 ? 44.730 -25.916 -106.267 1.00 74.19 318 MET A O 1
ATOM 2552 N N . GLU A 1 319 ? 46.679 -26.436 -107.246 1.00 76.19 319 GLU A N 1
ATOM 2553 C CA . GLU A 1 319 ? 46.087 -26.812 -108.539 1.00 76.19 319 GLU A CA 1
ATOM 2554 C C . GLU A 1 319 ? 45.173 -28.045 -108.422 1.00 76.19 319 GLU A C 1
ATOM 2556 O O . GLU A 1 319 ? 44.119 -28.096 -109.060 1.00 76.19 319 GLU A O 1
ATOM 2561 N N . GLU A 1 320 ? 45.532 -29.030 -107.592 1.00 76.69 320 GLU A N 1
ATOM 2562 C CA . GLU A 1 320 ? 44.668 -30.178 -107.286 1.00 76.69 320 GLU A CA 1
ATOM 2563 C C . GLU A 1 320 ? 43.386 -29.752 -106.548 1.00 76.69 320 GLU A C 1
ATOM 2565 O O . GLU A 1 320 ? 42.306 -30.274 -106.835 1.00 76.69 320 GLU A O 1
ATOM 2570 N N . ILE A 1 321 ? 43.469 -28.776 -105.637 1.00 69.62 321 ILE A N 1
ATOM 2571 C CA . ILE A 1 321 ? 42.307 -28.217 -104.925 1.00 69.62 321 ILE A CA 1
ATOM 2572 C C . ILE A 1 321 ? 41.421 -27.385 -105.863 1.00 69.62 321 ILE A C 1
ATOM 2574 O O . ILE A 1 321 ? 40.196 -27.518 -105.810 1.00 69.62 321 ILE A O 1
ATOM 2578 N N . ASP A 1 322 ? 42.009 -26.589 -106.755 1.00 65.81 322 ASP A N 1
ATOM 2579 C CA . ASP A 1 322 ? 41.275 -25.793 -107.744 1.00 65.81 322 ASP A CA 1
ATOM 2580 C C . ASP A 1 322 ? 40.521 -26.694 -108.740 1.00 65.81 322 ASP A C 1
ATOM 2582 O O . ASP A 1 322 ? 39.396 -26.389 -109.135 1.00 65.81 322 ASP A O 1
ATOM 2586 N N . GLN A 1 323 ? 41.068 -27.865 -109.087 1.00 69.12 323 GLN A N 1
ATOM 2587 C CA . GLN A 1 323 ? 40.366 -28.869 -109.903 1.00 69.12 323 GLN A CA 1
ATOM 2588 C C . GLN A 1 323 ? 39.160 -29.507 -109.185 1.00 69.12 323 GLN A C 1
ATOM 2590 O O . GLN A 1 323 ? 38.249 -30.016 -109.842 1.00 69.12 323 GLN A O 1
ATOM 2595 N N . ILE A 1 324 ? 39.122 -29.475 -107.848 1.00 65.06 324 ILE A N 1
ATOM 2596 C CA . ILE A 1 324 ? 37.991 -29.951 -107.035 1.00 65.06 324 ILE A CA 1
ATOM 2597 C C . ILE A 1 324 ? 36.889 -28.868 -106.916 1.00 65.06 324 ILE A C 1
ATOM 2599 O O . ILE A 1 324 ? 35.743 -29.189 -106.565 1.00 65.06 324 ILE A O 1
ATOM 2603 N N . GLU A 1 325 ? 37.165 -27.605 -107.281 1.00 60.38 325 GLU A N 1
ATOM 2604 C CA . GLU A 1 325 ? 36.175 -26.517 -107.374 1.00 60.38 325 GLU A CA 1
ATOM 2605 C C . GLU A 1 325 ? 35.243 -26.675 -108.608 1.00 60.38 325 GLU A C 1
ATOM 2607 O O . GLU A 1 325 ? 35.208 -25.855 -109.521 1.00 60.38 325 GLU A O 1
ATOM 2612 N N . ASN A 1 326 ? 34.417 -27.729 -108.639 1.00 64.69 326 ASN A N 1
ATOM 2613 C CA . ASN A 1 326 ? 33.309 -27.851 -109.600 1.00 64.69 326 ASN A CA 1
ATOM 2614 C C . ASN A 1 326 ? 32.183 -26.839 -109.294 1.00 64.69 326 ASN A C 1
ATOM 2616 O O . ASN A 1 326 ? 31.951 -26.478 -108.137 1.00 64.69 326 ASN A O 1
ATOM 2620 N N . SER A 1 327 ? 31.418 -26.430 -110.317 1.00 59.44 327 SER A N 1
ATOM 2621 C CA . SER A 1 327 ? 30.427 -25.332 -110.261 1.00 59.44 327 SER A CA 1
ATOM 2622 C C . SER A 1 327 ? 29.341 -25.448 -109.178 1.00 59.44 327 SER A C 1
ATOM 2624 O O . SER A 1 327 ? 28.733 -24.444 -108.817 1.00 59.44 327 SER A O 1
ATOM 2626 N N . GLU A 1 328 ? 29.083 -26.643 -108.643 1.00 60.78 328 GLU A N 1
ATOM 2627 C CA . GLU A 1 328 ? 28.112 -26.866 -107.558 1.00 60.78 328 GLU A CA 1
ATOM 2628 C C . GLU A 1 328 ? 28.687 -26.572 -106.155 1.00 60.78 328 GLU A C 1
ATOM 2630 O O . GLU A 1 328 ? 27.943 -26.214 -105.242 1.00 60.78 328 GLU A O 1
ATOM 2635 N N . ASN A 1 329 ? 30.011 -26.634 -105.975 1.00 63.28 329 ASN A N 1
ATOM 2636 C CA . ASN A 1 329 ? 30.668 -26.485 -104.669 1.00 63.28 329 ASN A CA 1
ATOM 2637 C C . ASN A 1 329 ? 31.061 -25.035 -104.330 1.00 63.28 329 ASN A C 1
ATOM 2639 O O . ASN A 1 329 ? 31.362 -24.733 -103.173 1.00 63.28 329 ASN A O 1
ATOM 2643 N N . GLN A 1 330 ? 31.010 -24.112 -105.296 1.00 69.56 330 GLN A N 1
ATOM 2644 C CA . GLN A 1 330 ? 31.456 -22.724 -105.119 1.00 69.56 330 GLN A CA 1
ATOM 2645 C C . GLN A 1 330 ? 30.620 -21.951 -104.080 1.00 69.56 330 GLN A C 1
ATOM 2647 O O . GLN A 1 330 ? 31.167 -21.202 -103.268 1.00 69.56 330 GLN A O 1
ATOM 2652 N N . GLY A 1 331 ? 29.299 -22.170 -104.047 1.00 75.12 331 GLY A N 1
ATOM 2653 C CA . GLY A 1 331 ? 28.407 -21.533 -103.070 1.00 75.12 331 GLY A CA 1
ATOM 2654 C C . GLY A 1 331 ? 28.651 -22.019 -101.637 1.00 75.12 331 GLY A C 1
ATOM 2655 O O . GLY A 1 331 ? 28.722 -21.218 -100.704 1.00 75.12 331 GLY A O 1
ATOM 2656 N N . ILE A 1 332 ? 28.866 -23.326 -101.460 1.00 77.44 332 ILE A N 1
ATOM 2657 C CA . ILE A 1 332 ? 29.171 -23.922 -100.151 1.00 77.44 332 ILE A CA 1
ATOM 2658 C C . ILE A 1 332 ? 30.549 -23.446 -99.667 1.00 77.44 332 ILE A C 1
ATOM 2660 O O . ILE A 1 332 ? 30.684 -23.038 -98.512 1.00 77.44 332 ILE A O 1
ATOM 2664 N N . LEU A 1 333 ? 31.552 -23.383 -100.547 1.00 74.44 333 LEU A N 1
ATOM 2665 C CA . LEU A 1 333 ? 32.885 -22.871 -100.214 1.00 74.44 333 LEU A CA 1
ATOM 2666 C C . LEU A 1 333 ? 32.870 -21.394 -99.803 1.00 74.44 333 LEU A C 1
ATOM 2668 O O . LEU A 1 333 ? 33.555 -21.031 -98.849 1.00 74.44 333 LEU A O 1
ATOM 2672 N N . GLN A 1 334 ? 32.058 -20.542 -100.438 1.00 77.38 334 GLN A N 1
ATOM 2673 C CA . GLN A 1 334 ? 31.891 -19.151 -99.996 1.00 77.38 334 GLN A CA 1
ATOM 2674 C C . GLN A 1 334 ? 31.285 -19.064 -98.590 1.00 77.38 334 GLN A C 1
ATOM 2676 O O . GLN A 1 334 ? 31.775 -18.294 -97.760 1.00 77.38 334 GLN A O 1
ATOM 2681 N N . THR A 1 335 ? 30.275 -19.886 -98.281 1.00 81.00 335 THR A N 1
ATOM 2682 C CA . THR A 1 335 ? 29.707 -19.928 -96.922 1.00 81.00 335 THR A CA 1
ATOM 2683 C C . THR A 1 335 ? 30.710 -20.443 -95.889 1.00 81.00 335 THR A C 1
ATOM 2685 O O . THR A 1 335 ? 30.807 -19.873 -94.804 1.00 81.00 335 THR A O 1
ATOM 2688 N N . LEU A 1 336 ? 31.520 -21.451 -96.227 1.00 81.06 336 LEU A N 1
ATOM 2689 C CA . LEU A 1 336 ? 32.575 -21.958 -95.350 1.00 81.06 336 LEU A CA 1
ATOM 2690 C C . LEU A 1 336 ? 33.694 -20.931 -95.146 1.00 81.06 336 LEU A C 1
ATOM 2692 O O . LEU A 1 336 ? 34.093 -20.713 -94.006 1.00 81.06 336 LEU A O 1
ATOM 2696 N N . ARG A 1 337 ? 34.145 -20.231 -96.196 1.00 82.50 337 ARG A N 1
ATOM 2697 C CA . ARG A 1 337 ? 35.128 -19.137 -96.081 1.00 82.50 337 ARG A CA 1
ATOM 2698 C C . ARG A 1 337 ? 34.600 -18.012 -95.184 1.00 82.50 337 ARG A C 1
ATOM 2700 O O . ARG A 1 337 ? 35.324 -17.546 -94.307 1.00 82.50 337 ARG A O 1
ATOM 2707 N N . ALA A 1 338 ? 33.328 -17.633 -95.324 1.00 84.06 338 ALA A N 1
ATOM 2708 C CA . ALA A 1 338 ? 32.694 -16.640 -94.454 1.00 84.06 338 ALA A CA 1
ATOM 2709 C C . ALA A 1 338 ? 32.590 -17.116 -92.991 1.00 84.06 338 ALA A C 1
ATOM 2711 O O . ALA A 1 338 ? 32.853 -16.346 -92.065 1.00 84.06 338 ALA A O 1
ATOM 2712 N N . LEU A 1 339 ? 32.252 -18.390 -92.763 1.00 86.88 339 LEU A N 1
ATOM 2713 C CA . LEU A 1 339 ? 32.201 -18.978 -91.422 1.00 86.88 339 LEU A CA 1
ATOM 2714 C C . LEU A 1 339 ? 33.589 -19.090 -90.781 1.00 86.88 339 LEU A C 1
ATOM 2716 O O . LEU A 1 339 ? 33.716 -18.828 -89.586 1.00 86.88 339 LEU A O 1
ATOM 2720 N N . VAL A 1 340 ? 34.627 -19.425 -91.550 1.00 88.44 340 VAL A N 1
ATOM 2721 C CA . VAL A 1 340 ? 36.020 -19.462 -91.078 1.00 88.44 340 VAL A CA 1
ATOM 2722 C C . VAL A 1 340 ? 36.504 -18.058 -90.733 1.00 88.44 340 VAL A C 1
ATOM 2724 O O . VAL A 1 340 ? 36.994 -17.860 -89.625 1.00 88.44 340 VAL A O 1
ATOM 2727 N N . ALA A 1 341 ? 36.262 -17.065 -91.593 1.00 87.06 341 ALA A N 1
ATOM 2728 C CA . ALA A 1 341 ? 36.588 -15.668 -91.303 1.00 87.06 341 ALA A CA 1
ATOM 2729 C C . ALA A 1 341 ? 35.892 -15.173 -90.022 1.00 87.06 341 ALA A C 1
ATOM 2731 O O . ALA A 1 341 ? 36.515 -14.528 -89.178 1.00 87.06 341 ALA A O 1
ATOM 2732 N N . LYS A 1 342 ? 34.618 -15.543 -89.823 1.00 88.38 342 LYS A N 1
ATOM 2733 C CA . LYS A 1 342 ? 33.878 -15.231 -88.592 1.00 88.38 342 LYS A CA 1
ATOM 2734 C C . LYS A 1 342 ? 34.445 -15.964 -87.370 1.00 88.38 342 LYS A C 1
ATOM 2736 O O . LYS A 1 342 ? 34.511 -15.388 -86.285 1.00 88.38 342 LYS A O 1
ATOM 2741 N N . ASN A 1 343 ? 34.865 -17.219 -87.517 1.00 91.44 343 ASN A N 1
ATOM 2742 C CA . ASN A 1 343 ? 35.487 -17.987 -86.437 1.00 91.44 343 ASN A CA 1
ATOM 2743 C C . ASN A 1 343 ? 36.842 -17.381 -86.037 1.00 91.44 343 ASN A C 1
ATOM 2745 O O . ASN A 1 343 ? 37.113 -17.202 -84.853 1.00 91.44 343 ASN A O 1
ATOM 2749 N N . GLU A 1 344 ? 37.656 -16.972 -87.009 1.00 90.94 344 GLU A N 1
ATOM 2750 C CA . GLU A 1 344 ? 38.916 -16.273 -86.758 1.00 90.94 344 GLU A CA 1
ATOM 2751 C C . GLU A 1 344 ? 38.704 -14.908 -86.104 1.00 90.94 344 GLU A C 1
ATOM 2753 O O . GLU A 1 344 ? 39.413 -14.575 -85.152 1.00 90.94 344 GLU A O 1
ATOM 2758 N N . SER A 1 345 ? 37.702 -14.134 -86.542 1.00 90.56 345 SER A N 1
ATOM 2759 C CA . SER A 1 345 ? 37.374 -12.863 -85.890 1.00 90.56 345 SER A CA 1
ATOM 2760 C C . SER A 1 345 ? 36.899 -13.063 -84.451 1.00 90.56 345 SER A C 1
ATOM 2762 O O . SER A 1 345 ? 37.313 -12.319 -83.566 1.00 90.56 345 SER A O 1
ATOM 2764 N N . LEU A 1 346 ? 36.094 -14.100 -84.188 1.00 90.38 346 LEU A N 1
ATOM 2765 C CA . LEU A 1 346 ? 35.642 -14.431 -82.834 1.00 90.38 346 LEU A CA 1
ATOM 2766 C C . LEU A 1 346 ? 36.800 -14.905 -81.947 1.00 90.38 346 LEU A C 1
ATOM 2768 O O . LEU A 1 346 ? 36.882 -14.494 -80.794 1.00 90.38 346 LEU A O 1
ATOM 2772 N N . LYS A 1 347 ? 37.738 -15.698 -82.481 1.00 91.69 347 LYS A N 1
ATOM 2773 C CA . LYS A 1 347 ? 38.955 -16.094 -81.753 1.00 91.69 347 LYS A CA 1
ATOM 2774 C C . LYS A 1 347 ? 39.825 -14.892 -81.393 1.00 91.69 347 LYS A C 1
ATOM 2776 O O . LYS A 1 347 ? 40.341 -14.845 -80.279 1.00 91.69 347 LYS A O 1
ATOM 2781 N N . LYS A 1 348 ? 39.974 -13.918 -82.298 1.00 91.50 348 LYS A N 1
ATOM 2782 C CA . LYS A 1 348 ? 40.693 -12.664 -82.010 1.00 91.50 348 LYS A CA 1
ATOM 2783 C C . LYS A 1 348 ? 40.000 -11.868 -80.905 1.00 91.50 348 LYS A C 1
ATOM 2785 O O . LYS A 1 348 ? 40.649 -11.521 -79.924 1.00 91.50 348 LYS A O 1
ATOM 2790 N N . GLN A 1 349 ? 38.683 -11.681 -81.001 1.00 89.31 349 GLN A N 1
ATOM 2791 C CA . GLN A 1 349 ? 37.901 -10.995 -79.967 1.00 89.31 349 GLN A CA 1
ATOM 2792 C C . GLN A 1 349 ? 37.975 -11.708 -78.608 1.00 89.31 349 GLN A C 1
ATOM 2794 O O . GLN A 1 349 ? 38.107 -11.054 -77.577 1.00 89.31 349 GLN A O 1
ATOM 2799 N N . GLU A 1 350 ? 37.953 -13.043 -78.576 1.00 88.94 350 GLU A N 1
ATOM 2800 C CA . GLU A 1 350 ? 38.109 -13.811 -77.337 1.00 88.94 350 GLU A CA 1
ATOM 2801 C C . GLU A 1 350 ? 39.513 -13.641 -76.731 1.00 88.94 350 GLU A C 1
ATOM 2803 O O . GLU A 1 350 ? 39.650 -13.500 -75.513 1.00 88.94 350 GLU A O 1
ATOM 2808 N N . GLN A 1 351 ? 40.562 -13.639 -77.560 1.00 91.25 351 GLN A N 1
ATOM 2809 C CA . GLN A 1 351 ? 41.935 -13.399 -77.106 1.00 91.25 351 GLN A CA 1
ATOM 2810 C C . GLN A 1 351 ? 42.109 -11.983 -76.548 1.00 91.25 351 GLN A C 1
ATOM 2812 O O . GLN A 1 351 ? 42.665 -11.827 -75.459 1.00 91.25 351 GLN A O 1
ATOM 2817 N N . GLU A 1 352 ? 41.592 -10.970 -77.245 1.00 91.62 352 GLU A N 1
ATOM 2818 C CA . GLU A 1 352 ? 41.612 -9.574 -76.800 1.00 91.62 352 GLU A CA 1
ATOM 2819 C C . GLU A 1 352 ? 40.825 -9.390 -75.498 1.00 91.62 352 GLU A C 1
ATOM 2821 O O . GLU A 1 352 ? 41.325 -8.779 -74.554 1.00 91.62 352 GLU A O 1
ATOM 2826 N N . PHE A 1 353 ? 39.642 -9.997 -75.386 1.00 88.81 353 PHE A N 1
ATOM 2827 C CA . PHE A 1 353 ? 38.832 -9.941 -74.171 1.00 88.81 353 PHE A CA 1
ATOM 2828 C C . PHE A 1 353 ? 39.519 -10.633 -72.985 1.00 88.81 353 PHE A C 1
ATOM 2830 O O . PHE A 1 353 ? 39.580 -10.079 -71.888 1.00 88.81 353 PHE A O 1
ATOM 2837 N N . LYS A 1 354 ? 40.119 -11.815 -73.188 1.00 91.25 354 LYS A N 1
ATOM 2838 C CA . LYS A 1 354 ? 40.910 -12.487 -72.141 1.00 91.25 354 LYS A CA 1
ATOM 2839 C C . LYS A 1 354 ? 42.117 -11.652 -71.715 1.00 91.25 354 LYS A C 1
ATOM 2841 O O . LYS A 1 354 ? 42.431 -11.627 -70.524 1.00 91.25 354 LYS A O 1
ATOM 2846 N N . ALA A 1 355 ? 42.783 -10.979 -72.654 1.00 91.69 355 ALA A N 1
ATOM 2847 C CA . ALA A 1 355 ? 43.891 -10.081 -72.348 1.00 91.69 355 ALA A CA 1
ATOM 2848 C C . ALA A 1 355 ? 43.420 -8.891 -71.498 1.00 91.69 355 ALA A C 1
ATOM 2850 O O . ALA A 1 355 ? 43.999 -8.647 -70.440 1.00 91.69 355 ALA A O 1
ATOM 2851 N N . GLN A 1 356 ? 42.317 -8.242 -71.885 1.00 89.94 356 GLN A N 1
ATOM 2852 C CA . GLN A 1 356 ? 41.705 -7.147 -71.124 1.00 89.94 356 GLN A CA 1
ATOM 2853 C C . GLN A 1 356 ? 41.284 -7.591 -69.715 1.00 89.94 356 GLN A C 1
ATOM 2855 O O . GLN A 1 356 ? 41.643 -6.944 -68.734 1.00 89.94 356 GLN A O 1
ATOM 2860 N N . CYS A 1 357 ? 40.608 -8.736 -69.567 1.00 87.88 357 CYS A N 1
ATOM 2861 C CA . CYS A 1 357 ? 40.240 -9.259 -68.246 1.00 87.88 357 CYS A CA 1
ATOM 2862 C C . CYS A 1 357 ? 41.462 -9.575 -67.372 1.00 87.88 357 CYS A C 1
ATOM 2864 O O . CYS A 1 357 ? 41.422 -9.374 -66.158 1.00 87.88 357 CYS A O 1
ATOM 2866 N N . LYS A 1 358 ? 42.551 -10.082 -67.962 1.00 92.12 358 LYS A N 1
ATOM 2867 C CA . LYS A 1 358 ? 43.789 -10.378 -67.230 1.00 92.12 358 LYS A CA 1
ATOM 2868 C C . LYS A 1 358 ? 44.487 -9.098 -66.771 1.00 92.12 358 LYS A C 1
ATOM 2870 O O . LYS A 1 358 ? 45.005 -9.066 -65.655 1.00 92.12 358 LYS A O 1
ATOM 2875 N N . GLU A 1 359 ? 44.474 -8.059 -67.600 1.00 90.69 359 GLU A N 1
ATOM 2876 C CA . GLU A 1 359 ? 45.017 -6.744 -67.265 1.00 90.69 359 GLU A CA 1
ATOM 2877 C C . GLU A 1 359 ? 44.211 -6.074 -66.143 1.00 90.69 359 GLU A C 1
ATOM 2879 O O . GLU A 1 359 ? 44.787 -5.650 -65.142 1.00 90.69 359 GLU A O 1
ATOM 2884 N N . GLU A 1 360 ? 42.881 -6.068 -66.242 1.00 87.25 360 GLU A N 1
ATOM 2885 C CA . GLU A 1 360 ? 42.000 -5.532 -65.197 1.00 87.25 360 GLU A CA 1
ATOM 2886 C C . GLU A 1 360 ? 42.118 -6.320 -63.886 1.00 87.25 360 GLU A C 1
ATOM 2888 O O . GLU A 1 360 ? 42.200 -5.736 -62.805 1.00 87.25 360 GLU A O 1
ATOM 2893 N N . MET A 1 361 ? 42.240 -7.651 -63.950 1.00 85.50 361 MET A N 1
ATOM 2894 C CA . MET A 1 361 ? 42.514 -8.464 -62.763 1.00 85.50 361 MET A CA 1
ATOM 2895 C C . MET A 1 361 ? 43.864 -8.106 -62.123 1.00 85.50 361 MET A C 1
ATOM 2897 O O . MET A 1 361 ? 43.964 -8.075 -60.895 1.00 85.50 361 MET A O 1
ATOM 2901 N N . ALA A 1 362 ? 44.902 -7.843 -62.920 1.00 91.06 362 ALA A N 1
ATOM 2902 C CA . ALA A 1 362 ? 46.207 -7.429 -62.408 1.00 91.06 362 ALA A CA 1
ATOM 2903 C C . ALA A 1 362 ? 46.145 -6.038 -61.756 1.00 91.06 362 ALA A C 1
ATOM 2905 O O . ALA A 1 362 ? 46.653 -5.874 -60.647 1.00 91.06 362 ALA A O 1
ATOM 2906 N N . LYS A 1 363 ? 45.454 -5.074 -62.380 1.00 92.44 363 LYS A N 1
ATOM 2907 C CA . LYS A 1 363 ? 45.215 -3.736 -61.809 1.00 92.44 363 LYS A CA 1
ATOM 2908 C C . LYS A 1 363 ? 44.465 -3.815 -60.481 1.00 92.44 363 LYS A C 1
ATOM 2910 O O . LYS A 1 363 ? 44.888 -3.212 -59.499 1.00 92.44 363 LYS A O 1
ATOM 2915 N N . LEU A 1 364 ? 43.384 -4.596 -60.417 1.00 89.06 364 LEU A N 1
ATOM 2916 C CA . LEU A 1 364 ? 42.606 -4.769 -59.188 1.00 89.06 364 LEU A CA 1
ATOM 2917 C C . LEU A 1 364 ? 43.422 -5.445 -58.081 1.00 89.06 364 LEU A C 1
ATOM 2919 O O . LEU A 1 364 ? 43.347 -5.018 -56.932 1.00 89.06 364 LEU A O 1
ATOM 2923 N N . LYS A 1 365 ? 44.240 -6.454 -58.409 1.00 87.62 365 LYS A N 1
ATOM 2924 C CA . LYS A 1 365 ? 45.149 -7.081 -57.436 1.00 87.62 365 LYS A CA 1
ATOM 2925 C C . LYS A 1 365 ? 46.184 -6.092 -56.901 1.00 87.62 365 LYS A C 1
ATOM 2927 O O . LYS A 1 365 ? 46.351 -6.025 -55.690 1.00 87.62 365 LYS A O 1
ATOM 2932 N N . GLN A 1 366 ? 46.796 -5.285 -57.769 1.00 89.62 366 GLN A N 1
ATOM 2933 C CA . GLN A 1 366 ? 47.722 -4.228 -57.349 1.00 89.62 366 GLN A CA 1
ATOM 2934 C C . GLN A 1 366 ? 47.038 -3.178 -56.466 1.00 89.62 366 GLN A C 1
ATOM 2936 O O . GLN A 1 366 ? 47.620 -2.737 -55.481 1.00 89.62 366 GLN A O 1
ATOM 2941 N N . ASN A 1 367 ? 45.798 -2.793 -56.774 1.00 87.12 367 ASN A N 1
ATOM 2942 C CA . ASN A 1 367 ? 45.048 -1.850 -55.942 1.00 87.12 367 ASN A CA 1
ATOM 2943 C C . ASN A 1 367 ? 44.707 -2.440 -54.565 1.00 87.12 367 ASN A C 1
ATOM 2945 O O . ASN A 1 367 ? 44.810 -1.740 -53.565 1.00 87.12 367 ASN A O 1
ATOM 2949 N N . ILE A 1 368 ? 44.344 -3.724 -54.492 1.00 82.50 368 ILE A N 1
ATOM 2950 C CA . ILE A 1 368 ? 44.111 -4.415 -53.212 1.00 82.50 368 ILE A CA 1
ATOM 2951 C C . ILE A 1 368 ? 45.403 -4.499 -52.391 1.00 82.50 368 ILE A C 1
ATOM 2953 O O . ILE A 1 368 ? 45.356 -4.358 -51.173 1.00 82.50 368 ILE A O 1
ATOM 2957 N N . GLU A 1 369 ? 46.540 -4.749 -53.036 1.00 84.88 369 GLU A N 1
ATOM 2958 C CA . GLU A 1 369 ? 47.840 -4.840 -52.367 1.00 84.88 369 GLU A CA 1
ATOM 2959 C C . GLU A 1 369 ? 48.273 -3.482 -51.799 1.00 84.88 369 GLU A C 1
ATOM 2961 O O . GLU A 1 369 ? 48.564 -3.399 -50.609 1.00 84.88 369 GLU A O 1
ATOM 2966 N N . LYS A 1 370 ? 48.140 -2.400 -52.577 1.00 82.12 370 LYS A N 1
ATOM 2967 C CA . LYS A 1 370 ? 48.363 -1.023 -52.097 1.00 82.12 370 LYS A CA 1
ATOM 2968 C C . LYS A 1 370 ? 47.461 -0.654 -50.918 1.00 82.12 370 LYS A C 1
ATOM 2970 O O . LYS A 1 370 ? 47.944 -0.147 -49.917 1.00 82.12 370 LYS A O 1
ATOM 2975 N N . LEU A 1 371 ? 46.166 -0.977 -50.990 1.00 77.69 371 LEU A N 1
ATOM 2976 C CA . LEU A 1 371 ? 45.227 -0.717 -49.889 1.00 77.69 371 LEU A CA 1
ATOM 2977 C C . LEU A 1 371 ? 45.555 -1.522 -48.620 1.00 77.69 371 LEU A C 1
ATOM 2979 O O . LEU A 1 371 ? 45.278 -1.067 -47.513 1.00 77.69 371 LEU A O 1
ATOM 2983 N N . LYS A 1 372 ? 46.133 -2.722 -48.756 1.00 76.00 372 LYS A N 1
ATOM 2984 C CA . LYS A 1 372 ? 46.595 -3.517 -47.607 1.00 76.00 372 LYS A CA 1
ATOM 2985 C C . LYS A 1 372 ? 47.862 -2.945 -46.976 1.00 76.00 372 LYS A C 1
ATOM 2987 O O . LYS A 1 372 ? 47.995 -3.008 -45.758 1.00 76.00 372 LYS A O 1
ATOM 2992 N N . GLU A 1 373 ? 48.775 -2.414 -47.780 1.00 69.88 373 GLU A N 1
ATOM 2993 C CA . GLU A 1 373 ? 49.981 -1.739 -47.289 1.00 69.88 373 GLU A CA 1
ATOM 2994 C C . GLU A 1 373 ? 49.620 -0.431 -46.570 1.00 69.88 373 GLU A C 1
ATOM 2996 O O . GLU A 1 373 ? 50.039 -0.231 -45.432 1.00 69.88 373 GLU A O 1
ATOM 3001 N N . GLU A 1 374 ? 48.736 0.382 -47.156 1.00 65.38 374 GLU A N 1
ATOM 3002 C CA . GLU A 1 374 ? 48.211 1.612 -46.541 1.00 65.38 374 GLU A CA 1
ATOM 3003 C C . GLU A 1 374 ? 47.413 1.335 -45.248 1.00 65.38 374 GLU A C 1
ATOM 3005 O O . GLU A 1 374 ? 47.467 2.117 -44.299 1.00 65.38 374 GLU A O 1
ATOM 3010 N N . GLY A 1 375 ? 46.709 0.200 -45.164 1.00 59.44 375 GLY A N 1
ATOM 3011 C CA . GLY A 1 375 ? 45.976 -0.210 -43.960 1.00 59.44 375 GLY A CA 1
ATOM 3012 C C . GLY A 1 375 ? 46.860 -0.670 -42.793 1.00 59.44 375 GLY A C 1
ATOM 3013 O O . GLY A 1 375 ? 46.441 -0.573 -41.642 1.00 59.44 375 GLY A O 1
ATOM 3014 N N . ASN A 1 376 ? 48.084 -1.141 -43.054 1.00 57.66 376 ASN A N 1
ATOM 3015 C CA . ASN A 1 376 ? 48.979 -1.645 -42.006 1.00 57.66 376 ASN A CA 1
ATOM 3016 C C . ASN A 1 376 ? 49.728 -0.533 -41.249 1.00 57.66 376 ASN A C 1
ATOM 3018 O O . ASN A 1 376 ? 50.094 -0.743 -40.092 1.00 57.66 376 ASN A O 1
ATOM 3022 N N . GLU A 1 377 ? 49.942 0.642 -41.851 1.00 54.53 377 GLU A N 1
ATOM 3023 C CA . GLU A 1 377 ? 50.598 1.775 -41.173 1.00 54.53 377 GLU A CA 1
ATOM 3024 C C . GLU A 1 377 ? 49.649 2.524 -40.216 1.00 54.53 377 GLU A C 1
ATOM 3026 O O . GLU A 1 377 ? 50.082 2.984 -39.160 1.00 54.53 377 GLU A O 1
ATOM 3031 N N . ALA A 1 378 ? 48.343 2.569 -40.510 1.00 53.66 378 ALA A N 1
ATOM 3032 C CA . ALA A 1 378 ? 47.325 3.144 -39.616 1.00 53.66 378 ALA A CA 1
ATOM 3033 C C . ALA A 1 378 ? 46.996 2.247 -38.400 1.00 53.66 378 ALA A C 1
ATOM 3035 O O . ALA A 1 378 ? 46.499 2.706 -37.372 1.00 53.66 378 ALA A O 1
ATOM 3036 N N . ASP A 1 379 ? 47.317 0.957 -38.490 1.00 57.25 379 ASP A N 1
ATOM 3037 C CA . ASP A 1 379 ? 46.870 -0.078 -37.561 1.00 57.25 379 ASP A CA 1
ATOM 3038 C C . ASP A 1 379 ? 47.622 -0.095 -36.213 1.00 57.25 379 ASP A C 1
ATOM 3040 O O . ASP A 1 379 ? 47.151 -0.722 -35.267 1.00 57.25 379 ASP A O 1
ATOM 3044 N N . SER A 1 380 ? 48.788 0.551 -36.081 1.00 60.94 380 SER A N 1
ATOM 3045 C CA . SER A 1 380 ? 49.580 0.509 -34.834 1.00 60.94 380 SER A CA 1
ATOM 3046 C C . SER A 1 380 ? 49.048 1.467 -33.762 1.00 60.94 380 SER A C 1
ATOM 3048 O O . SER A 1 380 ? 48.812 1.054 -32.626 1.00 60.94 380 SER A O 1
ATOM 3050 N N . GLU A 1 381 ? 48.813 2.735 -34.109 1.00 62.22 381 GLU A N 1
ATOM 3051 C CA . GLU A 1 381 ? 48.298 3.736 -33.161 1.00 62.22 381 GLU A CA 1
ATOM 3052 C C . GLU A 1 381 ? 46.822 3.498 -32.818 1.00 62.22 381 GLU A C 1
ATOM 3054 O O . GLU A 1 381 ? 46.400 3.677 -31.671 1.00 62.22 381 GLU A O 1
ATOM 3059 N N . ASP A 1 382 ? 46.031 3.037 -33.789 1.00 64.81 382 ASP A N 1
ATOM 3060 C CA . ASP A 1 382 ? 44.615 2.758 -33.570 1.00 64.81 382 ASP A CA 1
ATOM 3061 C C . ASP A 1 382 ? 44.398 1.491 -32.731 1.00 64.81 382 ASP A C 1
ATOM 3063 O O . ASP A 1 382 ? 43.507 1.476 -31.877 1.00 64.81 382 ASP A O 1
ATOM 3067 N N . LYS A 1 383 ? 45.262 0.468 -32.835 1.00 68.81 383 LYS A N 1
ATOM 3068 C CA . LYS A 1 383 ? 45.244 -0.675 -31.900 1.00 68.81 383 LYS A CA 1
ATOM 3069 C C . LYS A 1 383 ? 45.581 -0.244 -30.474 1.00 68.81 383 LYS A C 1
ATOM 3071 O O . LYS A 1 383 ? 44.899 -0.659 -29.536 1.00 68.81 383 LYS A O 1
ATOM 3076 N N . GLU A 1 384 ? 46.574 0.622 -30.282 1.00 72.81 384 GLU A N 1
ATOM 3077 C CA . GLU A 1 384 ? 46.900 1.149 -28.952 1.00 72.81 384 GLU A CA 1
ATOM 3078 C C . GLU A 1 384 ? 45.748 1.978 -28.365 1.00 72.81 384 GLU A C 1
ATOM 3080 O O . GLU A 1 384 ? 45.370 1.765 -27.206 1.00 72.81 384 GLU A O 1
ATOM 3085 N N . ARG A 1 385 ? 45.100 2.837 -29.165 1.00 75.88 385 ARG A N 1
ATOM 3086 C CA . ARG A 1 385 ? 43.892 3.570 -28.743 1.00 75.88 385 ARG A CA 1
ATOM 3087 C C . ARG A 1 385 ? 42.748 2.639 -28.361 1.00 75.88 385 ARG A C 1
ATOM 3089 O O . ARG A 1 385 ? 42.149 2.841 -27.306 1.00 75.88 385 ARG A O 1
ATOM 3096 N N . VAL A 1 386 ? 42.465 1.608 -29.156 1.00 79.44 386 VAL A N 1
ATOM 3097 C CA . VAL A 1 386 ? 41.408 0.628 -28.853 1.00 79.44 386 VAL A CA 1
ATOM 3098 C C . VAL A 1 386 ? 41.701 -0.097 -27.538 1.00 79.44 386 VAL A C 1
ATOM 3100 O O . VAL A 1 386 ? 40.822 -0.184 -26.684 1.00 79.44 386 VAL A O 1
ATOM 3103 N N . THR A 1 387 ? 42.948 -0.510 -27.289 1.00 81.88 387 THR A N 1
ATOM 3104 C CA . THR A 1 387 ? 43.297 -1.155 -26.008 1.00 81.88 387 THR A CA 1
ATOM 3105 C C . THR A 1 387 ? 43.174 -0.218 -24.802 1.00 81.88 387 THR A C 1
ATOM 3107 O O . THR A 1 387 ? 42.825 -0.663 -23.705 1.00 81.88 387 THR A O 1
ATOM 3110 N N . LEU A 1 388 ? 43.447 1.081 -24.969 1.00 84.00 388 LEU A N 1
ATOM 3111 C CA . LEU A 1 388 ? 43.238 2.087 -23.924 1.00 84.00 388 LEU A CA 1
ATOM 3112 C C . LEU A 1 388 ? 41.746 2.321 -23.662 1.00 84.00 388 LEU A C 1
ATOM 3114 O O . LEU A 1 388 ? 41.344 2.397 -22.498 1.00 84.00 388 LEU A O 1
ATOM 3118 N N . ILE A 1 389 ? 40.929 2.370 -24.717 1.00 84.62 389 ILE A N 1
ATOM 3119 C CA . ILE A 1 389 ? 39.468 2.481 -24.628 1.00 84.62 389 ILE A CA 1
ATOM 3120 C C . ILE A 1 389 ? 38.885 1.256 -23.916 1.00 84.62 389 ILE A C 1
ATOM 3122 O O . ILE A 1 389 ? 38.089 1.421 -22.995 1.00 84.62 389 ILE A O 1
ATOM 3126 N N . ASP A 1 390 ? 39.333 0.043 -24.241 1.00 87.31 390 ASP A N 1
ATOM 3127 C CA . ASP A 1 390 ? 38.874 -1.185 -23.580 1.00 87.31 390 ASP A CA 1
ATOM 3128 C C . ASP A 1 390 ? 39.243 -1.216 -22.091 1.00 87.31 390 ASP A C 1
ATOM 3130 O O . ASP A 1 390 ? 38.445 -1.629 -21.243 1.00 87.31 390 ASP A O 1
ATOM 3134 N N . LYS A 1 391 ? 40.441 -0.739 -21.734 1.00 91.69 391 LYS A N 1
ATOM 3135 C CA . LYS A 1 391 ? 40.854 -0.601 -20.328 1.00 91.69 391 LYS A CA 1
ATOM 3136 C C . LYS A 1 391 ? 39.977 0.404 -19.580 1.00 91.69 391 LYS A C 1
ATOM 3138 O O . LYS A 1 391 ? 39.542 0.109 -18.465 1.00 91.69 391 LYS A O 1
ATOM 3143 N N . GLN A 1 392 ? 39.693 1.562 -20.179 1.00 90.69 392 GLN A N 1
ATOM 3144 C CA . GLN A 1 392 ? 38.805 2.572 -19.592 1.00 90.69 392 GLN A CA 1
ATOM 3145 C C . GLN A 1 392 ? 37.373 2.047 -19.451 1.00 90.69 392 GLN A C 1
ATOM 3147 O O . GLN A 1 392 ? 36.787 2.142 -18.373 1.00 90.69 392 GLN A O 1
ATOM 3152 N N . TYR A 1 393 ? 36.847 1.404 -20.493 1.00 92.56 393 TYR A N 1
ATOM 3153 C CA . TYR A 1 393 ? 35.525 0.790 -20.497 1.00 92.56 393 TYR A CA 1
ATOM 3154 C C . TYR A 1 393 ? 35.379 -0.256 -19.387 1.00 92.56 393 TYR A C 1
ATOM 3156 O O . TYR A 1 393 ? 34.399 -0.240 -18.639 1.00 92.56 393 TYR A O 1
ATOM 3164 N N . ASN A 1 394 ? 36.368 -1.136 -19.223 1.00 93.50 394 ASN A N 1
ATOM 3165 C CA . ASN A 1 394 ? 36.350 -2.140 -18.161 1.00 93.50 394 ASN A CA 1
ATOM 3166 C C . ASN A 1 394 ? 36.424 -1.503 -16.765 1.00 93.50 394 ASN A C 1
ATOM 3168 O O . ASN A 1 394 ? 35.654 -1.885 -15.882 1.00 93.50 394 ASN A O 1
ATOM 3172 N N . ALA A 1 395 ? 37.268 -0.484 -16.574 1.00 94.81 395 ALA A N 1
ATOM 3173 C CA . ALA A 1 395 ? 37.338 0.250 -15.311 1.00 94.81 395 ALA A CA 1
ATOM 3174 C C . ALA A 1 395 ? 36.003 0.936 -14.966 1.00 94.81 395 ALA A C 1
ATOM 3176 O O . ALA A 1 395 ? 35.550 0.886 -13.819 1.00 94.81 395 ALA A O 1
ATOM 3177 N N . ASP A 1 396 ? 35.336 1.543 -15.945 1.00 92.75 396 ASP A N 1
ATOM 3178 C CA . ASP A 1 396 ? 34.046 2.202 -15.737 1.00 92.75 396 ASP A CA 1
ATOM 3179 C C . ASP A 1 396 ? 32.904 1.199 -15.539 1.00 92.75 396 ASP A C 1
ATOM 3181 O O . ASP A 1 396 ? 32.024 1.423 -14.704 1.00 92.75 396 ASP A O 1
ATOM 3185 N N . LYS A 1 397 ? 32.958 0.036 -16.196 1.00 94.69 397 LYS A N 1
ATOM 3186 C CA . LYS A 1 397 ? 32.039 -1.085 -15.955 1.00 94.69 397 LYS A CA 1
ATOM 3187 C C . LYS A 1 397 ? 32.153 -1.608 -14.522 1.00 94.69 397 LYS A C 1
ATOM 3189 O O . LYS A 1 397 ? 31.131 -1.848 -13.873 1.00 94.69 397 LYS A O 1
ATOM 3194 N N . GLU A 1 398 ? 33.368 -1.735 -13.992 1.00 95.31 398 GLU A N 1
ATOM 3195 C CA . GLU A 1 398 ? 33.590 -2.112 -12.593 1.00 95.31 398 GLU A CA 1
ATOM 3196 C C . GLU A 1 398 ? 33.093 -1.044 -11.613 1.00 95.31 398 GLU A C 1
ATOM 3198 O O . GLU A 1 398 ? 32.446 -1.377 -10.614 1.00 95.31 398 GLU A O 1
ATOM 3203 N N . LYS A 1 399 ? 33.348 0.243 -11.888 1.00 95.44 399 LYS A N 1
ATOM 3204 C CA . LYS A 1 399 ? 32.809 1.352 -11.079 1.00 95.44 399 LYS A CA 1
ATOM 3205 C C . LYS A 1 399 ? 31.282 1.330 -11.075 1.00 95.44 399 LYS A C 1
ATOM 3207 O O . LYS A 1 399 ? 30.678 1.409 -10.006 1.00 95.44 399 LYS A O 1
ATOM 3212 N N . LEU A 1 400 ? 30.655 1.150 -12.237 1.00 93.94 400 LEU A N 1
ATOM 3213 C CA . LEU A 1 400 ? 29.204 1.039 -12.363 1.00 93.94 400 LEU A CA 1
ATOM 3214 C C . LEU A 1 400 ? 28.665 -0.153 -11.566 1.00 93.94 400 LEU A C 1
ATOM 3216 O O . LEU A 1 400 ? 27.655 -0.024 -10.873 1.00 93.94 400 LEU A O 1
ATOM 3220 N N . HIS A 1 401 ? 29.345 -1.301 -11.611 1.00 95.19 401 HIS A N 1
ATOM 3221 C CA . HIS A 1 401 ? 28.968 -2.466 -10.814 1.00 95.19 401 HIS A CA 1
ATOM 3222 C C . HIS A 1 401 ? 29.044 -2.177 -9.304 1.00 95.19 401 HIS A C 1
ATOM 3224 O O . HIS A 1 401 ? 28.095 -2.469 -8.574 1.00 95.19 401 HIS A O 1
ATOM 3230 N N . LYS A 1 402 ? 30.115 -1.519 -8.835 1.00 96.50 402 LYS A N 1
ATOM 3231 C CA . LYS A 1 402 ? 30.260 -1.087 -7.432 1.00 96.50 402 LYS A CA 1
ATOM 3232 C C . LYS A 1 402 ? 29.155 -0.112 -7.014 1.00 96.50 402 LYS A C 1
ATOM 3234 O O . LYS A 1 402 ? 28.568 -0.285 -5.948 1.00 96.50 402 LYS A O 1
ATOM 3239 N N . ILE A 1 403 ? 28.818 0.866 -7.856 1.00 95.31 403 ILE A N 1
ATOM 3240 C CA . ILE A 1 403 ? 27.732 1.824 -7.590 1.00 95.31 403 ILE A CA 1
ATOM 3241 C C . ILE A 1 403 ? 26.379 1.107 -7.520 1.00 95.31 403 ILE A C 1
ATOM 3243 O O . ILE A 1 403 ? 25.609 1.351 -6.593 1.00 95.31 403 ILE A O 1
ATOM 3247 N N . ARG A 1 404 ? 26.100 0.166 -8.431 1.00 93.50 404 ARG A N 1
ATOM 3248 C CA . ARG A 1 404 ? 24.874 -0.651 -8.388 1.00 93.50 404 ARG A CA 1
ATOM 3249 C C . ARG A 1 404 ? 24.777 -1.472 -7.103 1.00 93.50 404 ARG A C 1
ATOM 3251 O O . ARG A 1 404 ? 23.699 -1.551 -6.519 1.00 93.50 404 ARG A O 1
ATOM 3258 N N . LEU A 1 405 ? 25.888 -2.036 -6.625 1.00 95.06 405 LEU A N 1
ATOM 3259 C CA . LEU A 1 405 ? 25.928 -2.744 -5.342 1.00 95.06 405 LEU A CA 1
ATOM 3260 C C . LEU A 1 405 ? 25.643 -1.812 -4.156 1.00 95.06 405 LEU A C 1
ATOM 3262 O O . LEU A 1 405 ? 24.905 -2.194 -3.249 1.00 95.06 405 LEU A O 1
ATOM 3266 N N . LEU A 1 406 ? 26.192 -0.594 -4.154 1.00 96.31 406 LEU A N 1
ATOM 3267 C CA . LEU A 1 406 ? 25.906 0.402 -3.115 1.00 96.31 406 LEU A CA 1
ATOM 3268 C C . LEU A 1 406 ? 24.440 0.845 -3.141 1.00 96.31 406 LEU A C 1
ATOM 3270 O O . LEU A 1 406 ? 23.806 0.899 -2.089 1.00 96.31 406 LEU A O 1
ATOM 3274 N N . LEU A 1 407 ? 23.880 1.082 -4.328 1.00 93.94 407 LEU A N 1
ATOM 3275 C CA . LEU A 1 407 ? 22.466 1.406 -4.501 1.00 93.94 407 LEU A CA 1
ATOM 3276 C C . LEU A 1 407 ? 21.578 0.264 -3.997 1.00 93.94 407 LEU A C 1
ATOM 3278 O O . LEU A 1 407 ? 20.636 0.507 -3.251 1.00 93.94 407 LEU A O 1
ATOM 3282 N N . ALA A 1 408 ? 21.910 -0.990 -4.315 1.00 94.88 408 ALA A N 1
ATOM 3283 C CA . ALA A 1 408 ? 21.180 -2.149 -3.808 1.00 94.88 408 ALA A CA 1
ATOM 3284 C C . ALA A 1 408 ? 21.239 -2.252 -2.273 1.00 94.88 408 ALA A C 1
ATOM 3286 O O . ALA A 1 408 ? 20.227 -2.564 -1.644 1.00 94.88 408 ALA A O 1
ATOM 3287 N N . LYS A 1 409 ? 22.392 -1.955 -1.653 1.00 96.81 409 LYS A N 1
ATOM 3288 C CA . LYS A 1 409 ? 22.513 -1.873 -0.186 1.00 96.81 409 LYS A CA 1
ATOM 3289 C C . LYS A 1 409 ? 21.618 -0.773 0.384 1.00 96.81 409 LYS A C 1
ATOM 3291 O O . LYS A 1 409 ? 20.853 -1.047 1.303 1.00 96.81 409 LYS A O 1
ATOM 3296 N N . LYS A 1 410 ? 21.642 0.429 -0.200 1.00 96.94 410 LYS A N 1
ATOM 3297 C CA . LYS A 1 410 ? 20.787 1.544 0.229 1.00 96.94 410 LYS A CA 1
ATOM 3298 C C . LYS A 1 410 ? 19.302 1.258 0.046 1.00 96.94 410 LYS A C 1
ATOM 3300 O O . LYS A 1 410 ? 18.537 1.515 0.964 1.00 96.94 410 LYS A O 1
ATOM 3305 N N . ASN A 1 411 ? 18.897 0.626 -1.049 1.00 96.06 411 ASN A N 1
ATOM 3306 C CA . ASN A 1 411 ? 17.507 0.213 -1.242 1.00 96.06 411 ASN A CA 1
ATOM 3307 C C . ASN A 1 411 ? 17.060 -0.827 -0.207 1.00 96.06 411 ASN A C 1
ATOM 3309 O O . ASN A 1 411 ? 15.935 -0.753 0.280 1.00 96.06 411 ASN A O 1
ATOM 3313 N N . ARG A 1 412 ? 17.933 -1.768 0.181 1.00 95.19 412 ARG A N 1
ATOM 3314 C CA . ARG A 1 412 ? 17.637 -2.704 1.281 1.00 95.19 412 ARG A CA 1
ATOM 3315 C C . ARG A 1 412 ? 17.508 -1.986 2.624 1.00 95.19 412 ARG A C 1
ATOM 3317 O O . ARG A 1 412 ? 16.600 -2.311 3.380 1.00 95.19 412 ARG A O 1
ATOM 3324 N N . GLU A 1 413 ? 18.383 -1.022 2.910 1.00 97.00 413 GLU A N 1
ATOM 3325 C CA . GLU A 1 413 ? 18.295 -0.185 4.116 1.00 97.00 413 GLU A CA 1
ATOM 3326 C C . GLU A 1 413 ? 16.989 0.622 4.143 1.00 97.00 413 GLU A C 1
ATOM 3328 O O . GLU A 1 413 ? 16.296 0.616 5.156 1.00 97.00 413 GLU A O 1
ATOM 3333 N N . ILE A 1 414 ? 16.606 1.247 3.024 1.00 95.81 414 ILE A N 1
ATOM 3334 C CA . ILE A 1 414 ? 15.346 1.993 2.888 1.00 95.81 414 ILE A CA 1
ATOM 3335 C C . ILE A 1 414 ? 14.148 1.071 3.113 1.00 95.81 414 ILE A C 1
ATOM 3337 O O . ILE A 1 414 ? 13.278 1.404 3.909 1.00 95.81 414 ILE A O 1
ATOM 3341 N N . ALA A 1 415 ? 14.123 -0.108 2.490 1.00 94.75 415 ALA A N 1
ATOM 3342 C CA . ALA A 1 415 ? 13.040 -1.071 2.683 1.00 94.75 415 ALA A CA 1
ATOM 3343 C C . ALA A 1 415 ? 12.950 -1.560 4.140 1.00 94.75 415 ALA A C 1
ATOM 3345 O O . ALA A 1 415 ? 11.858 -1.737 4.674 1.00 94.75 415 ALA A O 1
ATOM 3346 N N . ALA A 1 416 ? 14.091 -1.762 4.807 1.00 95.88 416 ALA A N 1
ATOM 3347 C CA . ALA A 1 416 ? 14.116 -2.115 6.223 1.00 95.88 416 ALA A CA 1
ATOM 3348 C C . ALA A 1 416 ? 13.594 -0.973 7.109 1.00 95.88 416 ALA A C 1
ATOM 3350 O O . ALA A 1 416 ? 12.884 -1.230 8.077 1.00 95.88 416 ALA A O 1
ATOM 3351 N N . LEU A 1 417 ? 13.924 0.279 6.781 1.00 95.38 417 LEU A N 1
ATOM 3352 C CA . LEU A 1 417 ? 13.404 1.450 7.484 1.00 95.38 417 LEU A CA 1
ATOM 3353 C C . LEU A 1 417 ? 11.904 1.641 7.250 1.00 95.38 417 LEU A C 1
ATOM 3355 O O . LEU A 1 417 ? 11.197 1.915 8.209 1.00 95.38 417 LEU A O 1
ATOM 3359 N N . GLN A 1 418 ? 11.410 1.444 6.027 1.00 91.94 418 GLN A N 1
ATOM 3360 C CA . GLN A 1 418 ? 9.977 1.505 5.719 1.00 91.94 418 GLN A CA 1
ATOM 3361 C C . GLN A 1 418 ? 9.189 0.490 6.546 1.00 91.94 418 GLN A C 1
ATOM 3363 O O . GLN A 1 418 ? 8.264 0.883 7.238 1.00 91.94 418 GLN A O 1
ATOM 3368 N N . ARG A 1 419 ? 9.638 -0.772 6.613 1.00 92.94 419 ARG A N 1
ATOM 3369 C CA . ARG A 1 419 ? 8.996 -1.779 7.479 1.00 92.94 419 ARG A CA 1
ATOM 3370 C C . ARG A 1 419 ? 8.974 -1.366 8.950 1.00 92.94 419 ARG A C 1
ATOM 3372 O O . ARG A 1 419 ? 7.959 -1.529 9.606 1.00 92.94 419 ARG A O 1
ATOM 3379 N N . LYS A 1 420 ? 10.071 -0.796 9.462 1.00 94.25 420 LYS A N 1
ATOM 3380 C CA . LYS A 1 420 ? 10.120 -0.278 10.841 1.00 94.25 420 LYS A CA 1
ATOM 3381 C C . LYS A 1 420 ? 9.181 0.907 11.066 1.00 94.25 420 LYS A C 1
ATOM 3383 O O . LYS A 1 420 ? 8.743 1.114 12.189 1.00 94.25 420 LYS A O 1
ATOM 3388 N N . ILE A 1 421 ? 8.924 1.711 10.035 1.00 89.75 421 ILE A N 1
ATOM 3389 C CA . ILE A 1 421 ? 7.953 2.807 10.098 1.00 89.75 421 ILE A CA 1
ATOM 3390 C C . ILE A 1 421 ? 6.533 2.237 10.094 1.00 89.75 421 ILE A C 1
ATOM 3392 O O . ILE A 1 421 ? 5.729 2.665 10.913 1.00 89.75 421 ILE A O 1
ATOM 3396 N N . ASP A 1 422 ? 6.257 1.244 9.250 1.00 87.44 422 ASP A N 1
ATOM 3397 C CA . ASP A 1 422 ? 4.950 0.580 9.167 1.00 87.44 422 ASP A CA 1
ATOM 3398 C C . ASP A 1 422 ? 4.613 -0.210 10.446 1.00 87.44 422 ASP A C 1
ATOM 3400 O O . ASP A 1 422 ? 3.451 -0.326 10.823 1.00 87.44 422 ASP A O 1
ATOM 3404 N N . GLU A 1 423 ? 5.623 -0.720 11.161 1.00 88.44 423 GLU A N 1
ATOM 3405 C CA . GLU A 1 423 ? 5.456 -1.339 12.485 1.00 88.44 423 GLU A CA 1
ATOM 3406 C C . GLU A 1 423 ? 4.957 -0.352 13.554 1.00 88.44 423 GLU A C 1
ATOM 3408 O O . GLU A 1 423 ? 4.400 -0.780 14.568 1.00 88.44 423 GLU A O 1
ATOM 3413 N N . VAL A 1 424 ? 5.156 0.957 13.367 1.00 88.62 424 VAL A N 1
ATOM 3414 C CA . VAL A 1 424 ? 4.685 1.980 14.304 1.00 88.62 424 VAL A CA 1
ATOM 3415 C C . VAL A 1 424 ? 3.265 2.390 13.911 1.00 88.62 424 VAL A C 1
ATOM 3417 O O . VAL A 1 424 ? 3.089 3.021 12.868 1.00 88.62 424 VAL A O 1
ATOM 3420 N N . PRO A 1 425 ? 2.248 2.124 14.758 1.00 87.56 425 PRO A N 1
ATOM 3421 C CA . PRO A 1 425 ? 0.879 2.489 14.439 1.00 87.56 425 PRO A CA 1
ATOM 3422 C C . PRO A 1 425 ? 0.754 3.985 14.176 1.00 87.56 425 PRO A C 1
ATOM 3424 O O . PRO A 1 425 ? 1.178 4.834 14.970 1.00 87.56 425 PRO A O 1
ATOM 3427 N N . SER A 1 426 ? 0.122 4.307 1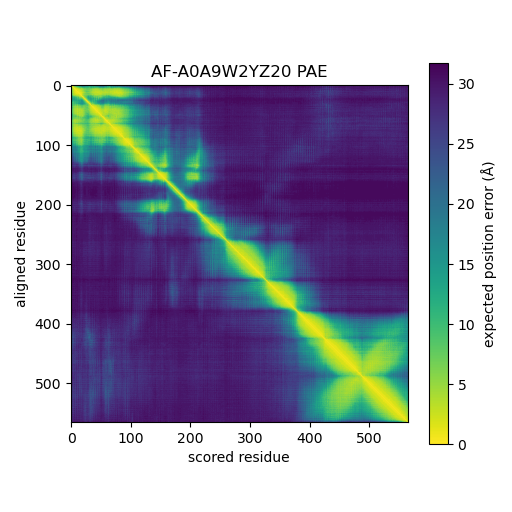3.061 1.00 87.25 426 SER A N 1
ATOM 3428 C CA . SER A 1 426 ? -0.189 5.669 12.674 1.00 87.25 426 SER A CA 1
ATOM 3429 C C . SER A 1 426 ? -1.096 6.340 13.709 1.00 87.25 426 SER A C 1
ATOM 3431 O O . SER A 1 426 ? -1.843 5.712 14.466 1.00 87.25 426 SER A O 1
ATOM 3433 N N . ARG A 1 427 ? -1.111 7.676 13.710 1.00 86.38 427 ARG A N 1
ATOM 3434 C CA . ARG A 1 427 ? -2.015 8.457 14.571 1.00 86.38 427 ARG A CA 1
ATOM 3435 C C . ARG A 1 427 ? -3.492 8.093 14.362 1.00 86.38 427 ARG A C 1
ATOM 3437 O O . ARG A 1 427 ? -4.281 8.192 15.303 1.00 86.38 427 ARG A O 1
ATOM 3444 N N . ALA A 1 428 ? -3.864 7.690 13.147 1.00 86.88 428 ALA A N 1
ATOM 3445 C CA . ALA A 1 428 ? -5.212 7.236 12.833 1.00 86.88 428 ALA A CA 1
ATOM 3446 C C . ALA A 1 428 ? -5.517 5.886 13.499 1.00 86.88 428 ALA A C 1
ATOM 3448 O O . ALA A 1 428 ? -6.540 5.775 14.172 1.00 86.88 428 ALA A O 1
ATOM 3449 N N . GLU A 1 429 ? -4.615 4.906 13.398 1.00 89.75 429 GLU A N 1
ATOM 3450 C CA . GLU A 1 429 ? -4.755 3.594 14.051 1.00 89.75 429 GLU A CA 1
ATOM 3451 C C . GLU A 1 429 ? -4.774 3.718 15.573 1.00 89.75 429 GLU A C 1
ATOM 3453 O O . GLU A 1 429 ? -5.650 3.156 16.223 1.00 89.75 429 GLU A O 1
ATOM 3458 N N . LEU A 1 430 ? -3.901 4.546 16.156 1.00 91.19 430 LEU A N 1
ATOM 3459 C CA . LEU A 1 430 ? -3.944 4.853 17.589 1.00 91.19 430 LEU A CA 1
ATOM 3460 C C . LEU A 1 430 ? -5.295 5.448 18.006 1.00 91.19 430 LEU A C 1
ATOM 3462 O O . LEU A 1 430 ? -5.839 5.083 19.048 1.00 91.19 430 LEU A O 1
ATOM 3466 N N . SER A 1 431 ? -5.872 6.333 17.188 1.00 86.25 431 SER A N 1
ATOM 3467 C CA . SER A 1 431 ? -7.202 6.886 17.457 1.00 86.25 431 SER A CA 1
ATOM 3468 C C . SER A 1 431 ? -8.302 5.827 17.347 1.00 86.25 431 SER A C 1
ATOM 3470 O O . SER A 1 431 ? -9.233 5.835 18.155 1.00 86.25 431 SER A O 1
ATOM 3472 N N . GLN A 1 432 ? -8.194 4.898 16.394 1.00 90.94 432 GLN A N 1
ATOM 3473 C CA . GLN A 1 432 ? -9.112 3.765 16.274 1.00 90.94 432 GLN A CA 1
ATOM 3474 C C . GLN A 1 432 ? -9.007 2.834 17.484 1.00 90.94 432 GLN A C 1
ATOM 3476 O O . GLN A 1 432 ? -10.035 2.519 18.082 1.00 90.94 432 GLN A O 1
ATOM 3481 N N . TYR A 1 433 ? -7.795 2.470 17.914 1.00 92.88 433 TYR A N 1
ATOM 3482 C CA . TYR A 1 433 ? -7.579 1.679 19.127 1.00 92.88 433 TYR A CA 1
ATOM 3483 C C . TYR A 1 433 ? -8.142 2.378 20.358 1.00 92.88 433 TYR A C 1
ATOM 3485 O O . TYR A 1 433 ? -8.853 1.755 21.140 1.00 92.88 433 TYR A O 1
ATOM 3493 N N . GLN A 1 434 ? -7.921 3.685 20.503 1.00 92.00 434 GLN A N 1
ATOM 3494 C CA . GLN A 1 434 ? -8.488 4.454 21.607 1.00 92.00 434 GLN A CA 1
ATOM 3495 C C . GLN A 1 434 ? -10.022 4.394 21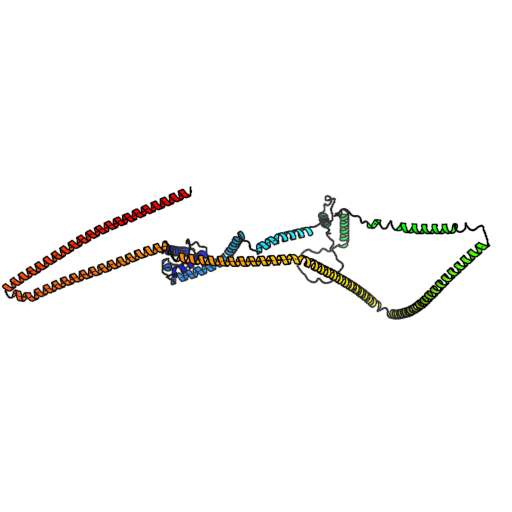.618 1.00 92.00 434 GLN A C 1
ATOM 3497 O O . GLN A 1 434 ? -10.614 4.140 22.666 1.00 92.00 434 GLN A O 1
ATOM 3502 N N . ARG A 1 435 ? -10.679 4.592 20.466 1.00 91.25 435 ARG A N 1
ATOM 3503 C CA . ARG A 1 435 ? -12.143 4.460 20.364 1.00 91.25 435 ARG A CA 1
ATOM 3504 C C . ARG A 1 435 ? -12.592 3.043 20.700 1.00 91.25 435 ARG A C 1
ATOM 3506 O O . ARG A 1 435 ? -13.525 2.880 21.481 1.00 91.25 435 ARG A O 1
ATOM 3513 N N . ARG A 1 436 ? -11.883 2.033 20.192 1.00 94.19 436 ARG A N 1
ATOM 3514 C CA . ARG A 1 436 ? -12.195 0.628 20.451 1.00 94.19 436 ARG A CA 1
ATOM 3515 C C . ARG A 1 436 ? -12.053 0.263 21.926 1.00 94.19 436 ARG A C 1
ATOM 3517 O O . ARG A 1 436 ? -12.887 -0.473 22.445 1.00 94.19 436 ARG A O 1
ATOM 3524 N N . PHE A 1 437 ? -11.054 0.805 22.620 1.00 94.94 437 PHE A N 1
ATOM 3525 C CA . PHE A 1 437 ? -10.920 0.642 24.065 1.00 94.94 437 PHE A CA 1
ATOM 3526 C C . PHE A 1 437 ? -12.074 1.297 24.815 1.00 94.94 437 PHE A C 1
ATOM 3528 O O . PHE A 1 437 ? -12.630 0.672 25.709 1.00 94.94 437 PHE A O 1
ATOM 3535 N N . VAL A 1 438 ? -12.480 2.513 24.442 1.00 94.25 438 VAL A N 1
ATOM 3536 C CA . VAL A 1 438 ? -13.635 3.181 25.068 1.00 94.25 438 VAL A CA 1
ATOM 3537 C C . VAL A 1 438 ? -14.920 2.376 24.854 1.00 94.25 438 VAL A C 1
ATOM 3539 O O . VAL A 1 438 ? -15.677 2.173 25.799 1.00 94.25 438 VAL A O 1
ATOM 3542 N N . GLU A 1 439 ? -15.151 1.860 23.647 1.00 95.44 439 GLU A N 1
ATOM 3543 C CA . GLU A 1 439 ? -16.274 0.959 23.361 1.00 95.44 439 GLU A CA 1
ATOM 3544 C C . GLU A 1 439 ? -16.229 -0.303 24.226 1.00 95.44 439 GLU A C 1
ATOM 3546 O O . GLU A 1 439 ? -17.242 -0.680 24.814 1.00 95.44 439 GLU A O 1
ATOM 3551 N N . LEU A 1 440 ? -15.058 -0.936 24.338 1.00 97.69 440 LEU A N 1
ATOM 3552 C CA . LEU A 1 440 ? -14.877 -2.128 25.160 1.00 97.69 440 LEU A CA 1
ATOM 3553 C C . LEU A 1 440 ? -15.136 -1.826 26.641 1.00 97.69 440 LEU A C 1
ATOM 3555 O O . LEU A 1 440 ? -15.859 -2.572 27.296 1.00 97.69 440 LEU A O 1
ATOM 3559 N N . TYR A 1 441 ? -14.615 -0.714 27.162 1.00 96.62 441 TYR A N 1
ATOM 3560 C CA . TYR A 1 441 ? -14.886 -0.277 28.531 1.00 96.62 441 TYR A CA 1
ATOM 3561 C C . TYR A 1 441 ? -16.375 -0.015 28.759 1.00 96.62 441 TYR A C 1
ATOM 3563 O O . TYR A 1 441 ? -16.904 -0.420 29.792 1.00 96.62 441 TYR A O 1
ATOM 3571 N N . ASN A 1 442 ? -17.073 0.580 27.789 1.00 94.62 442 ASN A N 1
ATOM 3572 C CA . ASN A 1 442 ? -18.518 0.786 27.871 1.00 94.62 442 ASN A CA 1
ATOM 3573 C C . ASN A 1 442 ? -19.287 -0.544 27.881 1.00 94.62 442 ASN A C 1
ATOM 3575 O O . ASN A 1 442 ? -20.230 -0.695 28.655 1.00 94.62 442 ASN A O 1
ATOM 3579 N N . GLN A 1 443 ? -18.874 -1.527 27.075 1.00 96.12 443 GLN A N 1
ATOM 3580 C CA . GLN A 1 443 ? -19.478 -2.865 27.083 1.00 96.12 443 GLN A CA 1
ATOM 3581 C C . GLN A 1 443 ? -19.251 -3.582 28.416 1.00 96.12 443 GLN A C 1
ATOM 3583 O O . GLN A 1 443 ? -20.197 -4.114 28.996 1.00 96.12 443 GLN A O 1
ATOM 3588 N N . VAL A 1 444 ? -18.020 -3.558 28.934 1.00 97.50 444 VAL A N 1
ATOM 3589 C CA . VAL A 1 444 ? -17.687 -4.135 30.244 1.00 97.50 444 VAL A CA 1
ATOM 3590 C C . VAL A 1 444 ? -18.484 -3.444 31.352 1.00 97.50 444 VAL A C 1
ATOM 3592 O O . VAL A 1 444 ? -19.061 -4.124 32.198 1.00 97.50 444 VAL A O 1
ATOM 3595 N N . ALA A 1 445 ? -18.590 -2.113 31.325 1.00 95.31 445 ALA A N 1
ATOM 3596 C CA . ALA A 1 445 ? -19.380 -1.352 32.290 1.00 95.31 445 ALA A CA 1
ATOM 3597 C C . ALA A 1 445 ? -20.875 -1.704 32.215 1.00 95.31 445 ALA A C 1
ATOM 3599 O O . ALA A 1 445 ? -21.496 -1.944 33.248 1.00 95.31 445 ALA A O 1
ATOM 3600 N N . SER A 1 446 ? -21.444 -1.810 31.011 1.00 94.38 446 SER A N 1
ATOM 3601 C CA . 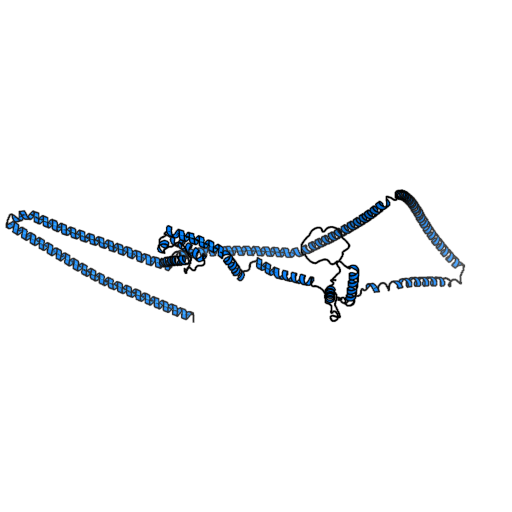SER A 1 446 ? -22.837 -2.227 30.805 1.00 94.38 446 SER A CA 1
ATOM 3602 C C . SER A 1 446 ? -23.093 -3.634 31.350 1.00 94.38 446 SER A C 1
ATOM 3604 O O . SER A 1 446 ? -24.033 -3.824 32.121 1.00 94.38 446 SER A O 1
ATOM 3606 N N . LYS A 1 447 ? -22.214 -4.600 31.054 1.00 96.00 447 LYS A N 1
ATOM 3607 C CA . LYS A 1 447 ? -22.317 -5.966 31.591 1.00 96.00 447 LYS A CA 1
ATOM 3608 C C . LYS A 1 447 ? -22.146 -6.013 33.106 1.00 96.00 447 LYS A C 1
ATOM 3610 O O . LYS A 1 447 ? -22.827 -6.785 33.781 1.00 96.00 447 LYS A O 1
ATOM 3615 N N . HIS A 1 448 ? -21.277 -5.173 33.660 1.00 95.38 448 HIS A N 1
ATOM 3616 C CA . HIS A 1 448 ? -21.111 -5.053 35.104 1.00 95.38 448 HIS A CA 1
ATOM 3617 C C . HIS A 1 448 ? -22.375 -4.495 35.777 1.00 95.38 448 HIS A C 1
ATOM 3619 O O . HIS A 1 448 ? -22.791 -5.010 36.816 1.00 95.38 448 HIS A O 1
ATOM 3625 N N . ILE A 1 449 ? -23.028 -3.500 35.167 1.00 94.81 449 ILE A N 1
ATOM 3626 C CA . ILE A 1 449 ? -24.311 -2.960 35.639 1.00 94.81 449 ILE A CA 1
ATOM 3627 C C . ILE A 1 449 ? -25.401 -4.036 35.595 1.00 94.81 449 ILE A C 1
ATOM 3629 O O . ILE A 1 449 ? -26.067 -4.237 36.608 1.00 94.81 449 ILE A O 1
ATOM 3633 N N . GLU A 1 450 ? -25.552 -4.757 34.480 1.00 95.12 450 GLU A N 1
ATOM 3634 C CA . GLU A 1 450 ? -26.507 -5.874 34.360 1.00 95.12 450 GLU A CA 1
ATOM 3635 C C . GLU A 1 450 ? -26.263 -6.928 35.447 1.00 95.12 450 GLU A C 1
ATOM 3637 O O . GLU A 1 450 ? -27.173 -7.312 36.178 1.00 95.12 450 GLU A O 1
ATOM 3642 N N . THR A 1 451 ? -25.006 -7.340 35.626 1.00 95.94 451 THR A N 1
ATOM 3643 C CA . THR A 1 451 ? -24.616 -8.308 36.660 1.00 95.94 451 THR A CA 1
ATOM 3644 C C . THR A 1 451 ? -25.008 -7.815 38.053 1.00 95.94 451 THR A C 1
ATOM 3646 O O . THR A 1 451 ? -25.604 -8.554 38.836 1.00 95.94 451 THR A O 1
ATOM 3649 N N . LYS A 1 452 ? -24.738 -6.543 38.364 1.00 96.06 452 LYS A N 1
ATOM 3650 C CA . LYS A 1 452 ? -25.112 -5.936 39.648 1.00 96.06 452 LYS A CA 1
ATOM 3651 C C . LYS A 1 452 ? -26.630 -5.877 39.838 1.00 96.06 452 LYS A C 1
ATOM 3653 O O . LYS A 1 452 ? -27.105 -6.108 40.951 1.00 96.06 452 LYS A O 1
ATOM 3658 N N . GLN A 1 453 ? -27.392 -5.593 38.783 1.00 93.88 453 GLN A N 1
ATOM 3659 C CA . GLN A 1 453 ? -28.857 -5.635 38.813 1.00 93.88 453 GLN A CA 1
ATOM 3660 C C . GLN A 1 453 ? -29.367 -7.046 39.118 1.00 93.88 453 GLN A C 1
ATOM 3662 O O . GLN A 1 453 ? -30.207 -7.188 40.003 1.00 93.88 453 GLN A O 1
ATOM 3667 N N . PHE A 1 454 ? -28.816 -8.083 38.478 1.00 95.25 454 PHE A N 1
ATOM 3668 C CA . PHE A 1 454 ? -29.178 -9.473 38.769 1.00 95.25 454 PHE A CA 1
ATOM 3669 C C . PHE A 1 454 ? -28.862 -9.868 40.211 1.00 95.25 454 PHE A C 1
ATOM 3671 O O . PHE A 1 454 ? -29.723 -10.432 40.880 1.00 95.25 454 PHE A O 1
ATOM 3678 N N . PHE A 1 455 ? -27.682 -9.515 40.729 1.00 96.69 455 PHE A N 1
ATOM 3679 C CA . PHE A 1 455 ? -27.352 -9.760 42.137 1.00 96.69 455 PHE A CA 1
ATOM 3680 C C . PHE A 1 455 ? -28.282 -9.016 43.095 1.00 96.69 455 PHE A C 1
ATOM 3682 O O . PHE A 1 455 ? -28.669 -9.556 44.127 1.00 96.69 455 PHE A O 1
ATOM 3689 N N . THR A 1 456 ? -28.667 -7.786 42.756 1.00 93.62 456 THR A N 1
ATOM 3690 C CA . THR A 1 456 ? -29.578 -6.994 43.590 1.00 93.62 456 THR A CA 1
ATOM 3691 C C . THR A 1 456 ? -30.962 -7.632 43.596 1.00 93.62 456 THR A C 1
ATOM 3693 O O . THR A 1 456 ? -31.510 -7.862 44.668 1.00 93.62 456 THR A O 1
ATOM 3696 N N . LEU A 1 457 ? -31.490 -7.993 42.422 1.00 95.06 457 LEU A N 1
ATOM 3697 C CA . LEU A 1 457 ? -32.760 -8.702 42.290 1.00 95.06 457 LEU A CA 1
ATOM 3698 C C . LEU A 1 457 ? -32.742 -10.017 43.072 1.00 95.06 457 LEU A C 1
ATOM 3700 O O . LEU A 1 457 ? -33.643 -10.257 43.870 1.00 95.06 457 LEU A O 1
ATOM 3704 N N . TYR A 1 458 ? -31.696 -10.824 42.899 1.00 96.44 458 TYR A N 1
ATOM 3705 C CA . TYR A 1 458 ? -31.518 -12.076 43.627 1.00 96.44 458 TYR A CA 1
ATOM 3706 C C . TYR A 1 458 ? -31.531 -11.856 45.143 1.00 96.44 458 TYR A C 1
ATOM 3708 O O . TYR A 1 458 ? -32.306 -12.503 45.837 1.00 96.44 458 TYR A O 1
ATOM 3716 N N . ASN A 1 459 ? -30.757 -10.893 45.652 1.00 95.00 459 ASN A N 1
ATOM 3717 C CA . ASN A 1 459 ? -30.728 -10.585 47.082 1.00 95.00 459 ASN A CA 1
ATOM 3718 C C . ASN A 1 459 ? -32.094 -10.104 47.589 1.00 95.00 459 ASN A C 1
ATOM 3720 O O . ASN A 1 459 ? -32.530 -10.535 48.648 1.00 95.00 459 ASN A O 1
ATOM 3724 N N . THR A 1 460 ? -32.810 -9.269 46.825 1.00 91.50 460 THR A N 1
ATOM 3725 C CA . THR A 1 460 ? -34.163 -8.843 47.216 1.00 91.50 460 THR A CA 1
ATOM 3726 C C . THR A 1 460 ? -35.162 -10.000 47.225 1.00 91.50 460 THR A C 1
ATOM 3728 O O . THR A 1 460 ? -35.984 -10.093 48.134 1.00 91.50 460 THR A O 1
ATOM 3731 N N . LEU A 1 461 ? -35.088 -10.909 46.250 1.00 94.88 461 LEU A N 1
ATOM 3732 C CA . LEU A 1 461 ? -35.943 -12.093 46.196 1.00 94.88 461 LEU A CA 1
ATOM 3733 C C . LEU A 1 461 ? -35.619 -13.058 47.339 1.00 94.88 461 LEU A C 1
ATOM 3735 O O . LEU A 1 461 ? -36.537 -13.554 47.985 1.00 94.88 461 LEU A O 1
ATOM 3739 N N . GLU A 1 462 ? -34.342 -13.275 47.645 1.00 96.06 462 GLU A N 1
ATOM 3740 C CA . GLU A 1 462 ? -33.945 -14.112 48.775 1.00 96.06 462 GLU A CA 1
ATOM 3741 C C . GLU A 1 462 ? -34.389 -13.482 50.102 1.00 96.06 462 GLU A C 1
ATOM 3743 O O . GLU A 1 462 ? -35.008 -14.164 50.915 1.00 96.06 462 GLU A O 1
ATOM 3748 N N . ASP A 1 463 ? -34.203 -12.171 50.290 1.00 90.88 463 ASP A N 1
ATOM 3749 C CA . ASP A 1 463 ? -34.694 -11.454 51.470 1.00 90.88 463 ASP A CA 1
ATOM 3750 C C . ASP A 1 463 ? -36.215 -11.600 51.611 1.00 90.88 463 ASP A C 1
ATOM 3752 O O . ASP A 1 463 ? -36.695 -12.001 52.673 1.00 90.88 463 ASP A O 1
ATOM 3756 N N . THR A 1 464 ? -36.989 -11.345 50.549 1.00 92.06 464 THR A N 1
ATOM 3757 C CA . THR A 1 464 ? -38.458 -11.504 50.579 1.00 92.06 464 THR A CA 1
ATOM 3758 C C . THR A 1 464 ? -38.870 -12.937 50.895 1.00 92.06 464 THR A C 1
ATOM 3760 O O . THR A 1 464 ? -39.716 -13.142 51.763 1.00 92.06 464 THR A O 1
ATOM 3763 N N . LYS A 1 465 ? -38.223 -13.934 50.288 1.00 94.88 465 LYS A N 1
ATOM 3764 C CA . LYS A 1 465 ? -38.427 -15.349 50.605 1.00 94.88 465 LYS A CA 1
ATOM 3765 C C . LYS A 1 465 ? -38.110 -15.647 52.070 1.00 94.88 465 LYS A C 1
ATOM 3767 O O . LYS A 1 465 ? -38.869 -16.369 52.712 1.00 94.88 465 LYS A O 1
ATOM 3772 N N . THR A 1 466 ? -37.039 -15.085 52.636 1.00 93.25 466 THR A N 1
ATOM 3773 C CA . THR A 1 466 ? -36.731 -15.277 54.062 1.00 93.25 466 THR A CA 1
ATOM 3774 C C . THR A 1 466 ? -37.793 -14.657 54.971 1.00 93.25 466 THR A C 1
ATOM 3776 O O . THR A 1 466 ? -38.131 -15.258 55.990 1.00 93.25 466 THR A O 1
ATOM 3779 N N . TYR A 1 467 ? -38.352 -13.493 54.618 1.00 89.19 467 TYR A N 1
ATOM 3780 C CA . TYR A 1 467 ? -39.439 -12.869 55.379 1.00 89.19 467 TYR A CA 1
ATOM 3781 C C . TYR A 1 467 ? -40.747 -13.653 55.263 1.00 89.19 467 TYR A C 1
ATOM 3783 O O . TYR A 1 467 ? -41.377 -13.897 56.287 1.00 89.19 467 TYR A O 1
ATOM 3791 N N . LEU A 1 468 ? -41.103 -14.124 54.066 1.00 93.44 468 LEU A N 1
ATOM 3792 C CA . LEU A 1 468 ? -42.269 -14.987 53.855 1.00 93.44 468 LEU A CA 1
ATOM 3793 C C . LEU A 1 468 ? -42.132 -16.310 54.617 1.00 93.44 468 LEU A C 1
ATOM 3795 O O . LEU A 1 468 ? -43.069 -16.740 55.277 1.00 93.44 468 LEU A O 1
ATOM 3799 N N . ASN A 1 469 ? -40.948 -16.930 54.614 1.00 94.75 469 ASN A N 1
ATOM 3800 C CA . ASN A 1 469 ? -40.698 -18.133 55.410 1.00 94.75 469 ASN A CA 1
ATOM 3801 C C . ASN A 1 469 ? -40.848 -17.870 56.914 1.00 94.75 469 ASN A C 1
ATOM 3803 O O . ASN A 1 469 ? -41.413 -18.704 57.618 1.00 94.75 469 ASN A O 1
ATOM 3807 N N . LYS A 1 470 ? -40.378 -16.719 57.414 1.00 90.25 470 LYS A N 1
ATOM 3808 C CA . LYS A 1 470 ? -40.600 -16.318 58.812 1.00 90.25 470 LYS A CA 1
ATOM 3809 C C . LYS A 1 470 ? -42.083 -16.113 59.106 1.00 90.25 470 LYS A C 1
ATOM 3811 O O . LYS A 1 470 ? -42.533 -16.530 60.163 1.00 90.25 470 LYS A O 1
ATOM 3816 N N . GLU A 1 471 ? -42.837 -15.508 58.192 1.00 89.19 471 GLU A N 1
ATOM 3817 C CA . GLU A 1 471 ? -44.284 -15.322 58.333 1.00 89.19 471 GLU A CA 1
ATOM 3818 C C . GLU A 1 471 ? -45.020 -16.664 58.382 1.00 89.19 471 GLU A C 1
ATOM 3820 O O . GLU A 1 471 ? -45.804 -16.891 59.297 1.00 89.19 471 GLU A O 1
ATOM 3825 N N . VAL A 1 472 ? -44.691 -17.598 57.485 1.00 93.12 472 VAL A N 1
ATOM 3826 C CA . VAL A 1 472 ? -45.237 -18.965 57.498 1.00 93.12 472 VAL A CA 1
ATOM 3827 C C . VAL A 1 472 ? -44.888 -19.691 58.798 1.00 93.12 472 VAL A C 1
ATOM 3829 O O . VAL A 1 472 ? -45.762 -20.291 59.415 1.00 93.12 472 VAL A O 1
ATOM 3832 N N . GLN A 1 473 ? -43.636 -19.616 59.261 1.00 92.00 473 GLN A N 1
ATOM 3833 C CA . GLN A 1 473 ? -43.229 -20.207 60.544 1.00 92.00 473 GLN A CA 1
ATOM 3834 C C . GLN A 1 473 ? -43.999 -19.608 61.725 1.00 92.00 473 GLN A C 1
ATOM 3836 O O . GLN A 1 473 ? -44.384 -20.329 62.646 1.00 92.00 473 GLN A O 1
ATOM 3841 N N . LEU A 1 474 ? -44.237 -18.298 61.696 1.00 88.56 474 LEU A N 1
ATOM 3842 C CA . LEU A 1 474 ? -44.969 -17.589 62.735 1.00 88.56 474 LEU A CA 1
ATOM 3843 C C . LEU A 1 474 ? -46.449 -17.988 62.721 1.00 88.56 474 LEU A C 1
ATOM 3845 O O . LEU A 1 474 ? -46.988 -18.319 63.769 1.00 88.56 474 LEU A O 1
ATOM 3849 N N . LEU A 1 475 ? -47.074 -18.065 61.544 1.00 89.31 475 LEU A N 1
ATOM 3850 C CA . LEU A 1 475 ? -48.444 -18.556 61.370 1.00 89.31 475 LEU A CA 1
ATOM 3851 C C . LEU A 1 475 ? -48.602 -20.017 61.811 1.00 89.31 475 LEU A C 1
ATOM 3853 O O . LEU A 1 475 ? -49.574 -20.329 62.495 1.00 89.31 475 LEU A O 1
ATOM 3857 N N . ASN A 1 476 ? -47.642 -20.889 61.494 1.00 91.94 476 ASN A N 1
ATOM 3858 C CA . ASN A 1 476 ? -47.651 -22.281 61.955 1.00 91.94 476 ASN A CA 1
ATOM 3859 C C . ASN A 1 476 ? -47.543 -22.360 63.484 1.00 91.94 476 ASN A C 1
ATOM 3861 O O . ASN A 1 476 ? -48.355 -23.021 64.117 1.00 91.94 476 ASN A O 1
ATOM 3865 N N . SER A 1 477 ? -46.622 -21.604 64.096 1.00 88.81 477 SER A N 1
ATOM 3866 C CA . SER A 1 477 ? -46.497 -21.533 65.561 1.00 88.81 477 SER A CA 1
ATOM 3867 C C . SER A 1 477 ? -47.778 -21.027 66.231 1.00 88.81 477 SER A C 1
ATOM 3869 O O . SER A 1 477 ? -48.177 -21.520 67.286 1.00 88.81 477 SER A O 1
ATOM 3871 N N . ILE A 1 478 ? -48.456 -20.058 65.613 1.00 86.06 478 ILE A N 1
ATOM 3872 C CA . ILE A 1 478 ? -49.756 -19.569 66.078 1.00 86.06 478 ILE A CA 1
ATOM 3873 C C . ILE A 1 478 ? -50.803 -20.673 65.990 1.00 86.06 478 ILE A C 1
ATOM 3875 O O . ILE A 1 478 ? -51.531 -20.880 66.957 1.00 86.06 478 ILE A O 1
ATOM 3879 N N . HIS A 1 479 ? -50.886 -21.357 64.848 1.00 87.44 479 HIS A N 1
ATOM 3880 C CA . HIS A 1 479 ? -51.867 -22.405 64.595 1.00 87.44 479 HIS A CA 1
ATOM 3881 C C . HIS A 1 479 ? -51.713 -23.571 65.578 1.00 87.44 479 HIS A C 1
ATOM 3883 O O . HIS A 1 479 ? -52.684 -23.941 66.237 1.00 87.44 479 HIS A O 1
ATOM 3889 N N . ASP A 1 480 ? -50.486 -24.065 65.747 1.00 88.12 480 ASP A N 1
ATOM 3890 C CA . ASP A 1 480 ? -50.168 -25.201 66.617 1.00 88.12 480 ASP A CA 1
ATOM 3891 C C . ASP A 1 480 ? -50.446 -24.884 68.096 1.00 88.12 480 ASP A C 1
ATOM 3893 O O . ASP A 1 480 ? -50.963 -25.719 68.838 1.00 88.12 480 ASP A O 1
ATOM 3897 N N . ASN A 1 481 ? -50.156 -23.653 68.535 1.00 86.56 481 ASN A N 1
ATOM 3898 C CA . ASN A 1 481 ? -50.364 -23.235 69.924 1.00 86.56 481 ASN A CA 1
ATOM 3899 C C . ASN A 1 481 ? -51.793 -22.748 70.220 1.00 86.56 481 ASN A C 1
ATOM 3901 O O . ASN A 1 481 ? -52.156 -22.599 71.389 1.00 86.56 481 ASN A O 1
ATOM 3905 N N . PHE A 1 482 ? -52.620 -22.496 69.199 1.00 86.38 482 PHE A N 1
ATOM 3906 C CA . PHE A 1 482 ? -53.944 -21.891 69.368 1.00 86.38 482 PHE A CA 1
ATOM 3907 C C . PHE A 1 482 ? -54.881 -22.761 70.211 1.00 86.38 482 PHE A C 1
ATOM 3909 O O . PHE A 1 482 ? -55.544 -22.270 71.128 1.00 86.38 482 PHE A O 1
ATOM 3916 N N . GLN A 1 483 ? -54.922 -24.065 69.928 1.00 86.62 483 GLN A N 1
ATOM 3917 C CA . GLN A 1 483 ? -55.829 -24.995 70.603 1.00 86.62 483 GLN A CA 1
ATOM 3918 C C . GLN A 1 483 ? -55.469 -25.148 72.090 1.00 86.62 483 GLN A C 1
ATOM 3920 O O . GLN A 1 483 ? -56.342 -25.122 72.958 1.00 86.62 483 GLN A O 1
ATOM 3925 N N . THR A 1 484 ? -54.173 -25.214 72.397 1.00 84.50 484 THR A N 1
ATOM 3926 C CA . THR A 1 484 ? -53.625 -25.282 73.758 1.00 84.50 484 THR A CA 1
ATOM 3927 C C . THR A 1 484 ? -53.832 -23.978 74.523 1.00 84.50 484 THR A C 1
ATOM 3929 O O . THR A 1 484 ? -54.220 -24.006 75.692 1.00 84.50 484 THR A O 1
ATOM 3932 N N . ALA A 1 485 ? -53.637 -22.829 73.871 1.00 83.81 485 ALA A N 1
ATOM 3933 C CA . ALA A 1 485 ? -53.849 -21.514 74.471 1.00 83.81 485 ALA A CA 1
ATOM 3934 C C . ALA A 1 485 ? -55.325 -21.252 74.809 1.00 83.81 485 ALA A C 1
ATOM 3936 O O . ALA A 1 485 ? -55.621 -20.648 75.838 1.00 83.81 485 ALA A O 1
ATOM 3937 N N . MET A 1 486 ? -56.258 -21.748 73.990 1.00 85.44 486 MET A N 1
ATOM 3938 C CA . MET A 1 486 ? -57.699 -21.576 74.214 1.00 85.44 486 MET A CA 1
ATOM 3939 C C . MET A 1 486 ? -58.294 -22.533 75.259 1.00 85.44 486 MET A C 1
ATOM 3941 O O . MET A 1 486 ? -59.441 -22.346 75.657 1.00 85.44 486 MET A O 1
ATOM 3945 N N . SER A 1 487 ? -57.529 -23.516 75.751 1.00 88.31 487 SER A N 1
ATOM 3946 C CA . SER A 1 487 ? -57.995 -24.484 76.760 1.00 88.31 487 SER A CA 1
ATOM 3947 C C . SER A 1 487 ? -58.226 -23.890 78.160 1.00 88.31 487 SER A C 1
ATOM 3949 O O . SER A 1 487 ? -58.994 -24.447 78.942 1.00 88.31 487 SER A O 1
ATOM 3951 N N . SER A 1 488 ? -57.580 -22.766 78.497 1.00 89.75 488 SER A N 1
ATOM 3952 C CA . SER A 1 488 ? -57.664 -22.130 79.819 1.00 89.75 488 SER A CA 1
ATOM 3953 C C . SER A 1 488 ? -57.570 -20.604 79.712 1.00 89.75 488 SER A C 1
ATOM 3955 O O . SER A 1 488 ? -56.760 -20.100 78.930 1.00 89.75 488 SER A O 1
ATOM 3957 N N . PRO A 1 489 ? -58.332 -19.838 80.518 1.00 88.19 489 PRO A N 1
ATOM 3958 C CA . PRO A 1 489 ? -58.281 -18.376 80.502 1.00 88.19 489 PRO A CA 1
ATOM 3959 C C . PRO A 1 489 ? -56.894 -17.814 80.859 1.00 88.19 489 PRO A C 1
ATOM 3961 O O . PRO A 1 489 ? -56.480 -16.819 80.270 1.00 88.19 489 PRO A O 1
ATOM 3964 N N . ALA A 1 490 ? -56.138 -18.476 81.743 1.00 87.12 490 ALA A N 1
ATOM 3965 C CA . ALA A 1 490 ? -54.773 -18.063 82.083 1.00 87.12 490 ALA A CA 1
ATOM 3966 C C . ALA A 1 490 ? -53.795 -18.269 80.908 1.00 87.12 490 ALA A C 1
ATOM 3968 O O . ALA A 1 490 ? -52.976 -17.399 80.610 1.00 87.12 490 ALA A O 1
ATOM 3969 N N . ASN A 1 491 ? -53.925 -19.390 80.188 1.00 86.12 491 ASN A N 1
ATOM 3970 C CA . ASN A 1 491 ? -53.116 -19.682 79.000 1.00 86.12 491 ASN A CA 1
ATOM 3971 C C . ASN A 1 491 ? -53.446 -18.724 77.848 1.00 86.12 491 ASN A C 1
ATOM 3973 O O . ASN A 1 491 ? -52.551 -18.302 77.117 1.00 86.12 491 ASN A O 1
ATOM 3977 N N . LYS A 1 492 ? -54.716 -18.322 77.730 1.00 86.56 492 LYS A N 1
ATOM 3978 C CA . LYS A 1 492 ? -55.166 -17.328 76.755 1.00 86.56 492 LYS A CA 1
ATOM 3979 C C . LYS A 1 492 ? -54.531 -15.957 76.998 1.00 86.56 492 LYS A C 1
ATOM 3981 O O . LYS A 1 492 ? -54.084 -15.322 76.048 1.00 86.56 492 LYS A O 1
ATOM 3986 N N . GLU A 1 493 ? -54.453 -15.506 78.250 1.00 88.25 493 GLU A N 1
ATOM 3987 C CA . GLU A 1 493 ? -53.803 -14.231 78.584 1.00 88.25 493 GLU A CA 1
ATOM 3988 C C . GLU A 1 493 ? -52.286 -14.272 78.322 1.00 88.25 493 GLU A C 1
ATOM 3990 O O . GLU A 1 493 ? -51.722 -13.322 77.777 1.00 88.25 493 GLU A O 1
ATOM 3995 N N . ALA A 1 494 ? -51.624 -15.390 78.639 1.00 85.88 494 ALA A N 1
ATOM 3996 C CA . ALA A 1 494 ? -50.203 -15.582 78.346 1.00 85.88 494 ALA A CA 1
ATOM 3997 C C . ALA A 1 494 ? -49.910 -15.569 76.833 1.00 85.88 494 ALA A C 1
ATOM 3999 O O . ALA A 1 494 ? -48.953 -14.931 76.394 1.00 85.88 494 ALA A O 1
ATOM 4000 N N . PHE A 1 495 ? -50.759 -16.216 76.032 1.00 87.44 495 PHE A N 1
ATOM 4001 C CA . PHE A 1 495 ? -50.662 -16.223 74.572 1.00 87.44 495 PHE A CA 1
ATOM 4002 C C . PHE A 1 495 ? -50.840 -14.822 73.971 1.00 87.44 495 PHE A C 1
ATOM 4004 O O . PHE A 1 495 ? -50.066 -14.425 73.103 1.00 87.44 495 PHE A O 1
ATOM 4011 N N . LEU A 1 496 ? -51.796 -14.031 74.473 1.00 86.81 496 LEU A N 1
ATOM 4012 C CA . LEU A 1 496 ? -51.980 -12.641 74.037 1.00 86.81 496 LEU A CA 1
ATOM 4013 C C . LEU A 1 496 ? -50.752 -11.770 74.342 1.00 86.81 496 LEU A C 1
ATOM 4015 O O . LEU A 1 496 ? -50.303 -11.033 73.467 1.00 86.81 496 LEU A O 1
ATOM 4019 N N . LYS A 1 497 ? -50.145 -11.914 75.529 1.00 88.38 497 LYS A N 1
ATOM 4020 C CA . LYS A 1 497 ? -48.897 -11.204 75.874 1.00 88.38 497 LYS A CA 1
ATOM 4021 C C . LYS A 1 497 ? -47.734 -11.591 74.957 1.00 88.38 497 LYS A C 1
ATOM 4023 O O . LYS A 1 497 ? -46.959 -10.728 74.551 1.00 88.38 497 LYS A O 1
ATOM 4028 N N . GLN A 1 498 ? -47.613 -12.869 74.590 1.00 87.06 498 GLN A N 1
ATOM 4029 C CA . GLN A 1 498 ? -46.604 -13.320 73.622 1.00 87.06 498 GLN A CA 1
ATOM 4030 C C . GLN A 1 498 ? -46.846 -12.728 72.226 1.00 87.06 498 GLN A C 1
ATOM 4032 O O . GLN A 1 498 ? -45.903 -12.308 71.558 1.00 87.06 498 GLN A O 1
ATOM 4037 N N . PHE A 1 499 ? -48.105 -12.631 71.797 1.00 85.62 499 PHE A N 1
ATOM 4038 C CA . PHE A 1 499 ? -48.474 -11.981 70.541 1.00 85.62 499 PHE A CA 1
ATOM 4039 C C . PHE A 1 499 ? -48.116 -10.500 70.507 1.00 85.62 499 PHE A C 1
ATOM 4041 O O . PHE A 1 499 ? -47.554 -10.027 69.518 1.00 85.62 499 PHE A O 1
ATOM 4048 N N . GLU A 1 500 ? -48.410 -9.770 71.581 1.00 90.00 500 GLU A N 1
ATOM 4049 C CA . GLU A 1 500 ? -48.037 -8.361 71.704 1.00 90.00 500 GLU A CA 1
ATOM 4050 C C . GLU A 1 500 ? -46.518 -8.184 71.599 1.00 90.00 500 GLU A C 1
ATOM 4052 O O . GLU A 1 500 ? -46.055 -7.341 70.828 1.00 90.00 500 GLU A O 1
ATOM 4057 N N . GLN A 1 501 ? -45.739 -9.046 72.264 1.00 90.00 501 GLN A N 1
ATOM 4058 C CA . GLN A 1 501 ? -44.276 -9.048 72.159 1.00 90.00 501 GLN A CA 1
ATOM 4059 C C . GLN A 1 501 ? -43.784 -9.329 70.732 1.00 90.00 501 GLN A C 1
ATOM 4061 O O . GLN A 1 501 ? -42.861 -8.665 70.255 1.00 90.00 501 GLN A O 1
ATOM 4066 N N . ILE A 1 502 ? -44.401 -10.278 70.023 1.00 88.06 502 ILE A N 1
ATOM 4067 C CA . ILE A 1 502 ? -44.069 -10.578 68.624 1.00 88.06 502 ILE A CA 1
ATOM 4068 C C . ILE A 1 502 ? -44.352 -9.365 67.731 1.00 88.06 502 ILE A C 1
ATOM 4070 O O . ILE A 1 502 ? -43.493 -8.961 66.942 1.00 88.06 502 ILE A O 1
ATOM 4074 N N . VAL A 1 503 ? -45.533 -8.755 67.865 1.00 89.12 503 VAL A N 1
ATOM 4075 C CA . VAL A 1 503 ? -45.923 -7.567 67.091 1.00 89.12 503 VAL A CA 1
ATOM 4076 C C . VAL A 1 503 ? -44.969 -6.405 67.366 1.00 89.12 503 VAL A C 1
ATOM 4078 O O . VAL A 1 503 ? -44.562 -5.701 66.438 1.00 89.12 503 VAL A O 1
ATOM 4081 N N . GLU A 1 504 ? -44.569 -6.209 68.619 1.00 92.94 504 GLU A N 1
ATOM 4082 C CA . GLU A 1 504 ? -43.599 -5.184 68.992 1.00 92.94 504 GLU A CA 1
ATOM 4083 C C . GLU A 1 504 ? -42.207 -5.466 68.405 1.00 92.94 504 GLU A C 1
ATOM 4085 O O . GLU A 1 504 ? -41.588 -4.565 67.832 1.00 92.94 504 GLU A O 1
ATOM 4090 N N . GLY A 1 505 ? -41.760 -6.725 68.408 1.00 90.69 505 GLY A N 1
ATOM 4091 C CA . GLY A 1 505 ? -40.537 -7.154 67.726 1.00 90.69 505 GLY A CA 1
ATOM 4092 C C . GLY A 1 505 ? -40.562 -6.879 66.215 1.00 90.69 505 GLY A C 1
ATOM 4093 O O . GLY A 1 505 ? -39.581 -6.379 65.654 1.00 90.69 505 GLY A O 1
ATOM 4094 N N . VAL A 1 506 ? -41.696 -7.120 65.547 1.00 89.25 506 VAL A N 1
ATOM 4095 C CA . VAL A 1 506 ? -41.884 -6.796 64.120 1.00 89.25 506 VAL A CA 1
ATOM 4096 C C . VAL A 1 506 ? -41.821 -5.284 63.881 1.00 89.25 506 VAL A C 1
ATOM 4098 O O . VAL A 1 506 ? -41.124 -4.838 62.964 1.00 89.25 506 VAL A O 1
ATOM 4101 N N . LYS A 1 507 ? -42.474 -4.472 64.726 1.00 92.44 507 LYS A N 1
ATOM 4102 C CA . LYS A 1 507 ? -42.408 -2.999 64.646 1.00 92.44 507 LYS A CA 1
ATOM 4103 C C . LYS A 1 507 ? -40.975 -2.485 64.810 1.00 92.44 507 LYS A C 1
ATOM 4105 O O . LYS A 1 507 ? -40.537 -1.640 64.028 1.00 92.44 507 LYS A O 1
ATOM 4110 N N . GLN A 1 508 ? -40.222 -3.023 65.768 1.00 92.94 508 GLN A N 1
ATOM 4111 C CA . GLN A 1 508 ? -38.817 -2.660 65.971 1.00 92.94 508 GLN A CA 1
ATOM 4112 C C . GLN A 1 508 ? -37.939 -3.049 64.773 1.00 92.94 508 GLN A C 1
ATOM 4114 O O . GLN A 1 508 ? -37.082 -2.268 64.354 1.00 92.94 508 GLN A O 1
ATOM 4119 N N . ASN A 1 509 ? -38.158 -4.228 64.184 1.00 89.00 509 ASN A N 1
ATOM 4120 C CA . ASN A 1 509 ? -37.431 -4.660 62.989 1.00 89.00 509 ASN A CA 1
ATOM 4121 C C . ASN A 1 509 ? -37.718 -3.756 61.783 1.00 89.00 509 ASN A C 1
ATOM 4123 O O . ASN A 1 509 ? -36.782 -3.373 61.077 1.00 89.00 509 ASN A O 1
ATOM 4127 N N . LYS A 1 510 ? -38.976 -3.340 61.594 1.00 90.88 510 LYS A N 1
ATOM 4128 C CA . LYS A 1 510 ? -39.352 -2.359 60.567 1.00 90.88 510 LYS A CA 1
ATOM 4129 C C . LYS A 1 510 ? -38.619 -1.029 60.766 1.00 90.88 510 LYS A C 1
ATOM 4131 O O . LYS A 1 510 ? -38.001 -0.538 59.826 1.00 90.88 510 LYS A O 1
ATOM 4136 N N . ALA A 1 511 ? -38.612 -0.492 61.987 1.00 94.44 511 ALA A N 1
ATOM 4137 C CA . ALA A 1 511 ? -37.920 0.762 62.294 1.00 94.44 511 ALA A CA 1
ATOM 4138 C C . ALA A 1 511 ? -36.405 0.677 62.017 1.00 94.44 511 ALA A C 1
ATOM 4140 O O . ALA A 1 511 ? -35.816 1.593 61.442 1.00 94.44 511 ALA A O 1
ATOM 4141 N N . LYS A 1 512 ? -35.764 -0.452 62.356 1.00 93.12 512 LYS A N 1
ATOM 4142 C CA . LYS A 1 512 ? -34.345 -0.694 62.034 1.00 93.12 512 LYS A CA 1
ATOM 4143 C C . LYS A 1 512 ? -34.096 -0.737 60.522 1.00 93.12 512 LYS A C 1
ATOM 4145 O O . LYS A 1 512 ? -33.101 -0.179 60.061 1.00 93.12 512 LYS A O 1
ATOM 4150 N N . ALA A 1 513 ? -34.978 -1.376 59.752 1.00 88.88 513 ALA A N 1
ATOM 4151 C CA . ALA A 1 513 ? -34.872 -1.430 58.294 1.00 88.88 513 ALA A CA 1
ATOM 4152 C C . ALA A 1 513 ? -35.071 -0.046 57.646 1.00 88.88 513 ALA A C 1
ATOM 4154 O O . ALA A 1 513 ? -34.313 0.331 56.752 1.00 88.88 513 ALA A O 1
ATOM 4155 N N . GLU A 1 514 ? -36.030 0.746 58.134 1.00 93.31 514 GLU A N 1
ATOM 4156 C CA . GLU A 1 514 ? -36.255 2.124 57.680 1.00 93.31 514 GLU A CA 1
ATOM 4157 C C . GLU A 1 514 ? -35.052 3.027 57.963 1.00 93.31 514 GLU A C 1
ATOM 4159 O O . GLU A 1 514 ? -34.633 3.777 57.079 1.00 93.31 514 GLU A O 1
ATOM 4164 N N . LYS A 1 515 ? -34.437 2.905 59.145 1.00 95.12 515 LYS A N 1
ATOM 4165 C CA . LYS A 1 515 ? -33.218 3.650 59.481 1.00 95.12 515 LYS A CA 1
ATOM 4166 C C . LYS A 1 515 ? -32.066 3.314 58.528 1.00 95.12 515 LYS A C 1
ATOM 4168 O O . LYS A 1 515 ? -31.466 4.221 57.957 1.00 95.12 515 LYS A O 1
ATOM 4173 N N . LYS A 1 516 ? -31.811 2.023 58.274 1.00 91.88 516 LYS A N 1
ATOM 4174 C CA . LYS A 1 516 ? -30.784 1.590 57.305 1.00 91.88 516 LYS A CA 1
ATOM 4175 C C . LYS A 1 516 ? -31.054 2.132 55.899 1.00 91.88 516 LYS A C 1
ATOM 4177 O O . LYS A 1 516 ? -30.138 2.593 55.227 1.00 91.88 516 LYS A O 1
ATOM 4182 N N . LYS A 1 517 ? -32.318 2.133 55.461 1.00 91.94 517 LYS A N 1
ATOM 4183 C CA . LYS A 1 517 ? -32.719 2.717 54.172 1.00 91.94 517 LYS A CA 1
ATOM 4184 C C . LYS A 1 517 ? -32.404 4.214 54.100 1.00 91.94 517 LYS A C 1
ATOM 4186 O O . LYS A 1 517 ? -31.959 4.685 53.056 1.00 91.94 517 LYS A O 1
ATOM 4191 N N . GLN A 1 518 ? -32.649 4.967 55.172 1.00 94.38 518 GLN A N 1
ATOM 4192 C CA . GLN A 1 518 ? -32.330 6.397 55.220 1.00 94.38 518 GLN A CA 1
ATOM 4193 C C . GLN A 1 518 ? -30.818 6.647 55.164 1.00 94.38 518 GLN A C 1
ATOM 4195 O O . GLN A 1 518 ? -30.383 7.516 54.412 1.00 94.38 518 GLN A O 1
ATOM 4200 N N . GLU A 1 519 ? -30.020 5.864 55.894 1.00 94.88 519 GLU A N 1
ATOM 4201 C CA . GLU A 1 519 ? -28.553 5.951 55.869 1.00 94.88 519 GLU A CA 1
ATOM 4202 C C . GLU A 1 519 ? -27.986 5.689 54.465 1.00 94.88 519 GLU A C 1
ATOM 4204 O O . GLU A 1 519 ? -27.181 6.477 53.968 1.00 94.88 519 GLU A O 1
ATOM 4209 N N . GLU A 1 520 ? -28.449 4.640 53.779 1.00 91.50 520 GLU A N 1
ATOM 4210 C CA . GLU A 1 520 ? -28.020 4.345 52.404 1.00 91.50 520 GLU A CA 1
ATOM 4211 C C . GLU A 1 520 ? -28.507 5.394 51.394 1.00 91.50 520 GLU A C 1
ATOM 4213 O O . GLU A 1 520 ? -27.787 5.728 50.452 1.00 91.50 520 GLU A O 1
ATOM 4218 N N . LYS A 1 521 ? -29.692 5.983 51.605 1.00 94.94 521 LYS A N 1
ATOM 4219 C CA . LYS A 1 521 ? -30.171 7.101 50.782 1.00 94.94 521 LYS A CA 1
ATOM 4220 C C . LYS A 1 521 ? -29.259 8.323 50.921 1.00 94.94 521 LYS A C 1
ATOM 4222 O O . LYS A 1 521 ? -28.870 8.889 49.907 1.00 94.94 521 LYS A O 1
ATOM 4227 N N . MET A 1 522 ? -28.871 8.684 52.146 1.00 94.88 522 MET A N 1
ATOM 4228 C CA . MET A 1 522 ? -27.949 9.802 52.378 1.00 94.88 522 MET A CA 1
ATOM 4229 C C . MET A 1 522 ? -26.583 9.559 51.728 1.00 94.88 522 MET A C 1
ATOM 4231 O O . MET A 1 522 ? -26.059 10.454 51.072 1.00 94.88 522 MET A O 1
ATOM 4235 N N . LYS A 1 523 ? -26.027 8.345 51.837 1.00 94.62 523 LYS A N 1
ATOM 4236 C CA . LYS A 1 523 ? -24.766 7.992 51.158 1.00 94.62 523 LYS A CA 1
ATOM 4237 C C . LYS A 1 523 ? -24.883 8.072 49.637 1.00 94.62 523 LYS A C 1
ATOM 4239 O O . LYS A 1 523 ? -23.972 8.563 48.978 1.00 94.62 523 LYS A O 1
ATOM 4244 N N . ARG A 1 524 ? -25.994 7.594 49.069 1.00 93.38 524 ARG A N 1
ATOM 4245 C CA . ARG A 1 524 ? -26.262 7.692 47.628 1.00 93.38 524 ARG A CA 1
ATOM 4246 C C . ARG A 1 524 ? -26.290 9.148 47.175 1.00 93.38 524 ARG A C 1
ATOM 4248 O O . ARG A 1 524 ? -25.685 9.460 46.157 1.00 93.38 524 ARG A O 1
ATOM 4255 N N . ASP A 1 525 ? -26.981 10.007 47.916 1.00 95.12 525 ASP A N 1
ATOM 4256 C CA . ASP A 1 525 ? -27.107 11.424 47.572 1.00 95.12 525 ASP A CA 1
ATOM 4257 C C . ASP A 1 525 ? -25.724 12.112 47.648 1.00 95.12 525 ASP A C 1
ATOM 4259 O O . ASP A 1 525 ? -25.313 12.746 46.682 1.00 95.12 525 ASP A O 1
ATOM 4263 N N . GLN A 1 526 ? -24.921 11.828 48.684 1.00 95.69 526 GLN A N 1
ATOM 4264 C CA . GLN A 1 526 ? -23.526 12.298 48.780 1.00 95.69 526 GLN A CA 1
ATOM 4265 C C . GLN A 1 526 ? -22.646 11.849 47.600 1.00 95.69 526 GLN A C 1
ATOM 4267 O O . GLN A 1 526 ? -21.872 12.638 47.062 1.00 95.69 526 GLN A O 1
ATOM 4272 N N . LEU A 1 527 ? -22.742 10.579 47.190 1.00 95.19 527 LEU A N 1
ATOM 4273 C CA . LEU A 1 527 ? -21.994 10.065 46.036 1.00 95.19 527 LEU A CA 1
ATOM 4274 C C . LEU A 1 527 ? -22.477 10.679 44.716 1.00 95.19 527 LEU A C 1
ATOM 4276 O O . LEU A 1 527 ? -21.676 10.864 43.802 1.00 95.19 527 LEU A O 1
ATOM 4280 N N . SER A 1 528 ? -23.769 10.996 44.612 1.00 95.19 528 SER A N 1
ATOM 4281 C CA . SER A 1 528 ? -24.341 11.675 43.448 1.00 95.19 528 SER A CA 1
ATOM 4282 C C . SER A 1 528 ? -23.780 13.088 43.303 1.00 95.19 528 SER A C 1
ATOM 4284 O O . SER A 1 528 ? -23.382 13.468 42.203 1.00 95.19 528 SER A O 1
ATOM 4286 N N . ASP A 1 529 ? -23.680 13.830 44.405 1.00 95.62 529 ASP A N 1
ATOM 4287 C CA . ASP A 1 529 ? -23.104 15.177 44.410 1.00 95.62 529 ASP A CA 1
ATOM 4288 C C . ASP A 1 529 ? -21.615 15.137 44.030 1.00 95.62 529 ASP A C 1
ATOM 4290 O O . ASP A 1 529 ? -21.176 15.844 43.125 1.00 95.62 529 ASP A O 1
ATOM 4294 N N . GLN A 1 530 ? -20.847 14.210 44.617 1.00 95.94 530 GLN A N 1
ATOM 4295 C CA . GLN A 1 530 ? -19.438 14.006 44.252 1.00 95.94 530 GLN A CA 1
ATOM 4296 C C . GLN A 1 530 ? -19.257 13.640 42.772 1.00 95.94 530 GLN A C 1
ATOM 4298 O O . GLN A 1 530 ? -18.299 14.072 42.127 1.00 95.94 530 GLN A O 1
ATOM 4303 N N . HIS A 1 531 ? -20.157 12.825 42.218 1.00 91.75 531 HIS A N 1
ATOM 4304 C CA . HIS A 1 531 ? -20.121 12.473 40.804 1.00 91.75 531 HIS A CA 1
ATOM 4305 C C . HIS A 1 531 ? -20.380 13.691 39.911 1.00 91.75 531 HIS A C 1
ATOM 4307 O O . HIS A 1 531 ? -19.667 13.886 38.923 1.00 91.75 531 HIS A O 1
ATOM 4313 N N . GLN A 1 532 ? -21.350 14.529 40.279 1.00 94.56 532 GLN A N 1
ATOM 4314 C CA . GLN A 1 532 ? -21.668 15.758 39.562 1.00 94.56 532 GLN A CA 1
ATOM 4315 C C . GLN A 1 532 ? -20.480 16.736 39.563 1.00 94.56 532 GLN A C 1
ATOM 4317 O O . GLN A 1 532 ? -20.091 17.219 38.497 1.00 94.56 532 GLN A O 1
ATOM 4322 N N . ASP A 1 533 ? -19.820 16.923 40.709 1.00 95.44 533 ASP A N 1
ATOM 4323 C CA . ASP A 1 533 ? -18.606 17.743 40.825 1.00 95.44 533 ASP A CA 1
ATOM 4324 C C . ASP A 1 533 ? -17.477 17.249 39.904 1.00 95.44 533 ASP A C 1
ATOM 4326 O O . ASP A 1 533 ? -16.756 18.033 39.275 1.00 95.44 533 ASP A O 1
ATOM 4330 N N . LEU A 1 534 ? -17.293 15.927 39.806 1.00 93.75 534 LEU A N 1
ATOM 4331 C CA . LEU A 1 534 ? -16.287 15.330 38.924 1.00 93.75 534 LEU A CA 1
ATOM 4332 C C . LEU A 1 534 ? -16.626 15.529 37.443 1.00 93.75 534 LEU A C 1
ATOM 4334 O O . LEU A 1 534 ? -15.722 15.805 36.649 1.00 93.75 534 LEU A O 1
ATOM 4338 N N . ILE A 1 535 ? -17.904 15.437 37.064 1.00 93.31 535 ILE A N 1
ATOM 4339 C CA . ILE A 1 535 ? -18.359 15.735 35.699 1.00 93.31 535 ILE A CA 1
ATOM 4340 C C . ILE A 1 535 ? -18.073 17.199 35.350 1.00 93.31 535 ILE A C 1
ATOM 4342 O O . ILE A 1 535 ? -17.605 17.495 34.249 1.00 93.31 535 ILE A O 1
ATOM 4346 N N . GLU A 1 536 ? -18.317 18.129 36.269 1.00 94.19 536 GLU A N 1
ATOM 4347 C CA . GLU A 1 536 ? -18.051 19.551 36.041 1.00 94.19 536 GLU A CA 1
ATOM 4348 C C . GLU A 1 536 ? -16.558 19.838 35.881 1.00 94.19 536 GLU A C 1
ATOM 4350 O O . GLU A 1 536 ? -16.162 20.523 34.932 1.00 94.19 536 GLU A O 1
ATOM 4355 N N . LYS A 1 537 ? -15.708 19.223 36.714 1.00 94.81 537 LYS A N 1
ATOM 4356 C CA . LYS A 1 537 ? -14.249 19.267 36.534 1.00 94.81 537 LYS A CA 1
ATOM 4357 C C . LYS A 1 537 ? -13.840 18.710 35.174 1.00 94.81 537 LYS A C 1
ATOM 4359 O O . LYS A 1 537 ? -13.048 19.337 34.475 1.00 94.81 537 LYS A O 1
ATOM 4364 N N . GLN A 1 538 ? -14.398 17.573 34.758 1.00 89.44 538 GLN A N 1
ATOM 4365 C CA . GLN A 1 538 ? -14.120 16.986 33.447 1.00 89.44 538 GLN A CA 1
ATOM 4366 C C . GLN A 1 538 ? -14.503 17.942 32.304 1.00 89.44 538 GLN A C 1
ATOM 4368 O O . GLN A 1 538 ? -13.717 18.138 31.376 1.00 89.44 538 GLN A O 1
ATOM 4373 N N . ARG A 1 539 ? -15.679 18.580 32.375 1.00 93.31 539 ARG A N 1
ATOM 4374 C CA . ARG A 1 539 ? -16.116 19.593 31.396 1.00 93.31 539 ARG A CA 1
ATOM 4375 C C . ARG A 1 539 ? -15.156 20.779 31.350 1.00 93.31 539 ARG A C 1
ATOM 4377 O O . ARG A 1 539 ? -14.802 21.224 30.258 1.00 93.31 539 ARG A O 1
ATOM 4384 N N . LEU A 1 540 ? -14.703 21.254 32.511 1.00 95.25 540 LEU A N 1
ATOM 4385 C CA . LEU A 1 540 ? -13.723 22.333 32.604 1.00 95.25 540 LEU A CA 1
ATOM 4386 C C . LEU A 1 540 ? -12.392 21.936 31.954 1.00 95.25 540 LEU A C 1
ATOM 4388 O O . LEU A 1 540 ? -11.884 22.695 31.137 1.00 95.25 540 LEU A O 1
ATOM 4392 N N . TYR A 1 541 ? -11.873 20.735 32.232 1.00 92.56 541 TYR A N 1
ATOM 4393 C CA . TYR A 1 541 ? -10.660 20.217 31.587 1.00 92.56 541 TYR A CA 1
ATOM 43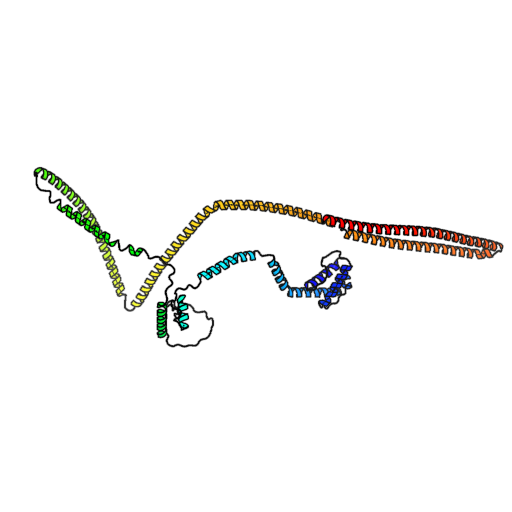94 C C . TYR A 1 541 ? -10.794 20.137 30.063 1.00 92.56 541 TYR A C 1
ATOM 4396 O O . TYR A 1 541 ? -9.884 20.529 29.337 1.00 92.56 541 TYR A O 1
ATOM 4404 N N . PHE A 1 542 ? -11.928 19.659 29.544 1.00 90.88 542 PHE A N 1
ATOM 4405 C CA . PHE A 1 542 ? -12.142 19.630 28.096 1.00 90.88 542 PHE A CA 1
ATOM 4406 C C . PHE A 1 542 ? -12.182 21.031 27.486 1.00 90.88 542 PHE A C 1
ATOM 4408 O O . PHE A 1 542 ? -11.615 21.241 26.411 1.00 90.88 542 PHE A O 1
ATOM 4415 N N . LYS A 1 543 ? -12.819 21.987 28.170 1.00 94.94 543 LYS A N 1
ATOM 4416 C CA . LYS A 1 543 ? -12.861 23.386 27.741 1.00 94.94 543 LYS A CA 1
ATOM 4417 C C . LYS A 1 543 ? -11.458 23.997 27.709 1.00 94.94 543 LYS A C 1
ATOM 4419 O O . LYS A 1 543 ? -11.061 24.504 26.664 1.00 94.94 543 LYS A O 1
ATOM 4424 N N . THR A 1 544 ? -10.684 23.871 28.786 1.00 94.44 544 THR A N 1
ATOM 4425 C CA . THR A 1 544 ? -9.329 24.442 28.866 1.00 94.44 544 THR A CA 1
ATOM 4426 C C . THR A 1 544 ? -8.371 23.805 27.861 1.00 94.44 544 THR A C 1
ATOM 4428 O O . THR A 1 544 ? -7.590 24.508 27.229 1.00 94.44 544 THR A O 1
ATOM 4431 N N . VAL A 1 545 ? -8.459 22.490 27.625 1.00 92.94 545 VAL A N 1
ATOM 4432 C CA . VAL A 1 545 ? -7.663 21.815 26.583 1.00 92.94 545 VAL A CA 1
ATOM 4433 C C . VAL A 1 545 ? -8.045 22.296 25.183 1.00 92.94 545 VAL A C 1
ATOM 4435 O O . VAL A 1 545 ? -7.175 22.419 24.319 1.00 92.94 545 VAL A O 1
ATOM 4438 N N . LYS A 1 546 ? -9.333 22.551 24.927 1.00 93.00 546 LYS A N 1
ATOM 4439 C CA . LYS A 1 546 ? -9.790 23.091 23.642 1.00 93.00 546 LYS A CA 1
ATOM 4440 C C . LYS A 1 546 ? -9.250 24.505 23.422 1.00 93.00 546 LYS A C 1
ATOM 4442 O O . LYS A 1 546 ? -8.655 24.750 22.378 1.00 93.00 546 LYS A O 1
ATOM 4447 N N . GLU A 1 547 ? -9.393 25.380 24.413 1.00 94.69 547 GLU A N 1
ATOM 4448 C CA . GLU A 1 547 ? -8.860 26.749 24.383 1.00 94.69 547 GLU A CA 1
ATOM 4449 C C . GLU A 1 547 ? -7.337 26.745 24.186 1.00 94.69 547 GLU A C 1
ATOM 4451 O O . GLU A 1 547 ? -6.823 27.430 23.306 1.00 94.69 547 GLU A O 1
ATOM 4456 N N . PHE A 1 548 ? -6.611 25.886 24.908 1.00 93.81 548 PHE A N 1
ATOM 4457 C CA . PHE A 1 548 ? -5.165 25.729 24.743 1.00 93.81 548 PHE A CA 1
ATOM 4458 C C . PHE A 1 548 ? -4.776 25.309 23.317 1.00 93.81 548 PHE A C 1
ATOM 4460 O O . PHE A 1 548 ? -3.860 25.880 22.732 1.00 93.81 548 PHE A O 1
ATOM 4467 N N . LYS A 1 549 ? -5.489 24.346 22.717 1.00 92.38 549 LYS A N 1
ATOM 4468 C CA . LYS A 1 549 ? -5.243 23.926 21.325 1.00 92.38 549 LYS A CA 1
ATOM 4469 C C . LYS A 1 549 ? -5.500 25.050 20.322 1.00 92.38 549 LYS A C 1
ATOM 4471 O O . LYS A 1 549 ? -4.775 25.152 19.333 1.00 92.38 549 LYS A O 1
ATOM 4476 N N . GLU A 1 550 ? -6.524 25.866 20.552 1.00 93.81 550 GLU A N 1
ATOM 4477 C CA . GLU A 1 550 ? -6.817 27.030 19.713 1.00 93.81 550 GLU A CA 1
ATOM 4478 C C . GLU A 1 550 ? -5.700 28.077 19.811 1.00 93.81 550 GLU A C 1
ATOM 4480 O O . GLU A 1 550 ? -5.242 28.564 18.776 1.00 93.81 550 GLU A O 1
ATOM 4485 N N . GLU A 1 551 ? -5.191 28.356 21.014 1.00 93.75 551 GLU A N 1
ATOM 4486 C CA . GLU A 1 551 ? -4.036 29.242 21.211 1.00 93.75 551 GLU A CA 1
ATOM 4487 C C . GLU A 1 551 ? -2.747 28.685 20.587 1.00 93.75 551 GLU A C 1
ATOM 4489 O O . GLU A 1 551 ? -2.023 29.424 19.919 1.00 93.75 551 GLU A O 1
ATOM 4494 N N . CYS A 1 552 ? -2.482 27.377 20.691 1.00 91.94 552 CYS A N 1
ATOM 4495 C CA . CYS A 1 552 ? -1.359 26.745 19.987 1.00 91.94 552 CYS A CA 1
ATOM 4496 C C . CYS A 1 552 ? -1.461 26.939 18.469 1.00 91.94 552 CYS A C 1
ATOM 4498 O O . CYS A 1 552 ? -0.480 27.317 17.832 1.00 91.94 552 CYS A O 1
ATOM 4500 N N . ARG A 1 553 ? -2.654 26.752 17.891 1.00 92.06 553 ARG A N 1
ATOM 4501 C CA . ARG A 1 553 ? -2.882 26.953 16.454 1.00 92.06 553 ARG A CA 1
ATOM 4502 C C . ARG A 1 553 ? -2.688 28.415 16.045 1.00 92.06 553 ARG A C 1
ATOM 4504 O O . ARG A 1 553 ? -2.110 28.681 14.994 1.00 92.06 553 ARG A O 1
ATOM 4511 N N . LYS A 1 554 ? -3.147 29.371 16.861 1.00 94.62 554 LYS A N 1
ATOM 4512 C CA . LYS A 1 554 ? -2.884 30.802 16.631 1.00 94.62 554 LYS A CA 1
ATOM 4513 C C . LYS A 1 554 ? -1.383 31.088 16.647 1.00 94.62 554 LYS A C 1
ATOM 4515 O O . LYS A 1 554 ? -0.900 31.779 15.755 1.00 94.62 554 LYS A O 1
ATOM 4520 N N . ASN A 1 555 ? -0.651 30.525 17.607 1.00 92.75 555 ASN A N 1
ATOM 4521 C CA . ASN A 1 555 ? 0.797 30.686 17.705 1.00 92.75 555 ASN A CA 1
ATOM 4522 C C . ASN A 1 555 ? 1.522 30.099 16.480 1.00 92.75 555 ASN A C 1
ATOM 4524 O O . ASN A 1 555 ? 2.370 30.765 15.896 1.00 92.75 555 ASN A O 1
ATOM 4528 N N . GLU A 1 556 ? 1.129 28.914 16.007 1.00 93.25 556 GLU A N 1
ATOM 4529 C CA . GLU A 1 556 ? 1.668 28.331 14.768 1.00 93.25 556 GLU A CA 1
ATOM 4530 C C . GLU A 1 556 ? 1.444 29.236 13.546 1.00 93.25 556 GLU A C 1
ATOM 4532 O O . GLU A 1 556 ? 2.368 29.443 12.761 1.00 93.25 556 GLU A O 1
ATOM 4537 N N . ILE A 1 557 ? 0.252 29.832 13.410 1.00 92.88 557 ILE A N 1
ATOM 4538 C CA . ILE A 1 557 ? -0.060 30.781 12.326 1.00 92.88 557 ILE A CA 1
ATOM 4539 C C . ILE A 1 557 ? 0.781 32.061 12.444 1.00 92.88 557 ILE A C 1
ATOM 4541 O O . ILE A 1 557 ? 1.221 32.621 11.438 1.00 92.88 557 ILE A O 1
ATOM 4545 N N . LEU A 1 558 ? 0.996 32.561 13.661 1.00 92.50 558 LEU A N 1
ATOM 4546 C CA . LEU A 1 558 ? 1.845 33.730 13.885 1.00 92.50 558 LEU A CA 1
ATOM 4547 C C . LEU A 1 558 ? 3.304 33.416 13.542 1.00 92.50 558 LEU A C 1
ATOM 4549 O O . LEU A 1 558 ? 3.926 34.181 12.812 1.00 92.50 558 LEU A O 1
ATOM 4553 N N . LEU A 1 559 ? 3.820 32.263 13.974 1.00 90.31 559 LEU A N 1
ATOM 4554 C CA . LEU A 1 559 ? 5.163 31.794 13.633 1.00 90.31 559 LEU A CA 1
ATOM 4555 C C . LEU A 1 559 ? 5.339 31.580 12.129 1.00 90.31 559 LEU A C 1
ATOM 4557 O O . LEU A 1 559 ? 6.395 31.916 11.597 1.00 90.31 559 LEU A O 1
ATOM 4561 N N . SER A 1 560 ? 4.330 31.059 11.424 1.00 88.50 560 SER A N 1
ATOM 4562 C CA . SER A 1 560 ? 4.409 30.912 9.968 1.00 88.50 560 SER A CA 1
ATOM 4563 C C . SER A 1 560 ? 4.485 32.270 9.276 1.00 88.50 560 SER A C 1
ATOM 4565 O O . SER A 1 560 ? 5.307 32.436 8.384 1.00 88.50 560 SER A O 1
ATOM 4567 N N . LYS A 1 561 ? 3.695 33.255 9.730 1.00 90.44 561 LYS A N 1
ATOM 4568 C CA . LYS A 1 561 ? 3.741 34.631 9.208 1.00 90.44 561 LYS A CA 1
ATOM 4569 C C . LYS A 1 561 ? 5.096 35.295 9.449 1.00 90.44 561 LYS A C 1
ATOM 4571 O O . LYS A 1 561 ? 5.590 35.985 8.568 1.00 90.44 561 LYS A O 1
ATOM 4576 N N . LEU A 1 562 ? 5.694 35.046 10.614 1.00 87.38 562 LEU A N 1
ATOM 4577 C CA . LEU A 1 562 ? 7.000 35.579 11.013 1.00 87.38 562 LEU A CA 1
ATOM 4578 C C . LEU A 1 562 ? 8.173 34.921 10.267 1.00 87.38 562 LEU A C 1
ATOM 4580 O O . LEU A 1 562 ? 9.244 35.499 10.202 1.00 87.38 562 LEU A O 1
ATOM 4584 N N . ARG A 1 563 ? 7.988 33.707 9.728 1.00 82.50 563 ARG A N 1
ATOM 4585 C CA . ARG A 1 563 ? 8.975 33.038 8.859 1.00 82.50 563 ARG A CA 1
ATOM 4586 C C . ARG A 1 563 ? 8.821 33.388 7.379 1.00 82.50 563 ARG A C 1
ATOM 4588 O O . ARG A 1 563 ? 9.759 33.176 6.621 1.00 82.50 563 ARG A O 1
ATOM 4595 N N . SER A 1 564 ? 7.628 33.807 6.957 1.00 72.69 564 SER A N 1
ATOM 4596 C CA . SER A 1 564 ? 7.323 34.145 5.560 1.00 72.69 564 SER A CA 1
ATOM 4597 C C . SER A 1 564 ? 7.531 35.619 5.208 1.00 72.69 564 SER A C 1
ATOM 4599 O O . SER A 1 564 ? 7.557 35.943 4.024 1.00 72.69 564 SER A O 1
ATOM 4601 N N . GLY A 1 565 ? 7.603 36.498 6.209 1.00 55.00 565 GLY A N 1
ATOM 4602 C CA . GLY A 1 565 ? 8.053 37.887 6.068 1.00 55.00 565 GLY A CA 1
ATOM 4603 C C . GLY A 1 565 ? 9.484 38.014 6.553 1.00 55.00 565 GLY A C 1
ATOM 4604 O O . GLY A 1 565 ? 10.180 38.907 6.028 1.00 55.00 565 GLY A O 1
#

Nearest PDB structures (foldseek):
  8p0w-assembly1_K  TM=4.144E-01  e=5.017E-21  Homo sapiens
  8f2u-assembly1_N  TM=4.149E-01  e=3.761E-15  Homo sapiens

Sequence (565 aa):
MEIPLQVVGGMTWCITTCNFDVDVDLLFQENSTIGQKIALTESIVAVLPRMKCPHRIEPHQIQGLDFIHIFPVVQWLVKKAIETREEMGDYIRSFSISQFNKSHKMPEDELFEKGKEKSLETLSNVKDVYKPQRKYRRHDVDKLKDEETRVQSTLLEYGRQYGVSHVDKDQKESAAKKKGLLPGMTKDTVDDEDDAEAEEERIKALMSGMSAMEMKEGKVAASAVGSLVGLKSQEIQKIASEFAQKQAEREQTEKQERQGGVQQHKRITTALKKQIEAQQSKYDELSAKHKQLYSAYVETKEMLDKVQEESNKIDQEMEEIDQIENSENQGILQTLRALVAKNESLKKQEQEFKAQCKEEMAKLKQNIEKLKEEGNEADSEDKERVTLIDKQYNADKEKLHKIRLLLAKKNREIAALQRKIDEVPSRAELSQYQRRFVELYNQVASKHIETKQFFTLYNTLEDTKTYLNKEVQLLNSIHDNFQTAMSSPANKEAFLKQFEQIVEGVKQNKAKAEKKKQEEKMKRDQLSDQHQDLIEKQRLYFKTVKEFKEECRKNEILLSKLRSG